Protein AF-K9X6I5-F1 (afdb_monomer_lite)

Sequence (648 aa):
MINRQENDKRRPSNKIQAAKSIGRLTLAGIITFTVGAFTSLDRYNNYWDKTIFRVQTVDFNILSHTLPTKLSYAITQNQPEEVQRTLDSNYSLFGLIVTDSSGQKIIAYSGKNSDRSSSWKAALNPEKLKNHSYDLLLDPPPVFSQWTYSNSHAINRTATNLTNKGRVIGRVYYVRGVRPTFQDDFSNWLSNPLSESSRIQTYTMTLLACVTGGLAIWTFLEYILYKKRVSEAKAKEREQTLKDYNKALAIQLAERINELTLSQNQREREKSELIRDTNKVRNQNNKLYQEISQLKESLNRLPKNAEDLMPLQAELEKTRLEAEQNLNKQKQYQQNIGQLNERLRLAQKKQLEATESNEIKENELAQLQKQIQDIENSRSLAESELEELRSNEKGSQKIITVLEQKLYNQILVQEQLNTQLELLQNSLLESQQREQELAQREKQTQAELEILGEEIERIKEDEGRHPLNNFEVSIKNTLEQHFSSERVLTQFDVGTGKQGSKFTDFIIVMNKCCIVIEAKSYQGTITSVGNPRNTGWTCNTGTRKLYIYACWGENPYQQVKTYADSLYQYVKSSNRNRFPVYGVVVFPANSDIDNDIESNIGGFYRVTTLNNLITVIEQLDNQSHLQNARTYQQILQRLNGVPNQQAA

Organism: NCBI:txid56107

Foldseek 3Di:
DDDPDPPPPPDPPPVVVVVVLVVLLVVLLVVLQVVLLVVLVVLLCCCVQVPLLLVLQVVVQVCLFPVLQQLLVCVVVVNLVSNQVSQQVVVPQWKKWKFFLVLQGTDYMHCPVPPDDFQQVVCVHSVSLVVFDKDFRFVVGFNGRQWHAPHSNGPDIDGDPDDGDGRGGIMITTTHGDRDDPVVVVVVLVVPLPDPPPSSVVSNVSSVVSSVVSVVVSVVVVVVVVVVVVVVVVLVVVLVVVVVVLVVVLVVLVVVLVVLVVVLVVLVVVLVVLVVVLVVLVVVLVVLVVVLVVLVVVLVVQPPDPVVVVCLVVVLVVLVVVLVVLVVVLVVLVVVLVVLVVVLVVLVVVLVVVVVPPDDDPPVNVVSVVVNVVSVVVNVVSVVSSVVSVVVSVVSVVVSVVSVVVSVVSVVVSVVSVVVSVVSVVVSVVSVVVSVVSVVVSVVSVVVSVVSVVVSVVSQLLNQADDDDPQLVLLLVLCVVPDPPLQKDAQAFLDDDSPDTHTFGIWGQDQQAIEGEAEFAAAAEWAFPPQLQAAWIWHDPPVDIHTGDHNDHHYPLPSQVVSQVSVQVVLDDPDPDRRHYAYEYEYAPRYHYDPSNQVRRDPRYGYYYSVCVVVVVVVNSVPRPDRDNPSSVVSSCVRVVNPDPPDD

Secondary structure (DSSP, 8-state):
----SSGGGGS--HHHHHHHHHHHHHHHHHHHHHHHHHHHHHHHHIIIIIIIHHHHHHHHHHHHHHHHHHHHHHHHTT-HHHHHHHHHTTTTSSEEEEEETTSSSEEEETTTT--S--GGGGG-SHHHHTTSEEEEEEESPPSS-SEE-SSTT-SS-EE-S----SEEEEEEEEEPPPPPPHHHHHHHHHH-TT-S-HHHHHHHHHHHHHHHHHHHHHHHHHHHHHHHHHHHHHHHHHHHHHHHHHHHHHHHHHHHHHHHHHHHHHHHHHHHHHHHHHHHHHHHHHHHHHHHHHHHHHHHHS---HHHHHHHHHHHHHHHHHHHHHHHHHHHHHHHHHHHHHHHHHHHHHHHHHHHS-S--HHHHHHHHHHHHHHHHHHHHHHHHHHHHHHHHHHHHHHHHHHHHHHHHHHHHHHHHHHHHHHHHHHHHHHHHHHHHHHHHHHHHHHHHHHHHHHHHHHHHHHS--PPPHHHHHHHHHHHHHS-GGGEEEEEE---GGG---EEEEEEE-SS-EEEEEE----SEEEESS-TTTS-EEEE-SS-EEEE--SSSSSHHHHHHHHHHHHHHHH--SSS----EEEEEEE-TT-EE-HHHHHHS-TTEEEEEGGGHHHHHHHHHHH-----HHHHHHHHHHHTT-------

pLDDT: mean 83.06, std 12.52, range [30.22, 97.5]

Structure (mmCIF, N/CA/C/O backbone):
data_AF-K9X6I5-F1
#
_entry.id   AF-K9X6I5-F1
#
loop_
_atom_site.group_PDB
_atom_site.id
_atom_site.type_symbol
_atom_site.label_atom_id
_atom_site.label_alt_id
_atom_site.label_comp_id
_atom_site.label_asym_id
_atom_site.label_entity_id
_atom_site.label_seq_id
_atom_site.pdbx_PDB_ins_code
_atom_site.Cartn_x
_atom_site.Cartn_y
_atom_site.Cartn_z
_atom_site.occupancy
_atom_site.B_iso_or_equiv
_atom_site.auth_seq_id
_atom_site.auth_comp_id
_atom_site.auth_asym_id
_atom_site.auth_atom_id
_atom_site.pdbx_PDB_model_num
ATOM 1 N N . MET A 1 1 ? 12.394 20.079 18.872 1.00 36.34 1 MET A N 1
ATOM 2 C CA . MET A 1 1 ? 13.494 20.436 17.943 1.00 36.34 1 MET A CA 1
ATOM 3 C C . MET A 1 1 ? 14.451 19.253 17.799 1.00 36.34 1 MET A C 1
ATOM 5 O O . MET A 1 1 ? 15.587 19.314 18.242 1.00 36.34 1 MET A O 1
ATOM 9 N N . ILE A 1 2 ? 13.973 18.149 17.216 1.00 32.25 2 ILE A N 1
ATOM 10 C CA . ILE A 1 2 ? 14.731 16.897 17.078 1.00 32.25 2 ILE A CA 1
ATOM 11 C C . ILE A 1 2 ? 15.184 16.765 15.619 1.00 32.25 2 ILE A C 1
ATOM 13 O O . ILE A 1 2 ? 14.366 16.867 14.707 1.00 32.25 2 ILE A O 1
ATOM 17 N N . ASN A 1 3 ? 16.500 16.621 15.440 1.00 35.16 3 ASN A N 1
ATOM 18 C CA . ASN A 1 3 ? 17.251 16.187 14.256 1.00 35.16 3 ASN A CA 1
ATOM 19 C C . ASN A 1 3 ? 16.546 16.261 12.891 1.00 35.16 3 ASN A C 1
ATOM 21 O O . ASN A 1 3 ? 16.103 15.263 12.329 1.00 35.16 3 ASN A O 1
ATOM 25 N N . ARG A 1 4 ? 16.575 17.453 12.284 1.00 36.44 4 ARG A N 1
ATOM 26 C CA . ARG A 1 4 ? 16.261 17.655 10.858 1.00 36.44 4 ARG A CA 1
ATOM 27 C C . ARG A 1 4 ? 17.484 17.499 9.935 1.00 36.44 4 ARG A C 1
ATOM 29 O O . ARG A 1 4 ? 17.351 17.690 8.733 1.00 36.44 4 ARG A O 1
ATOM 36 N N . GLN A 1 5 ? 18.668 17.173 10.472 1.00 35.97 5 GLN A N 1
ATOM 37 C CA . GLN A 1 5 ? 19.938 17.231 9.728 1.00 35.97 5 GLN A CA 1
ATOM 38 C C . GLN A 1 5 ? 20.462 15.896 9.163 1.00 35.97 5 GLN A C 1
ATOM 40 O O . GLN A 1 5 ? 21.392 15.924 8.362 1.00 35.97 5 GLN A O 1
ATOM 45 N N . GLU A 1 6 ? 19.872 14.737 9.476 1.00 36.88 6 GLU A N 1
ATOM 46 C CA . GLU A 1 6 ? 20.439 13.450 9.014 1.00 36.88 6 GLU A CA 1
ATOM 47 C C . GLU A 1 6 ? 19.862 12.881 7.707 1.00 36.88 6 GLU A C 1
ATOM 49 O O . GLU A 1 6 ? 20.465 11.985 7.116 1.00 36.88 6 GLU A O 1
ATOM 54 N N . ASN A 1 7 ? 18.767 13.429 7.170 1.00 35.81 7 ASN A N 1
ATOM 55 C CA . ASN A 1 7 ? 18.102 12.847 5.993 1.00 35.81 7 ASN A CA 1
ATOM 56 C C . ASN A 1 7 ? 18.532 13.405 4.624 1.00 35.81 7 ASN A C 1
ATOM 58 O O . ASN A 1 7 ? 18.055 12.921 3.596 1.00 35.81 7 ASN A O 1
ATOM 62 N N . ASP A 1 8 ? 19.472 14.352 4.560 1.00 37.94 8 ASP A N 1
ATOM 63 C CA . ASP A 1 8 ? 19.852 14.982 3.282 1.00 37.94 8 ASP A CA 1
ATOM 64 C C . ASP A 1 8 ? 20.955 14.225 2.503 1.00 37.94 8 ASP A C 1
ATOM 66 O O . ASP A 1 8 ? 21.325 14.577 1.383 1.00 37.94 8 ASP A O 1
ATOM 70 N N . LYS A 1 9 ? 21.470 13.108 3.040 1.00 37.38 9 LYS A N 1
ATOM 71 C CA . LYS A 1 9 ? 22.603 12.364 2.446 1.00 37.38 9 LYS A CA 1
ATOM 72 C C . LYS A 1 9 ? 22.254 11.392 1.306 1.00 37.38 9 LYS A C 1
ATOM 74 O O . LYS A 1 9 ? 23.127 10.649 0.861 1.00 37.38 9 LYS A O 1
ATOM 79 N N . ARG A 1 10 ? 21.016 11.352 0.790 1.00 43.41 10 ARG A N 1
ATOM 80 C CA . ARG A 1 10 ? 20.622 10.376 -0.261 1.00 43.41 10 ARG A CA 1
ATOM 81 C C . ARG A 1 10 ? 19.879 10.951 -1.472 1.00 43.41 10 ARG A C 1
ATOM 83 O O . ARG A 1 10 ? 19.196 10.208 -2.178 1.00 43.41 10 ARG A O 1
ATOM 90 N N . ARG A 1 11 ? 20.051 12.237 -1.790 1.00 47.44 11 ARG A N 1
ATOM 91 C CA . ARG A 1 11 ? 19.828 12.717 -3.166 1.00 47.44 11 ARG A CA 1
ATOM 92 C C . ARG A 1 11 ? 21.139 12.552 -3.937 1.00 47.44 11 ARG A C 1
ATOM 94 O O . ARG A 1 11 ? 22.119 13.192 -3.563 1.00 47.44 11 ARG A O 1
ATOM 101 N N . PRO A 1 12 ? 21.222 11.706 -4.984 1.00 50.56 12 PRO A N 1
ATOM 102 C CA . PRO A 1 12 ? 22.405 11.702 -5.831 1.00 50.56 12 PRO A CA 1
ATOM 103 C C . PRO A 1 12 ? 22.552 13.108 -6.404 1.00 50.56 12 PRO A C 1
ATOM 105 O O . PRO A 1 12 ? 21.688 13.548 -7.164 1.00 50.56 12 PRO A O 1
ATOM 108 N N . SER A 1 13 ? 23.613 13.797 -5.972 1.00 60.62 13 SER A N 1
ATOM 109 C CA . SER A 1 13 ? 23.980 15.151 -6.382 1.00 60.62 13 SER A CA 1
ATOM 110 C C . SER A 1 13 ? 23.675 15.349 -7.864 1.00 60.62 13 SER A C 1
ATOM 112 O O . SER A 1 13 ? 24.068 14.518 -8.690 1.00 60.62 13 SER A O 1
ATOM 114 N N . ASN A 1 14 ? 22.980 16.437 -8.211 1.00 69.44 14 ASN A N 1
ATOM 115 C CA . ASN A 1 14 ? 22.627 16.775 -9.595 1.00 69.44 14 ASN A CA 1
ATOM 116 C C . ASN A 1 14 ? 23.844 16.684 -10.539 1.00 69.44 14 ASN A C 1
ATOM 118 O O . ASN A 1 14 ? 23.692 16.323 -11.704 1.00 69.44 14 ASN A O 1
ATOM 122 N N . LYS A 1 15 ? 25.063 16.890 -10.013 1.00 75.12 15 LYS A N 1
ATOM 123 C CA . LYS A 1 15 ? 26.334 16.721 -10.731 1.00 75.12 15 LYS A CA 1
ATOM 124 C C . LYS A 1 15 ? 26.586 15.280 -11.198 1.00 75.12 15 LYS A C 1
ATOM 126 O O . LYS A 1 15 ? 26.983 15.071 -12.337 1.00 75.12 15 LYS A O 1
ATOM 131 N N . ILE A 1 16 ? 26.306 14.276 -10.362 1.00 79.56 16 ILE A N 1
ATOM 132 C CA . ILE A 1 16 ? 26.480 12.851 -10.711 1.00 79.56 16 ILE A CA 1
ATOM 133 C C . ILE A 1 16 ? 25.472 12.441 -11.790 1.00 79.56 16 ILE A C 1
ATOM 135 O O . ILE A 1 16 ? 25.786 11.661 -12.687 1.00 79.56 16 ILE A O 1
ATOM 139 N N . GLN A 1 17 ? 24.247 12.966 -11.720 1.00 78.06 17 GLN A N 1
ATOM 140 C CA . GLN A 1 17 ? 23.213 12.668 -12.711 1.00 78.06 17 GLN A CA 1
ATOM 141 C C . GLN A 1 17 ? 23.515 13.320 -14.062 1.00 78.06 17 GLN A C 1
ATOM 143 O O . GLN A 1 17 ? 23.392 12.652 -15.090 1.00 78.06 17 GLN A O 1
ATOM 148 N N . ALA A 1 18 ? 23.975 14.575 -14.052 1.00 81.62 18 ALA A N 1
ATOM 149 C CA . ALA A 1 18 ? 24.443 15.269 -15.245 1.00 81.62 18 ALA A CA 1
ATOM 150 C C . ALA A 1 18 ? 25.623 14.528 -15.891 1.00 81.62 18 ALA A C 1
ATOM 152 O O . ALA A 1 18 ? 25.570 14.229 -17.079 1.00 81.62 18 ALA A O 1
ATOM 153 N N . ALA A 1 19 ? 26.622 14.112 -15.104 1.00 86.88 19 ALA A N 1
ATOM 154 C CA . ALA A 1 19 ? 27.757 13.334 -15.602 1.00 86.88 19 ALA A CA 1
ATOM 155 C C . ALA A 1 19 ? 27.322 12.015 -16.267 1.00 86.88 19 ALA A C 1
ATOM 157 O O . ALA A 1 19 ? 27.803 11.667 -17.342 1.00 86.88 19 ALA A O 1
ATOM 158 N N . LYS A 1 20 ? 26.355 11.300 -15.675 1.00 88.62 20 LYS A N 1
ATOM 159 C CA . LYS A 1 20 ? 25.796 10.073 -16.268 1.00 88.62 20 LYS A CA 1
ATOM 160 C C . LYS A 1 20 ? 25.031 10.334 -17.571 1.00 88.62 20 LYS A C 1
ATOM 162 O O . LYS A 1 20 ? 25.090 9.501 -18.469 1.00 88.62 20 LYS A O 1
ATOM 167 N N . SER A 1 21 ? 24.293 11.441 -17.660 1.00 89.56 21 SER A N 1
ATOM 168 C CA . SER A 1 21 ? 23.559 11.832 -18.874 1.00 89.56 21 SER A CA 1
ATOM 169 C C . SER A 1 21 ? 24.515 12.211 -20.009 1.00 89.56 21 SER A C 1
ATOM 171 O O . SER A 1 21 ? 24.381 11.695 -21.118 1.00 89.56 21 SER A O 1
ATOM 173 N N . ILE A 1 22 ? 25.551 12.997 -19.695 1.00 89.12 22 ILE A N 1
ATOM 174 C CA . ILE A 1 22 ? 26.631 13.346 -20.627 1.00 89.12 22 ILE A CA 1
ATOM 175 C C . ILE A 1 22 ? 27.355 12.082 -21.101 1.00 89.12 22 ILE A C 1
ATOM 177 O O . ILE A 1 22 ? 27.522 11.895 -22.298 1.00 89.12 22 ILE A O 1
ATOM 181 N N . GLY A 1 23 ? 27.703 11.160 -20.195 1.00 90.94 23 GLY A N 1
ATOM 182 C CA . GLY A 1 23 ? 28.344 9.897 -20.575 1.00 90.94 23 GLY A CA 1
ATOM 183 C C . GLY A 1 23 ? 27.506 9.059 -21.551 1.00 90.94 23 GLY A C 1
ATOM 184 O O . GLY A 1 23 ? 28.046 8.486 -22.496 1.00 90.94 23 GLY A O 1
ATOM 185 N N . ARG A 1 24 ? 26.177 9.028 -21.377 1.00 91.06 24 ARG A N 1
ATOM 186 C CA . ARG A 1 24 ? 25.263 8.366 -22.324 1.00 91.06 24 ARG A CA 1
ATOM 187 C C . ARG A 1 24 ? 25.173 9.093 -23.663 1.00 91.06 24 ARG A C 1
ATOM 189 O O . ARG A 1 24 ? 25.106 8.421 -24.687 1.00 91.06 24 ARG A O 1
ATOM 196 N N . LEU A 1 25 ? 25.188 10.427 -23.662 1.00 92.88 25 LEU A N 1
ATOM 197 C CA . LEU A 1 25 ? 25.212 11.222 -24.890 1.00 92.88 25 LEU A CA 1
ATOM 198 C C . LEU A 1 25 ? 26.481 10.934 -25.699 1.00 92.88 25 LEU A C 1
ATOM 200 O O . LEU A 1 25 ? 26.394 10.673 -26.894 1.00 92.88 25 LEU A O 1
ATOM 204 N N . THR A 1 26 ? 27.643 10.907 -25.041 1.00 90.50 26 THR A N 1
ATOM 205 C CA . THR A 1 26 ? 28.920 10.575 -25.683 1.00 90.50 26 THR A CA 1
ATOM 206 C C . THR A 1 26 ? 28.884 9.179 -26.298 1.00 90.50 26 THR A C 1
ATOM 208 O O . THR A 1 26 ? 29.267 9.009 -27.452 1.00 90.50 26 THR A O 1
ATOM 211 N N . LEU A 1 27 ? 28.368 8.183 -25.568 1.00 90.88 27 LEU A N 1
ATOM 212 C CA . LEU A 1 27 ? 28.233 6.821 -26.087 1.00 90.88 27 LEU A CA 1
ATOM 213 C C . LEU A 1 27 ? 27.295 6.759 -27.303 1.00 90.88 27 LEU A C 1
ATOM 215 O O . LEU A 1 27 ? 27.640 6.140 -28.307 1.00 90.88 27 LEU A O 1
ATOM 219 N N . ALA A 1 28 ? 26.137 7.424 -27.233 1.00 91.00 28 ALA A N 1
ATOM 220 C CA . ALA A 1 28 ? 25.201 7.503 -28.351 1.00 91.00 28 ALA A CA 1
ATOM 221 C C . ALA A 1 28 ? 25.849 8.161 -29.578 1.00 91.00 28 ALA A C 1
ATOM 223 O O . ALA A 1 28 ? 25.707 7.646 -30.683 1.00 91.00 28 ALA A O 1
ATOM 224 N N . GLY A 1 29 ? 26.612 9.241 -29.377 1.00 90.12 29 GLY A N 1
ATOM 225 C CA . GLY A 1 29 ? 27.354 9.923 -30.437 1.00 90.12 29 GLY A CA 1
ATOM 226 C C . GLY A 1 29 ? 28.417 9.041 -31.098 1.00 90.12 29 GLY A C 1
ATOM 227 O O . GLY A 1 29 ? 28.508 9.009 -32.322 1.00 90.12 29 GLY A O 1
ATOM 228 N N . ILE A 1 30 ? 29.183 8.272 -30.316 1.00 91.50 30 ILE A N 1
ATOM 229 C CA . ILE A 1 30 ? 30.181 7.328 -30.853 1.00 91.50 30 ILE A CA 1
ATOM 230 C C . ILE A 1 30 ? 29.500 6.255 -31.710 1.00 91.50 30 ILE A C 1
ATOM 232 O O . ILE A 1 30 ? 29.957 5.964 -32.819 1.00 91.50 30 ILE A O 1
ATOM 236 N N . ILE A 1 31 ? 28.399 5.677 -31.219 1.00 91.94 31 ILE A N 1
ATOM 237 C CA . ILE A 1 31 ? 27.652 4.638 -31.938 1.00 91.94 31 ILE A CA 1
ATOM 238 C C . ILE A 1 31 ? 27.100 5.190 -33.255 1.00 91.94 31 ILE A C 1
ATOM 240 O O . ILE A 1 31 ? 27.303 4.582 -34.305 1.00 91.94 31 ILE A O 1
ATOM 244 N N . THR A 1 32 ? 26.433 6.346 -33.229 1.00 93.06 32 THR A N 1
ATOM 245 C CA . THR A 1 32 ? 25.796 6.903 -34.430 1.00 93.06 32 THR A CA 1
ATOM 246 C C . THR A 1 32 ? 26.812 7.361 -35.466 1.00 93.06 32 THR A C 1
ATOM 248 O O . THR A 1 32 ? 26.599 7.132 -36.657 1.00 93.06 32 THR A O 1
ATOM 251 N N . PHE A 1 33 ? 27.946 7.917 -35.035 1.00 90.44 33 PHE A N 1
ATOM 252 C CA . PHE A 1 33 ? 29.051 8.246 -35.931 1.00 90.44 33 PHE A CA 1
ATOM 253 C C . PHE A 1 33 ? 29.648 6.992 -36.578 1.00 90.44 33 PHE A C 1
ATOM 255 O O . PHE A 1 33 ? 29.851 6.965 -37.790 1.00 90.44 33 PHE A O 1
ATOM 262 N N . THR A 1 34 ? 29.863 5.927 -35.799 1.00 90.06 34 THR A N 1
ATOM 263 C CA . THR A 1 34 ? 30.410 4.657 -36.304 1.00 90.06 34 THR A CA 1
ATOM 264 C C . THR A 1 34 ? 29.483 4.042 -37.350 1.00 90.06 34 THR A C 1
ATOM 266 O O . THR A 1 34 ? 29.926 3.704 -38.447 1.00 90.06 34 THR A O 1
ATOM 269 N N . VAL A 1 35 ? 28.181 3.960 -37.055 1.00 92.44 35 VAL A N 1
ATOM 270 C CA . VAL A 1 35 ? 27.173 3.471 -38.008 1.00 92.44 35 VAL A CA 1
ATOM 271 C C . VAL A 1 35 ? 27.161 4.335 -39.270 1.00 92.44 35 VAL A C 1
ATOM 273 O O . VAL A 1 35 ? 27.230 3.798 -40.373 1.00 92.44 35 VAL A O 1
ATOM 276 N N . GLY A 1 36 ? 27.156 5.663 -39.121 1.00 92.69 36 GLY A N 1
ATOM 277 C CA . GLY A 1 36 ? 27.203 6.600 -40.244 1.00 92.69 36 GLY A CA 1
ATOM 278 C C . GLY A 1 36 ? 28.444 6.432 -41.129 1.00 92.69 36 GLY A C 1
ATOM 279 O O . GLY A 1 36 ? 28.330 6.417 -42.359 1.00 92.69 36 GLY A O 1
ATOM 280 N N . ALA A 1 37 ? 29.619 6.226 -40.531 1.00 89.44 37 ALA A N 1
ATOM 281 C CA . ALA A 1 37 ? 30.865 5.982 -41.252 1.00 89.44 37 ALA A CA 1
ATOM 282 C C . ALA A 1 37 ? 30.823 4.661 -42.041 1.00 89.44 37 ALA A C 1
ATOM 284 O O . ALA A 1 37 ? 31.142 4.652 -43.230 1.00 89.44 37 ALA A O 1
ATOM 285 N N . PHE A 1 38 ? 30.343 3.569 -41.433 1.00 92.12 38 PHE A N 1
ATOM 286 C CA . PHE A 1 38 ? 30.174 2.286 -42.126 1.00 92.12 38 PHE A CA 1
ATOM 287 C C . PHE A 1 38 ? 29.179 2.376 -43.286 1.00 92.12 38 PHE A C 1
ATOM 289 O O . PHE A 1 38 ? 29.455 1.881 -44.379 1.00 92.12 38 PHE A O 1
ATOM 296 N N . THR A 1 39 ? 28.046 3.052 -43.091 1.00 92.19 39 THR A N 1
ATOM 297 C CA . THR A 1 39 ? 27.085 3.269 -44.181 1.00 92.19 39 THR A CA 1
ATOM 298 C C . THR A 1 39 ? 27.669 4.135 -45.296 1.00 92.19 39 THR A C 1
ATOM 300 O O . THR A 1 39 ? 27.395 3.891 -46.467 1.00 92.19 39 THR A O 1
ATOM 303 N N . SER A 1 40 ? 28.528 5.104 -44.965 1.00 91.88 40 SER A N 1
ATOM 304 C CA . SER A 1 40 ? 29.215 5.932 -45.963 1.00 91.88 40 SER A CA 1
ATOM 305 C C . SER A 1 40 ? 30.244 5.127 -46.762 1.00 91.88 40 SER A C 1
ATOM 307 O O . SER A 1 40 ? 30.354 5.320 -47.970 1.00 91.88 40 SER A O 1
ATOM 309 N N . LEU A 1 41 ? 30.935 4.172 -46.131 1.00 92.19 41 LEU A N 1
ATOM 310 C CA . LEU A 1 41 ? 31.837 3.236 -46.811 1.00 92.19 41 LEU A CA 1
ATOM 311 C C . LEU A 1 41 ? 31.091 2.338 -47.811 1.00 92.19 41 LEU A C 1
ATOM 313 O O . LEU A 1 41 ? 31.545 2.155 -48.941 1.00 92.19 41 LEU A O 1
ATOM 317 N N . ASP A 1 42 ? 29.926 1.811 -47.434 1.00 91.12 42 ASP A N 1
ATOM 318 C CA . ASP A 1 42 ? 29.084 1.049 -48.365 1.00 91.12 42 ASP A CA 1
ATOM 319 C C . ASP A 1 42 ? 28.634 1.917 -49.555 1.00 91.12 42 ASP A C 1
ATOM 321 O O . ASP A 1 42 ? 28.736 1.511 -50.716 1.00 91.12 42 ASP A O 1
ATOM 325 N N . ARG A 1 43 ? 28.218 3.164 -49.294 1.00 89.62 43 ARG A N 1
ATOM 326 C CA . ARG A 1 43 ? 27.849 4.126 -50.347 1.00 89.62 43 ARG A CA 1
ATOM 327 C C . ARG A 1 43 ? 29.017 4.460 -51.272 1.00 89.62 43 ARG A C 1
ATOM 329 O O . ARG A 1 43 ? 28.810 4.520 -52.482 1.00 89.62 43 ARG A O 1
ATOM 336 N N . TYR A 1 44 ? 30.221 4.623 -50.731 1.00 91.81 44 TYR A N 1
ATOM 337 C CA . TYR A 1 44 ? 31.449 4.817 -51.502 1.00 91.81 44 TYR A CA 1
ATOM 338 C C . TYR A 1 44 ? 31.688 3.651 -52.477 1.00 91.81 44 TYR A C 1
ATOM 340 O O . TYR A 1 44 ? 31.853 3.877 -53.679 1.00 91.81 44 TYR A O 1
ATOM 348 N N . ASN A 1 45 ? 31.635 2.407 -51.984 1.00 90.06 45 ASN A N 1
ATOM 349 C CA . ASN A 1 45 ? 31.852 1.216 -52.811 1.00 90.06 45 ASN A CA 1
ATOM 350 C C . ASN A 1 45 ? 30.777 1.097 -53.900 1.00 90.06 45 ASN A C 1
ATOM 352 O O . ASN A 1 45 ? 31.081 0.875 -55.072 1.00 90.06 45 ASN A O 1
ATOM 356 N N . ASN A 1 46 ? 29.511 1.319 -53.537 1.00 88.38 46 ASN A N 1
ATOM 357 C CA . ASN A 1 46 ? 28.397 1.295 -54.483 1.00 88.38 46 ASN A CA 1
ATOM 358 C C . ASN A 1 46 ? 28.522 2.389 -55.563 1.00 88.38 46 ASN A C 1
ATOM 360 O O . ASN A 1 46 ? 28.215 2.141 -56.732 1.00 88.38 46 ASN A O 1
ATOM 364 N N . TYR A 1 47 ? 28.998 3.585 -55.211 1.00 89.56 47 TYR A N 1
ATOM 365 C CA . TYR A 1 47 ? 29.220 4.663 -56.173 1.00 89.56 47 TYR A CA 1
ATOM 366 C C . TYR A 1 47 ? 30.294 4.284 -57.202 1.00 89.56 47 TYR A C 1
ATOM 368 O O . TYR A 1 47 ? 30.054 4.344 -58.409 1.00 89.56 47 TYR A O 1
ATOM 376 N N . TRP A 1 48 ? 31.468 3.842 -56.752 1.00 88.25 48 TRP A N 1
ATOM 377 C CA . TRP A 1 48 ? 32.576 3.561 -57.665 1.00 88.25 48 TRP A CA 1
ATOM 378 C C . TRP A 1 48 ? 32.382 2.276 -58.466 1.00 88.25 48 TRP A C 1
ATOM 380 O O . TRP A 1 48 ? 32.466 2.310 -59.696 1.00 88.25 48 TRP A O 1
ATOM 390 N N . ASP A 1 49 ? 32.062 1.167 -57.801 1.00 83.56 49 ASP A N 1
ATOM 391 C CA . ASP A 1 49 ? 32.062 -0.146 -58.445 1.00 83.56 49 ASP A CA 1
ATOM 392 C C . ASP A 1 49 ? 30.759 -0.404 -59.217 1.00 83.56 49 ASP A C 1
ATOM 394 O O . ASP A 1 49 ? 30.789 -0.934 -60.329 1.00 83.56 49 ASP A O 1
ATOM 398 N N . LYS A 1 50 ? 29.606 0.013 -58.673 1.00 83.50 50 LYS A N 1
ATOM 399 C CA . LYS A 1 50 ? 28.295 -0.261 -59.294 1.00 83.50 50 LYS A CA 1
ATOM 400 C C . LYS A 1 50 ? 27.776 0.862 -60.185 1.00 83.50 50 LYS A C 1
ATOM 402 O O . LYS A 1 50 ? 26.918 0.594 -61.026 1.00 83.50 50 LYS A O 1
ATOM 407 N N . THR A 1 51 ? 28.274 2.089 -60.021 1.00 86.81 51 THR A N 1
ATOM 408 C CA . THR A 1 51 ? 27.831 3.236 -60.831 1.00 86.81 51 THR A CA 1
ATOM 409 C C . THR A 1 51 ? 28.902 3.630 -61.841 1.00 86.81 51 THR A C 1
ATOM 411 O O . THR A 1 51 ? 28.722 3.379 -63.030 1.00 86.81 51 THR A O 1
ATOM 414 N N . ILE A 1 52 ? 30.039 4.173 -61.394 1.00 88.88 52 ILE A N 1
ATOM 415 C CA . ILE A 1 52 ? 31.049 4.744 -62.301 1.00 88.88 52 ILE A CA 1
ATOM 416 C C . ILE A 1 52 ? 31.687 3.681 -63.198 1.00 88.88 52 ILE A C 1
ATOM 418 O O . ILE A 1 52 ? 31.645 3.801 -64.421 1.00 88.88 52 ILE A O 1
ATOM 422 N N . PHE A 1 53 ? 32.250 2.618 -62.623 1.00 89.31 53 PHE A N 1
ATOM 423 C CA . PHE A 1 53 ? 32.928 1.589 -63.415 1.00 89.31 53 PHE A CA 1
ATOM 424 C C . PHE A 1 53 ? 31.977 0.772 -64.278 1.00 89.31 53 PHE A C 1
ATOM 426 O O . PHE A 1 53 ? 32.368 0.342 -65.364 1.00 89.31 53 PHE A O 1
ATOM 433 N N . ARG A 1 54 ? 30.726 0.600 -63.846 1.00 90.38 54 ARG A N 1
ATOM 434 C CA . ARG A 1 54 ? 29.699 -0.046 -64.662 1.00 90.38 54 ARG A CA 1
ATOM 435 C C . ARG A 1 54 ? 29.396 0.767 -65.920 1.00 90.38 54 ARG A C 1
ATOM 437 O O . ARG A 1 54 ? 29.430 0.216 -67.016 1.00 90.38 54 ARG A O 1
ATOM 444 N N . VAL A 1 55 ? 29.157 2.072 -65.766 1.00 91.00 55 VAL A N 1
ATOM 445 C CA . VAL A 1 55 ? 28.899 2.987 -66.892 1.00 91.00 55 VAL A CA 1
ATOM 446 C C . VAL A 1 55 ? 30.104 3.034 -67.833 1.00 91.00 55 VAL A C 1
ATOM 448 O O . VAL A 1 55 ? 29.948 2.772 -69.019 1.00 91.00 55 VAL A O 1
ATOM 451 N N . GLN A 1 56 ? 31.321 3.200 -67.304 1.00 91.62 56 GLN A N 1
ATOM 452 C CA . GLN A 1 56 ? 32.540 3.204 -68.125 1.00 91.62 56 GLN A CA 1
ATOM 453 C C . GLN A 1 56 ? 32.760 1.895 -68.896 1.00 91.62 56 GLN A C 1
ATOM 455 O O . GLN A 1 56 ? 33.272 1.922 -70.009 1.00 91.62 56 GLN A O 1
ATOM 460 N N . THR A 1 57 ? 32.385 0.742 -68.332 1.00 92.69 57 THR A N 1
ATOM 461 C CA . THR A 1 57 ? 32.476 -0.548 -69.043 1.00 92.69 57 THR A CA 1
ATOM 462 C C . THR A 1 57 ? 31.553 -0.570 -70.258 1.00 92.69 57 THR A C 1
ATOM 464 O O . THR A 1 57 ? 31.960 -1.010 -71.331 1.00 92.69 57 THR A O 1
ATOM 467 N N . VAL A 1 58 ? 30.324 -0.070 -70.100 1.00 93.19 58 VAL A N 1
ATOM 468 C CA . VAL A 1 58 ? 29.359 0.049 -71.199 1.00 93.19 58 VAL A CA 1
ATOM 469 C C . VAL A 1 58 ? 29.871 1.032 -72.253 1.00 93.19 58 VAL A C 1
ATOM 471 O O . VAL A 1 58 ? 29.892 0.682 -73.432 1.00 93.19 58 VAL A O 1
ATOM 474 N N . ASP A 1 59 ? 30.369 2.199 -71.837 1.00 93.75 59 ASP A N 1
ATOM 475 C CA . ASP A 1 59 ? 30.925 3.208 -72.745 1.00 93.75 59 ASP A CA 1
ATOM 476 C C . ASP A 1 59 ? 32.123 2.667 -73.530 1.00 93.75 59 ASP A C 1
ATOM 478 O O . ASP A 1 59 ? 32.189 2.818 -74.747 1.00 93.75 59 ASP A O 1
ATOM 482 N N . PHE A 1 60 ? 33.059 1.981 -72.866 1.00 94.81 60 PHE A N 1
ATOM 483 C CA . PHE A 1 60 ? 34.214 1.371 -73.530 1.00 94.81 60 PHE A CA 1
ATOM 484 C C . PHE A 1 60 ? 33.792 0.296 -74.520 1.00 94.81 60 PHE A C 1
ATOM 486 O O . PHE A 1 60 ? 34.377 0.194 -75.596 1.00 94.81 60 PHE A O 1
ATOM 493 N N . ASN A 1 61 ? 32.769 -0.491 -74.179 1.00 94.94 61 ASN A N 1
ATOM 494 C CA . ASN A 1 61 ? 32.240 -1.481 -75.098 1.00 94.94 61 ASN A CA 1
ATOM 495 C C . ASN A 1 61 ? 31.686 -0.796 -76.352 1.00 94.94 61 ASN A C 1
ATOM 497 O O . ASN A 1 61 ? 32.139 -1.102 -77.448 1.00 94.94 61 ASN A O 1
ATOM 501 N N . ILE A 1 62 ? 30.801 0.194 -76.203 1.00 94.19 62 ILE A N 1
ATOM 502 C CA . ILE A 1 62 ? 30.238 0.952 -77.334 1.00 94.19 62 ILE A CA 1
ATOM 503 C C . ILE A 1 62 ? 31.349 1.593 -78.172 1.00 94.19 62 ILE A C 1
ATOM 505 O O . ILE A 1 62 ? 31.356 1.463 -79.397 1.00 94.19 62 ILE A O 1
ATOM 509 N N . LEU A 1 63 ? 32.318 2.241 -77.524 1.00 95.12 63 LEU A N 1
ATOM 510 C CA . LEU A 1 63 ? 33.428 2.895 -78.209 1.00 95.12 63 LEU A CA 1
ATOM 511 C C . LEU A 1 63 ? 34.323 1.902 -78.947 1.00 95.12 63 LEU A C 1
ATOM 513 O O . LEU A 1 63 ? 34.811 2.240 -80.017 1.00 95.12 63 LEU A O 1
ATOM 517 N N . SER A 1 64 ? 34.520 0.682 -78.450 1.00 93.25 64 SER A N 1
ATOM 518 C CA . SER A 1 64 ? 35.289 -0.327 -79.191 1.00 93.25 64 SER A CA 1
ATOM 519 C C . SER A 1 64 ? 34.660 -0.731 -80.524 1.00 93.25 64 SER A C 1
ATOM 521 O O . SER A 1 64 ? 35.359 -1.131 -81.452 1.00 93.25 64 SER A O 1
ATOM 523 N N . HIS A 1 65 ? 33.338 -0.585 -80.646 1.00 92.81 65 HIS A N 1
ATOM 524 C CA . HIS A 1 65 ? 32.610 -0.887 -81.875 1.00 92.81 65 HIS A CA 1
ATOM 525 C C . HIS A 1 65 ? 32.627 0.252 -82.898 1.00 92.81 65 HIS A C 1
ATOM 527 O O . HIS A 1 65 ? 32.374 -0.006 -84.071 1.00 92.81 65 HIS A O 1
ATOM 533 N N . THR A 1 66 ? 32.910 1.492 -82.491 1.00 94.25 66 THR A N 1
ATOM 534 C CA . THR A 1 66 ? 32.725 2.676 -83.353 1.00 94.25 66 THR A CA 1
ATOM 535 C C . THR A 1 66 ? 33.975 3.538 -83.497 1.00 94.25 66 THR A C 1
ATOM 537 O O . THR A 1 66 ? 34.274 4.049 -84.581 1.00 94.25 66 THR A O 1
ATOM 540 N N . LEU A 1 67 ? 34.732 3.699 -82.414 1.00 95.69 67 LEU A N 1
ATOM 541 C CA . LEU A 1 67 ? 35.847 4.630 -82.327 1.00 95.69 67 LEU A CA 1
ATOM 542 C C . LEU A 1 67 ? 37.017 4.251 -83.251 1.00 95.69 67 LEU A C 1
ATOM 544 O O . LEU A 1 67 ? 37.517 5.151 -83.931 1.00 95.69 67 LEU A O 1
ATOM 548 N N . PRO A 1 68 ? 37.440 2.971 -83.360 1.00 96.69 68 PRO A N 1
ATOM 549 C CA . PRO A 1 68 ? 38.560 2.608 -84.225 1.00 96.69 68 PRO A CA 1
ATOM 550 C C . PRO A 1 68 ? 38.321 2.972 -85.691 1.00 96.69 68 PRO A C 1
ATOM 552 O O . PRO A 1 68 ? 39.223 3.487 -86.349 1.00 96.69 68 PRO A O 1
ATOM 555 N N . THR A 1 69 ? 37.101 2.779 -86.195 1.00 96.38 69 THR A N 1
ATOM 556 C CA . THR A 1 69 ? 36.717 3.113 -87.573 1.00 96.38 69 THR A CA 1
ATOM 557 C C . THR A 1 69 ? 36.774 4.620 -87.817 1.00 96.38 69 THR A C 1
ATOM 559 O O . THR A 1 69 ? 37.438 5.067 -88.754 1.00 96.38 69 THR A O 1
ATOM 562 N N . LYS A 1 70 ? 36.140 5.419 -86.943 1.00 96.38 70 LYS A N 1
ATOM 563 C CA . LYS A 1 70 ? 36.109 6.889 -87.051 1.00 96.38 70 LYS A CA 1
ATOM 564 C C . LYS A 1 70 ? 37.511 7.497 -86.981 1.00 96.38 70 LYS A C 1
ATOM 566 O O . LYS A 1 70 ? 37.845 8.350 -87.804 1.00 96.38 70 LYS A O 1
ATOM 571 N N . LEU A 1 71 ? 38.334 7.046 -86.031 1.00 97.38 71 LEU A N 1
ATOM 572 C CA . LEU A 1 71 ? 39.703 7.539 -85.870 1.00 97.38 71 LEU A CA 1
ATOM 573 C C . LEU A 1 71 ? 40.603 7.113 -87.030 1.00 97.38 71 LEU A C 1
ATOM 575 O O . LEU A 1 71 ? 41.350 7.941 -87.542 1.00 97.38 71 LEU A O 1
ATOM 579 N N . SER A 1 72 ? 40.506 5.861 -87.487 1.00 96.88 72 SER A N 1
ATOM 580 C CA . SER A 1 72 ? 41.299 5.379 -88.625 1.00 96.88 72 SER A CA 1
ATOM 581 C C . SER A 1 72 ? 41.008 6.176 -89.895 1.00 96.88 72 SER A C 1
ATOM 583 O O . SER A 1 72 ? 41.932 6.570 -90.608 1.00 96.88 72 SER A O 1
ATOM 585 N N . TYR A 1 73 ? 39.728 6.470 -90.146 1.00 96.75 73 TYR A N 1
ATOM 586 C CA . TYR A 1 73 ? 39.312 7.310 -91.264 1.00 96.75 73 TYR A CA 1
ATOM 587 C C . TYR A 1 73 ? 39.891 8.727 -91.151 1.00 96.75 73 TYR A C 1
ATOM 589 O O . TYR A 1 73 ? 40.544 9.194 -92.080 1.00 96.75 73 TYR A O 1
ATOM 597 N N . ALA A 1 74 ? 39.724 9.392 -90.002 1.00 96.50 74 ALA A N 1
ATOM 598 C CA . ALA A 1 74 ? 40.213 10.758 -89.801 1.00 96.50 74 ALA A CA 1
ATOM 599 C C . ALA A 1 74 ? 41.748 10.870 -89.905 1.00 96.50 74 ALA A C 1
ATOM 601 O O . ALA A 1 74 ? 42.256 11.829 -90.487 1.00 96.50 74 ALA A O 1
ATOM 602 N N . ILE A 1 75 ? 42.490 9.879 -89.397 1.00 95.62 75 ILE A N 1
ATOM 603 C CA . ILE A 1 75 ? 43.956 9.827 -89.507 1.00 95.62 75 ILE A CA 1
ATOM 604 C C . ILE A 1 75 ? 44.384 9.638 -90.967 1.00 95.62 75 ILE A C 1
ATOM 606 O O . ILE A 1 75 ? 45.258 10.360 -91.440 1.00 95.62 75 ILE A O 1
ATOM 610 N N . THR A 1 76 ? 43.747 8.718 -91.698 1.00 94.88 76 THR A N 1
ATOM 611 C CA . THR A 1 76 ? 44.074 8.441 -93.111 1.00 94.88 76 THR A CA 1
ATOM 612 C C . THR A 1 76 ? 43.769 9.642 -94.013 1.00 94.88 76 THR A C 1
ATOM 614 O O . THR A 1 76 ? 44.497 9.899 -94.966 1.00 94.88 76 THR A O 1
ATOM 617 N N . GLN A 1 77 ? 42.738 10.425 -93.678 1.00 95.62 77 GLN A N 1
ATOM 618 C CA . GLN A 1 77 ? 42.386 11.675 -94.365 1.00 95.62 77 GLN A CA 1
ATOM 619 C C . GLN A 1 77 ? 43.201 12.897 -93.896 1.00 95.62 77 GLN A C 1
ATOM 621 O O . GLN A 1 77 ? 42.918 14.015 -94.321 1.00 95.62 77 GLN A O 1
ATOM 626 N N . ASN A 1 78 ? 44.196 12.714 -93.018 1.00 93.56 78 ASN A N 1
ATOM 627 C CA . ASN A 1 78 ? 45.026 13.782 -92.451 1.00 93.56 78 ASN A CA 1
ATOM 628 C C . ASN A 1 78 ? 44.211 14.917 -91.783 1.00 93.56 78 ASN A C 1
ATOM 630 O O . ASN A 1 78 ? 44.489 16.099 -91.980 1.00 93.56 78 ASN A O 1
ATOM 634 N N . GLN A 1 79 ? 43.197 14.557 -90.984 1.00 96.06 79 GLN A N 1
ATOM 635 C CA . GLN A 1 79 ? 42.315 15.488 -90.262 1.00 96.06 79 GLN A CA 1
ATOM 636 C C . GLN A 1 79 ? 42.578 15.456 -88.739 1.00 96.06 79 GLN A C 1
ATOM 638 O O . GLN A 1 79 ? 41.779 14.895 -87.979 1.00 96.06 79 GLN A O 1
ATOM 643 N N . PRO A 1 80 ? 43.685 16.047 -88.245 1.00 92.88 80 PRO A N 1
ATOM 644 C CA . PRO A 1 80 ? 44.063 15.974 -86.829 1.00 92.88 80 PRO A CA 1
ATOM 645 C C . PRO A 1 80 ? 43.070 16.677 -85.890 1.00 92.88 80 PRO A C 1
ATOM 647 O O . PRO A 1 80 ? 42.889 16.243 -84.752 1.00 92.88 80 PRO A O 1
ATOM 650 N N . GLU A 1 81 ? 42.389 17.727 -86.354 1.00 93.75 81 GLU A N 1
ATOM 651 C CA . GLU A 1 81 ? 41.354 18.414 -85.569 1.00 93.75 81 GLU A CA 1
ATOM 652 C C . GLU A 1 81 ? 40.145 17.516 -85.302 1.00 93.75 81 GLU A C 1
ATOM 654 O O . GLU A 1 81 ? 39.606 17.517 -84.198 1.00 93.75 81 GLU A O 1
ATOM 659 N N . GLU A 1 82 ? 39.743 16.705 -86.283 1.00 95.50 82 GLU A N 1
ATOM 660 C CA . GLU A 1 82 ? 38.615 15.785 -86.137 1.00 95.50 82 GLU A CA 1
ATOM 661 C C . GLU A 1 82 ? 38.966 14.611 -85.214 1.00 95.50 82 GLU A C 1
ATOM 663 O O . GLU A 1 82 ? 38.124 14.170 -84.427 1.00 95.50 82 GLU A O 1
ATOM 668 N N . VAL A 1 83 ? 40.223 14.148 -85.239 1.00 94.56 83 VAL A N 1
ATOM 669 C CA . VAL A 1 83 ? 40.748 13.190 -84.251 1.00 94.56 83 VAL A CA 1
ATOM 670 C C . VAL A 1 83 ? 40.624 13.775 -82.846 1.00 94.56 83 VAL A C 1
ATOM 672 O O . VAL A 1 83 ? 40.023 13.148 -81.976 1.00 94.56 83 VAL A O 1
ATOM 675 N N . GLN A 1 84 ? 41.129 14.991 -82.621 1.00 95.06 84 GLN A N 1
ATOM 676 C CA . GLN A 1 84 ? 41.081 15.623 -81.303 1.00 95.06 84 GLN A CA 1
ATOM 677 C C . GLN A 1 84 ? 39.636 15.890 -80.845 1.00 95.06 84 GLN A C 1
ATOM 679 O O . GLN A 1 84 ? 39.290 15.537 -79.721 1.00 95.06 84 GLN A O 1
ATOM 684 N N . ARG A 1 85 ? 38.764 16.406 -81.724 1.00 94.12 85 ARG A N 1
ATOM 685 C CA . ARG A 1 85 ? 37.332 16.628 -81.442 1.00 94.12 85 ARG A CA 1
ATOM 686 C C . ARG A 1 85 ? 36.615 15.335 -81.057 1.00 94.12 85 ARG A C 1
ATOM 688 O O . ARG A 1 85 ? 35.822 15.328 -80.118 1.00 94.12 85 ARG A O 1
ATOM 695 N N . THR A 1 86 ? 36.915 14.237 -81.751 1.00 94.88 86 THR A N 1
ATOM 696 C CA . THR A 1 86 ? 36.355 12.916 -81.435 1.00 94.88 86 THR A CA 1
ATOM 697 C C . THR A 1 86 ? 36.787 12.465 -80.039 1.00 94.88 86 THR A C 1
ATOM 699 O O . THR A 1 86 ? 35.953 12.007 -79.261 1.00 94.88 86 THR A O 1
ATOM 702 N N . LEU A 1 87 ? 38.063 12.634 -79.683 1.00 94.38 87 LEU A N 1
ATOM 703 C CA . LEU A 1 87 ? 38.570 12.269 -78.356 1.00 94.38 87 LEU A CA 1
ATOM 704 C C . LEU A 1 87 ? 38.008 13.172 -77.245 1.00 94.38 87 LEU A C 1
ATOM 706 O O . LEU A 1 87 ? 37.685 12.681 -76.166 1.00 94.38 87 LEU A O 1
ATOM 710 N N . ASP A 1 88 ? 37.849 14.469 -77.506 1.00 92.00 88 ASP A N 1
ATOM 711 C CA . ASP A 1 88 ? 37.351 15.448 -76.531 1.00 92.00 88 ASP A CA 1
ATOM 712 C C . ASP A 1 88 ? 35.841 15.337 -76.266 1.00 92.00 88 ASP A C 1
ATOM 714 O O . ASP A 1 88 ? 35.362 15.835 -75.246 1.00 92.00 88 ASP A O 1
ATOM 718 N N . SER A 1 89 ? 35.095 14.619 -77.114 1.00 90.94 89 SER A N 1
ATOM 719 C CA . SER A 1 89 ? 33.649 14.393 -76.951 1.00 90.94 89 SER A CA 1
ATOM 720 C C . SER A 1 89 ? 33.262 13.642 -75.668 1.00 90.94 89 SER A C 1
ATOM 722 O O . SER A 1 89 ? 32.112 13.706 -75.241 1.00 90.94 89 SER A O 1
ATOM 724 N N . ASN A 1 90 ? 34.215 12.971 -75.010 1.00 88.44 90 ASN A N 1
ATOM 725 C CA . ASN A 1 90 ? 33.991 12.312 -73.721 1.00 88.44 90 ASN A CA 1
ATOM 726 C C . ASN A 1 90 ? 34.143 13.253 -72.505 1.00 88.44 90 ASN A C 1
ATOM 728 O O . ASN A 1 90 ? 34.055 12.798 -71.362 1.00 88.44 90 ASN A O 1
ATOM 732 N N . TYR A 1 91 ? 34.429 14.543 -72.730 1.00 87.25 91 TYR A N 1
ATOM 733 C CA . TYR A 1 91 ? 34.627 15.568 -71.696 1.00 87.25 91 TYR A CA 1
ATOM 734 C C . TYR A 1 91 ? 35.660 15.198 -70.612 1.00 87.25 91 TYR A C 1
ATOM 736 O O . TYR A 1 91 ? 35.567 15.629 -69.463 1.00 87.25 91 TYR A O 1
ATOM 744 N N . SER A 1 92 ? 36.678 14.416 -70.976 1.00 84.56 92 SER A N 1
ATOM 745 C CA . SER A 1 92 ? 37.717 13.873 -70.086 1.00 84.56 92 SER A CA 1
ATOM 746 C C . SER A 1 92 ? 37.216 12.946 -68.973 1.00 84.56 92 SER A C 1
ATOM 748 O O . SER A 1 92 ? 37.953 12.711 -68.012 1.00 84.56 92 SER A O 1
ATOM 750 N N . LEU A 1 93 ? 36.004 12.388 -69.088 1.00 85.50 93 LEU A N 1
ATOM 751 C CA . LEU A 1 93 ? 35.439 11.462 -68.095 1.00 85.50 93 LEU A CA 1
ATOM 752 C C . LEU A 1 93 ? 36.328 10.221 -67.883 1.00 85.50 93 LEU A C 1
ATOM 754 O O . LEU A 1 93 ? 36.447 9.695 -66.774 1.00 85.50 93 LEU A O 1
ATOM 758 N N . PHE A 1 94 ? 36.974 9.778 -68.955 1.00 90.88 94 PHE A N 1
ATOM 759 C CA . PHE A 1 94 ? 37.992 8.736 -68.991 1.00 90.88 94 PHE A CA 1
ATOM 760 C C . PHE A 1 94 ? 38.990 9.046 -70.110 1.00 90.88 94 PHE A C 1
ATOM 762 O O . PHE A 1 94 ? 38.734 9.885 -70.974 1.00 90.88 94 PHE A O 1
ATOM 769 N N . GLY A 1 95 ? 40.139 8.379 -70.092 1.00 92.50 95 GLY A N 1
ATOM 770 C CA . GLY A 1 95 ? 41.195 8.608 -71.066 1.00 92.50 95 GLY A CA 1
ATOM 771 C C . GLY A 1 95 ? 40.950 7.866 -72.365 1.00 92.50 95 GLY A C 1
ATOM 772 O O . GLY A 1 95 ? 40.852 6.640 -72.363 1.00 92.50 95 GLY A O 1
ATOM 773 N N . LEU A 1 96 ? 40.922 8.604 -73.470 1.00 95.12 96 LEU A N 1
ATOM 774 C CA . LEU A 1 96 ? 41.120 8.062 -74.810 1.00 95.12 96 LEU A CA 1
ATOM 775 C C . LEU A 1 96 ? 42.466 8.559 -75.318 1.00 95.12 96 LEU A C 1
ATOM 777 O O . LEU A 1 96 ? 42.677 9.767 -75.393 1.00 95.12 96 LEU A O 1
ATOM 781 N N . ILE A 1 97 ? 43.386 7.644 -75.618 1.00 95.38 97 ILE A N 1
ATOM 782 C CA . ILE A 1 97 ? 44.767 7.986 -75.989 1.00 95.38 97 ILE A CA 1
ATOM 783 C C . ILE A 1 97 ? 45.104 7.295 -77.303 1.00 95.38 97 ILE A C 1
ATOM 785 O O . ILE A 1 97 ? 45.020 6.075 -77.398 1.00 95.38 97 ILE A O 1
ATOM 789 N N . VAL A 1 98 ? 45.491 8.072 -78.309 1.00 95.94 98 VAL A N 1
ATOM 790 C CA . VAL A 1 98 ? 45.883 7.581 -79.631 1.00 95.94 98 VAL A CA 1
ATOM 791 C C . VAL A 1 98 ? 47.397 7.587 -79.749 1.00 95.94 98 VAL A C 1
ATOM 793 O O . VAL A 1 98 ? 48.036 8.610 -79.489 1.00 95.94 98 VAL A O 1
ATOM 796 N N . THR A 1 99 ? 47.968 6.467 -80.176 1.00 95.44 99 THR A N 1
ATOM 797 C CA . THR A 1 99 ? 49.400 6.327 -80.453 1.00 95.44 99 THR A CA 1
ATOM 798 C C . THR A 1 99 ? 49.674 6.019 -81.919 1.00 95.44 99 THR A C 1
ATOM 800 O O . THR A 1 99 ? 48.770 5.678 -82.684 1.00 95.44 99 THR A O 1
ATOM 803 N N . ASP A 1 100 ? 50.938 6.153 -82.302 1.00 93.12 100 ASP A N 1
ATOM 804 C CA . ASP A 1 100 ? 51.467 5.736 -83.596 1.00 93.12 100 ASP A CA 1
ATOM 805 C C . ASP A 1 100 ? 51.434 4.209 -83.795 1.00 93.12 100 ASP A C 1
ATOM 807 O O . ASP A 1 100 ? 51.111 3.437 -82.889 1.00 93.12 100 ASP A O 1
ATOM 811 N N . SER A 1 101 ? 51.778 3.749 -85.002 1.00 91.31 101 SER A N 1
ATOM 812 C CA . SER A 1 101 ? 51.771 2.322 -85.360 1.00 91.31 101 SER A CA 1
ATOM 813 C C . SER A 1 101 ? 52.694 1.474 -84.475 1.00 91.31 101 SER A C 1
ATOM 815 O O . SER A 1 101 ? 52.390 0.312 -84.193 1.00 91.31 101 SER A O 1
ATOM 817 N N . SER A 1 102 ? 53.792 2.062 -83.983 1.00 87.88 102 SER A N 1
ATOM 818 C CA . SER A 1 102 ? 54.710 1.420 -83.039 1.00 87.88 102 SER A CA 1
ATOM 819 C C . SER A 1 102 ? 54.133 1.351 -81.619 1.00 87.88 102 SER A C 1
ATOM 821 O O . SER A 1 102 ? 54.402 0.399 -80.885 1.00 87.88 102 SER A O 1
ATOM 823 N N . GLY A 1 103 ? 53.251 2.285 -81.249 1.00 85.56 103 GLY A N 1
ATOM 824 C CA . GLY A 1 103 ? 52.684 2.448 -79.909 1.00 85.56 103 GLY A CA 1
ATOM 825 C C . GLY A 1 103 ? 53.579 3.203 -78.942 1.00 85.56 103 GLY A C 1
ATOM 826 O O . GLY A 1 103 ? 53.252 3.273 -77.760 1.00 85.56 103 GLY A O 1
ATOM 827 N N . GLN A 1 104 ? 54.703 3.733 -79.417 1.00 86.38 104 GLN A N 1
ATOM 828 C CA . GLN A 1 104 ? 55.698 4.406 -78.591 1.00 86.38 104 GLN A CA 1
ATOM 829 C C . GLN A 1 104 ? 55.429 5.907 -78.471 1.00 86.38 104 GLN A C 1
ATOM 831 O O . GLN A 1 104 ? 55.839 6.519 -77.486 1.00 86.38 104 GLN A O 1
ATOM 836 N N . LYS A 1 105 ? 54.722 6.515 -79.432 1.00 91.12 105 LYS A N 1
ATOM 837 C CA . LYS A 1 105 ? 54.458 7.958 -79.452 1.00 91.12 105 LYS A CA 1
ATOM 838 C C . LYS A 1 105 ? 52.967 8.248 -79.345 1.00 91.12 105 LYS A C 1
ATOM 840 O O . LYS A 1 105 ? 52.183 7.811 -80.181 1.00 91.12 105 LYS A O 1
ATOM 845 N N . ILE A 1 106 ? 52.581 9.042 -78.344 1.00 93.12 106 ILE A N 1
ATOM 846 C CA . ILE A 1 106 ? 51.215 9.569 -78.214 1.00 93.12 106 ILE A CA 1
ATOM 847 C C . ILE A 1 106 ? 51.016 10.684 -79.247 1.00 93.12 106 ILE A C 1
ATOM 849 O O . ILE A 1 106 ? 51.796 11.634 -79.302 1.00 93.12 106 ILE A O 1
ATOM 853 N N . ILE A 1 107 ? 49.968 10.558 -80.060 1.00 91.56 107 ILE A N 1
ATOM 854 C CA . ILE A 1 107 ? 49.621 11.490 -81.141 1.00 91.56 107 ILE A CA 1
ATOM 855 C C . ILE A 1 107 ? 48.497 12.432 -80.701 1.00 91.56 107 ILE A C 1
ATOM 857 O O . ILE A 1 107 ? 48.566 13.636 -80.944 1.00 91.56 107 ILE A O 1
ATOM 861 N N . ALA A 1 108 ? 47.477 11.904 -80.024 1.00 93.50 108 ALA A N 1
ATOM 862 C CA . ALA A 1 108 ? 46.341 12.677 -79.530 1.00 93.50 108 ALA A CA 1
ATOM 863 C C . ALA A 1 108 ? 45.750 12.024 -78.275 1.00 93.50 108 ALA A C 1
ATOM 865 O O . ALA A 1 108 ? 45.911 10.822 -78.063 1.00 93.50 108 ALA A O 1
ATOM 866 N N . TYR A 1 109 ? 45.079 12.802 -77.428 1.00 94.00 109 TYR A N 1
ATOM 867 C CA . TYR A 1 109 ? 44.398 12.279 -76.243 1.00 94.00 109 TYR A CA 1
ATOM 868 C C . TYR A 1 109 ? 43.239 13.184 -75.810 1.00 94.00 109 TYR A C 1
ATOM 870 O O . TYR A 1 109 ? 43.259 14.386 -76.071 1.00 94.00 109 TYR A O 1
ATOM 878 N N . SER A 1 110 ? 42.238 12.617 -75.137 1.00 92.44 110 SER A N 1
ATOM 879 C CA . SER A 1 110 ? 41.063 13.348 -74.640 1.00 92.44 110 SER A CA 1
ATOM 880 C C . SER A 1 110 ? 41.430 14.405 -73.593 1.00 92.44 110 SER A C 1
ATOM 882 O O . SER A 1 110 ? 42.214 14.141 -72.690 1.00 92.44 110 SER A O 1
ATOM 884 N N . GLY A 1 111 ? 40.847 15.597 -73.634 1.00 86.88 111 GLY A N 1
ATOM 885 C CA . GLY A 1 111 ? 41.081 16.622 -72.615 1.00 86.88 111 GLY A CA 1
ATOM 886 C C . GLY A 1 111 ? 42.447 17.290 -72.683 1.00 86.88 111 GLY A C 1
ATOM 887 O O . GLY A 1 111 ? 42.930 17.775 -71.652 1.00 86.88 111 GLY A O 1
ATOM 888 N N . LYS A 1 112 ? 43.071 17.308 -73.867 1.00 84.50 112 LYS A N 1
ATOM 889 C CA . LYS A 1 112 ? 44.359 17.973 -74.116 1.00 84.50 112 LYS A CA 1
ATOM 890 C C . LYS A 1 112 ? 44.338 19.447 -73.709 1.00 84.50 112 LYS A C 1
ATOM 892 O O . LYS A 1 112 ? 45.304 19.923 -73.127 1.00 84.50 112 LYS A O 1
ATOM 897 N N . ASN A 1 113 ? 43.207 20.116 -73.932 1.00 78.31 113 ASN A N 1
ATOM 898 C CA . ASN A 1 113 ? 42.994 21.528 -73.604 1.00 78.31 113 ASN A CA 1
ATOM 899 C C . ASN A 1 113 ? 42.147 21.731 -72.331 1.00 78.31 113 ASN A C 1
ATOM 901 O O . ASN A 1 113 ? 41.589 22.804 -72.131 1.00 78.31 113 ASN A O 1
ATOM 905 N N . SER A 1 114 ? 41.976 20.695 -71.501 1.00 75.25 114 SER A N 1
ATOM 906 C CA . SER A 1 114 ? 41.196 20.796 -70.263 1.00 75.25 114 SER A CA 1
ATOM 907 C C . SER A 1 114 ? 42.101 21.006 -69.051 1.00 75.25 114 SER A C 1
ATOM 909 O O . SER A 1 114 ? 42.928 20.140 -68.742 1.00 75.25 114 SER A O 1
ATOM 911 N N . ASP A 1 115 ? 41.851 22.089 -68.312 1.00 66.56 115 ASP A N 1
ATOM 912 C CA . ASP A 1 115 ? 42.509 22.408 -67.035 1.00 66.56 115 ASP A CA 1
ATOM 913 C C . ASP A 1 115 ? 42.110 21.454 -65.896 1.00 66.56 115 ASP A C 1
ATOM 915 O O . ASP A 1 115 ? 42.739 21.425 -64.836 1.00 66.56 115 ASP A O 1
ATOM 919 N N . ARG A 1 116 ? 41.079 20.616 -66.092 1.00 67.38 116 ARG A N 1
ATOM 920 C CA . ARG A 1 116 ? 40.715 19.593 -65.107 1.00 67.38 116 ARG A CA 1
ATOM 921 C C . ARG A 1 116 ? 41.782 18.499 -65.064 1.00 67.38 116 ARG A C 1
ATOM 923 O O . ARG A 1 116 ? 41.960 17.712 -66.003 1.00 67.38 116 ARG A O 1
ATOM 930 N N . SER A 1 117 ? 42.458 18.415 -63.920 1.00 66.00 117 SER A N 1
ATOM 931 C CA . SER A 1 117 ? 43.323 17.291 -63.567 1.00 66.00 117 SER A CA 1
ATOM 932 C C . SER A 1 117 ? 42.471 16.031 -63.405 1.00 66.00 117 SER A C 1
ATOM 934 O O . SER A 1 117 ? 41.704 15.895 -62.453 1.00 66.00 117 SER A O 1
ATOM 936 N N . SER A 1 118 ? 42.555 15.127 -64.381 1.00 78.56 118 SER A N 1
ATOM 937 C CA . SER A 1 118 ? 41.846 13.845 -64.368 1.00 78.56 118 SER A CA 1
ATOM 938 C C . SER A 1 118 ? 42.817 12.736 -63.981 1.00 78.56 118 SER A C 1
ATOM 940 O O . SER A 1 118 ? 43.912 12.664 -64.536 1.00 78.56 118 SER A O 1
ATOM 942 N N . SER A 1 119 ? 42.427 11.843 -63.068 1.00 83.44 119 SER A N 1
ATOM 943 C CA . SER A 1 119 ? 43.339 10.824 -62.518 1.00 83.44 119 SER A CA 1
ATOM 944 C C . SER A 1 119 ? 43.896 9.855 -63.570 1.00 83.44 119 SER A C 1
ATOM 946 O O . SER A 1 119 ? 45.003 9.346 -63.415 1.00 83.44 119 SER A O 1
ATOM 948 N N . TRP A 1 120 ? 43.184 9.648 -64.682 1.00 87.56 120 TRP A N 1
ATOM 949 C CA . TRP A 1 120 ? 43.653 8.822 -65.796 1.00 87.56 120 TRP A CA 1
ATOM 950 C C . TRP A 1 120 ? 44.828 9.456 -66.569 1.00 87.56 120 TRP A C 1
ATOM 952 O O . TRP A 1 120 ? 45.592 8.724 -67.198 1.00 87.56 120 TRP A O 1
ATOM 962 N N . LYS A 1 121 ? 45.044 10.786 -66.496 1.00 88.00 121 LYS A N 1
ATOM 963 C CA . LYS A 1 121 ? 46.168 11.472 -67.177 1.00 88.00 121 LYS A CA 1
ATOM 964 C C . LYS A 1 121 ? 47.536 10.970 -66.692 1.00 88.00 121 LYS A C 1
ATOM 966 O O . LYS A 1 121 ? 48.524 11.089 -67.411 1.00 88.00 121 LYS A O 1
ATOM 971 N N . ALA A 1 122 ? 47.596 10.312 -65.529 1.00 83.56 122 ALA A N 1
ATOM 972 C CA . ALA A 1 122 ? 48.784 9.605 -65.051 1.00 83.56 122 ALA A CA 1
ATOM 973 C C . ALA A 1 122 ? 49.270 8.482 -65.996 1.00 83.56 122 ALA A C 1
ATOM 975 O O . ALA A 1 122 ? 50.409 8.027 -65.843 1.00 83.56 122 ALA A O 1
ATOM 976 N N . ALA A 1 123 ? 48.430 8.042 -66.944 1.00 86.25 123 ALA A N 1
ATOM 977 C CA . ALA A 1 123 ? 48.726 7.043 -67.970 1.00 86.25 123 ALA A CA 1
ATOM 978 C C . ALA A 1 123 ? 49.256 7.628 -69.295 1.00 86.25 123 ALA A C 1
ATOM 980 O O . ALA A 1 123 ? 49.526 6.861 -70.212 1.00 86.25 123 ALA A O 1
ATOM 981 N N . LEU A 1 124 ? 49.480 8.948 -69.409 1.00 86.19 124 LEU A N 1
ATOM 982 C CA . LEU A 1 124 ? 50.096 9.590 -70.592 1.00 86.19 124 LEU A CA 1
ATOM 983 C C . LEU A 1 124 ? 51.594 9.248 -70.782 1.00 86.19 124 LEU A C 1
ATOM 985 O O . LEU A 1 124 ? 52.328 9.958 -71.462 1.00 86.19 124 LEU A O 1
ATOM 989 N N . ASN A 1 125 ? 52.054 8.148 -70.188 1.00 84.75 125 ASN A N 1
ATOM 990 C CA . ASN A 1 125 ? 53.367 7.560 -70.400 1.00 84.75 125 ASN A CA 1
ATOM 991 C C . ASN A 1 125 ? 53.180 6.244 -71.188 1.00 84.75 125 ASN A C 1
ATOM 993 O O . ASN A 1 125 ? 52.481 5.360 -70.681 1.00 84.75 125 ASN A O 1
ATOM 997 N N . PRO A 1 126 ? 53.803 6.078 -72.374 1.00 79.88 126 PRO A N 1
ATOM 998 C CA . PRO A 1 126 ? 53.683 4.874 -73.205 1.00 79.88 126 PRO A CA 1
ATOM 999 C C . PRO A 1 126 ? 53.922 3.546 -72.472 1.00 79.88 126 PRO A C 1
ATOM 1001 O O . PRO A 1 126 ? 53.253 2.556 -72.758 1.00 79.88 126 PRO A O 1
ATOM 1004 N N . GLU A 1 127 ? 54.804 3.517 -71.470 1.00 83.38 127 GLU A N 1
ATOM 1005 C CA . GLU A 1 127 ? 55.057 2.306 -70.677 1.00 83.38 127 GLU A CA 1
ATOM 1006 C C . GLU A 1 127 ? 53.850 1.896 -69.822 1.00 83.38 127 GLU A C 1
ATOM 1008 O O . GLU A 1 127 ? 53.562 0.710 -69.670 1.00 83.38 127 GLU A O 1
ATOM 1013 N N . LYS A 1 128 ? 53.081 2.867 -69.318 1.00 85.69 128 LYS A N 1
ATOM 1014 C CA . LYS A 1 128 ? 51.861 2.599 -68.542 1.00 85.69 128 LYS A CA 1
ATOM 1015 C C . LYS A 1 128 ? 50.694 2.163 -69.429 1.00 85.69 128 LYS A C 1
ATOM 1017 O O . LYS A 1 128 ? 49.835 1.418 -68.962 1.00 85.69 128 LYS A O 1
ATOM 1022 N N . LEU A 1 129 ? 50.680 2.569 -70.704 1.00 87.50 129 LEU A N 1
ATOM 1023 C CA . LEU A 1 129 ? 49.642 2.190 -71.672 1.00 87.50 129 LEU A CA 1
ATOM 1024 C C . LEU A 1 129 ? 49.593 0.684 -71.945 1.00 87.50 129 LEU A C 1
ATOM 1026 O O . LEU A 1 129 ? 48.524 0.168 -72.259 1.00 87.50 129 LEU A O 1
ATOM 1030 N N . LYS A 1 130 ? 50.704 -0.041 -71.756 1.00 84.69 130 LYS A N 1
ATOM 1031 C CA . LYS A 1 130 ? 50.764 -1.506 -71.917 1.00 84.69 130 LYS A CA 1
ATOM 1032 C C . LYS A 1 130 ? 49.758 -2.253 -71.032 1.00 84.69 130 LYS A C 1
ATOM 1034 O O . LYS A 1 130 ? 49.315 -3.334 -71.401 1.00 84.69 130 LYS A O 1
ATOM 1039 N N . ASN A 1 131 ? 49.365 -1.658 -69.906 1.00 86.12 131 ASN A N 1
ATOM 1040 C CA . ASN A 1 131 ? 48.417 -2.241 -68.955 1.00 86.12 131 ASN A CA 1
ATOM 1041 C C . ASN A 1 131 ? 46.952 -1.872 -69.247 1.00 86.12 131 ASN A C 1
ATOM 1043 O O . ASN A 1 131 ? 46.061 -2.235 -68.479 1.00 86.12 131 ASN A O 1
ATOM 1047 N N . HIS A 1 132 ? 46.688 -1.131 -70.325 1.00 90.44 132 HIS A N 1
ATOM 1048 C CA . HIS A 1 132 ? 45.353 -0.670 -70.689 1.00 90.44 132 HIS A CA 1
ATOM 1049 C C . HIS A 1 132 ? 44.854 -1.346 -71.965 1.00 90.44 132 HIS A C 1
ATOM 1051 O O . HIS A 1 132 ? 45.615 -1.665 -72.877 1.00 90.44 132 HIS A O 1
ATOM 1057 N N . SER A 1 133 ? 43.538 -1.555 -72.029 1.00 92.12 133 SER A N 1
ATOM 1058 C CA . SER A 1 133 ? 42.887 -2.098 -73.220 1.00 92.12 133 SER A CA 1
ATOM 1059 C C . SER A 1 133 ? 42.998 -1.114 -74.379 1.00 92.12 133 SER A C 1
ATOM 1061 O O . SER A 1 133 ? 42.828 0.089 -74.183 1.00 92.12 133 SER A O 1
ATOM 1063 N N . TYR A 1 134 ? 43.225 -1.627 -75.583 1.00 94.19 134 TYR A N 1
ATOM 1064 C CA . TYR A 1 134 ? 43.257 -0.823 -76.796 1.00 94.19 134 TYR A CA 1
ATOM 1065 C C . TYR A 1 134 ? 42.611 -1.548 -77.967 1.00 94.19 134 TYR A C 1
ATOM 1067 O O . TYR A 1 134 ? 42.482 -2.772 -77.948 1.00 94.19 134 TYR A O 1
ATOM 1075 N N . ASP A 1 135 ? 42.254 -0.777 -78.986 1.00 95.25 135 ASP A N 1
ATOM 1076 C CA . ASP A 1 135 ? 41.895 -1.279 -80.306 1.00 95.25 135 ASP A CA 1
ATOM 1077 C C . ASP A 1 135 ? 42.875 -0.759 -81.360 1.00 95.25 135 ASP A C 1
ATOM 1079 O O . ASP A 1 135 ? 43.481 0.309 -81.217 1.00 95.25 135 ASP A O 1
ATOM 1083 N N . LEU A 1 136 ? 43.073 -1.553 -82.411 1.00 95.25 136 LEU A N 1
ATOM 1084 C CA . LEU A 1 136 ? 43.968 -1.214 -83.512 1.00 95.25 136 LEU A CA 1
ATOM 1085 C C . LEU A 1 136 ? 43.289 -0.231 -84.468 1.00 95.25 136 LEU A C 1
ATOM 1087 O O . LEU A 1 136 ? 42.138 -0.424 -84.858 1.00 95.25 136 LEU A O 1
ATOM 1091 N N . LEU A 1 137 ? 44.034 0.793 -84.880 1.00 96.62 137 LEU A N 1
ATOM 1092 C CA . LEU A 1 137 ? 43.653 1.696 -85.960 1.00 96.62 137 LEU A CA 1
ATOM 1093 C C . LEU A 1 137 ? 44.304 1.187 -87.248 1.00 96.62 137 LEU A C 1
ATOM 1095 O O . LEU A 1 137 ? 45.523 0.980 -87.279 1.00 96.62 137 LEU A O 1
ATOM 1099 N N . LEU A 1 138 ? 43.501 0.952 -88.287 1.00 96.31 138 LEU A N 1
ATOM 1100 C CA . LEU A 1 138 ? 43.913 0.258 -89.512 1.00 96.31 138 LEU A CA 1
ATOM 1101 C C . LEU A 1 138 ? 43.611 1.083 -90.766 1.00 96.31 138 LEU A C 1
ATOM 1103 O O . LEU A 1 138 ? 42.660 1.855 -90.797 1.00 96.31 138 LEU A O 1
ATOM 1107 N N . ASP A 1 139 ? 44.400 0.866 -91.813 1.00 94.31 139 ASP A N 1
ATOM 1108 C CA . ASP A 1 139 ? 44.169 1.367 -93.169 1.00 94.31 139 ASP A CA 1
ATOM 1109 C C . ASP A 1 139 ? 44.055 0.161 -94.132 1.00 94.31 139 ASP A C 1
ATOM 1111 O O . ASP A 1 139 ? 45.056 -0.552 -94.314 1.00 94.31 139 ASP A O 1
ATOM 1115 N N . PRO A 1 140 ? 42.862 -0.150 -94.687 1.00 94.31 140 PRO A N 1
ATOM 1116 C CA . PRO A 1 140 ? 41.590 0.571 -94.534 1.00 94.31 140 PRO A CA 1
ATOM 1117 C C . PRO A 1 140 ? 40.972 0.446 -93.120 1.00 94.31 140 PRO A C 1
ATOM 1119 O O . PRO A 1 140 ? 41.322 -0.483 -92.384 1.00 94.31 140 PRO A O 1
ATOM 1122 N N . PRO A 1 141 ? 40.040 1.348 -92.735 1.00 95.25 141 PRO A N 1
ATOM 1123 C CA . PRO A 1 141 ? 39.413 1.350 -91.411 1.00 95.25 141 PRO A CA 1
ATOM 1124 C C . PRO A 1 141 ? 38.778 0.004 -91.017 1.00 95.25 141 PRO A C 1
ATOM 1126 O O . PRO A 1 141 ? 38.162 -0.653 -91.861 1.00 95.25 141 PRO A O 1
ATOM 1129 N N . PRO A 1 142 ? 38.869 -0.404 -89.735 1.00 94.38 142 PRO A N 1
ATOM 1130 C CA . PRO A 1 142 ? 38.271 -1.650 -89.260 1.00 94.38 142 PRO A CA 1
ATOM 1131 C C . PRO A 1 142 ? 36.740 -1.626 -89.390 1.00 94.38 142 PRO A C 1
ATOM 1133 O O . PRO A 1 142 ? 36.110 -0.593 -89.158 1.00 94.38 142 PRO A O 1
ATOM 1136 N N . VAL A 1 143 ? 36.147 -2.774 -89.731 1.00 91.69 143 VAL A N 1
ATOM 1137 C CA . VAL A 1 143 ? 34.693 -2.937 -89.944 1.00 91.69 143 VAL A CA 1
ATOM 1138 C C . VAL A 1 143 ? 34.014 -3.562 -88.726 1.00 91.69 143 VAL A C 1
ATOM 1140 O O . VAL A 1 143 ? 32.876 -3.228 -88.410 1.00 91.69 143 VAL A O 1
ATOM 1143 N N . PHE A 1 144 ? 34.712 -4.451 -88.016 1.00 92.25 144 PHE A N 1
ATOM 1144 C CA . PHE A 1 144 ? 34.183 -5.142 -86.840 1.00 92.25 144 PHE A CA 1
ATOM 1145 C C . PHE A 1 144 ? 35.060 -4.885 -85.614 1.00 92.25 144 PHE A C 1
ATOM 1147 O O . PHE A 1 144 ? 36.280 -4.773 -85.736 1.00 92.25 144 PHE A O 1
ATOM 1154 N N . SER A 1 145 ? 34.468 -4.843 -84.419 1.00 91.88 145 SER A N 1
ATOM 1155 C CA . SER A 1 145 ? 35.261 -4.858 -83.184 1.00 91.88 145 SER A CA 1
ATOM 1156 C C . SER A 1 145 ? 35.876 -6.238 -82.984 1.00 91.88 145 SER A C 1
ATOM 1158 O O . SER A 1 145 ? 35.180 -7.241 -83.115 1.00 91.88 145 SER A O 1
ATOM 1160 N N . GLN A 1 146 ? 37.165 -6.284 -82.645 1.00 92.38 146 GLN A N 1
ATOM 1161 C CA . GLN A 1 146 ? 37.874 -7.534 -82.356 1.00 92.38 146 GLN A CA 1
ATOM 1162 C C . GLN A 1 146 ? 37.780 -7.938 -80.880 1.00 92.38 146 GLN A C 1
ATOM 1164 O O . GLN A 1 146 ? 38.150 -9.057 -80.539 1.00 92.38 146 GLN A O 1
ATOM 1169 N N . TRP A 1 147 ? 37.274 -7.060 -80.011 1.00 92.75 147 TRP A N 1
ATOM 1170 C CA . TRP A 1 147 ? 37.266 -7.240 -78.560 1.00 92.75 147 TRP A CA 1
ATOM 1171 C C . TRP A 1 147 ? 36.016 -6.611 -77.940 1.00 92.75 147 TRP A C 1
ATOM 1173 O O . TRP A 1 147 ? 35.691 -5.459 -78.215 1.00 92.75 147 TRP A O 1
ATOM 1183 N N . THR A 1 148 ? 35.357 -7.317 -77.028 1.00 93.69 148 THR A N 1
ATOM 1184 C CA . THR A 1 148 ? 34.114 -6.860 -76.386 1.00 93.69 148 THR A CA 1
ATOM 1185 C C . THR A 1 148 ? 34.125 -7.128 -74.881 1.00 93.69 148 THR A C 1
ATOM 1187 O O . THR A 1 148 ? 34.914 -7.936 -74.392 1.00 93.69 148 THR A O 1
ATOM 1190 N N . TYR A 1 149 ? 33.266 -6.445 -74.132 1.00 93.50 149 TYR A N 1
ATOM 1191 C CA . TYR A 1 149 ? 32.978 -6.758 -72.734 1.00 93.50 149 TYR A CA 1
ATOM 1192 C C . TYR A 1 149 ? 31.738 -7.653 -72.655 1.00 93.50 149 TYR A C 1
ATOM 1194 O O . TYR A 1 149 ? 30.690 -7.318 -73.199 1.00 93.50 149 TYR A O 1
ATOM 1202 N N . SER A 1 150 ? 31.835 -8.776 -71.939 1.00 90.75 150 SER A N 1
ATOM 1203 C CA . SER A 1 150 ? 30.749 -9.766 -71.855 1.00 90.75 150 SER A CA 1
ATOM 1204 C C . SER A 1 150 ? 29.500 -9.264 -71.119 1.00 90.75 150 SER A C 1
ATOM 1206 O O . SER A 1 150 ? 28.400 -9.744 -71.375 1.00 90.75 150 SER A O 1
ATOM 1208 N N . ASN A 1 151 ? 29.654 -8.314 -70.194 1.00 91.94 151 ASN A N 1
ATOM 1209 C CA . ASN A 1 151 ? 28.565 -7.625 -69.502 1.00 91.94 151 ASN A CA 1
ATOM 1210 C C . ASN A 1 151 ? 29.058 -6.295 -68.900 1.00 91.94 151 ASN A C 1
ATOM 1212 O O . ASN A 1 151 ? 30.253 -6.001 -68.902 1.00 91.94 151 ASN A O 1
ATOM 1216 N N . SER A 1 152 ? 28.145 -5.505 -68.327 1.00 89.25 152 SER A N 1
ATOM 1217 C CA . SER A 1 152 ? 28.446 -4.179 -67.765 1.00 89.25 152 SER A CA 1
ATOM 1218 C C . SER A 1 152 ? 29.386 -4.180 -66.550 1.00 89.25 152 SER A C 1
ATOM 1220 O O . SER A 1 152 ? 29.823 -3.115 -66.131 1.00 89.25 152 SER A O 1
ATOM 1222 N N . HIS A 1 153 ? 29.668 -5.335 -65.945 1.00 87.56 153 HIS A N 1
ATOM 1223 C CA . HIS A 1 153 ? 30.556 -5.479 -64.785 1.00 87.56 153 HIS A CA 1
ATOM 1224 C C . HIS A 1 153 ? 31.890 -6.152 -65.148 1.00 87.56 153 HIS A C 1
ATOM 1226 O O . HIS A 1 153 ? 32.721 -6.382 -64.271 1.00 87.56 153 HIS A O 1
ATOM 1232 N N . ALA A 1 154 ? 32.106 -6.489 -66.424 1.00 89.50 154 ALA A N 1
ATOM 1233 C CA . ALA A 1 154 ? 33.322 -7.152 -66.865 1.00 89.50 154 ALA A CA 1
ATOM 1234 C C . ALA A 1 154 ? 34.542 -6.223 -66.724 1.00 89.50 154 ALA A C 1
ATOM 1236 O O . ALA A 1 154 ? 34.565 -5.106 -67.240 1.00 89.50 154 ALA A O 1
ATOM 1237 N N . ILE A 1 155 ? 35.576 -6.706 -66.031 1.00 84.25 155 ILE A N 1
ATOM 1238 C CA . ILE A 1 155 ? 36.841 -5.976 -65.846 1.00 84.25 155 ILE A CA 1
ATOM 1239 C C . ILE A 1 155 ? 37.719 -6.107 -67.098 1.00 84.25 155 ILE A C 1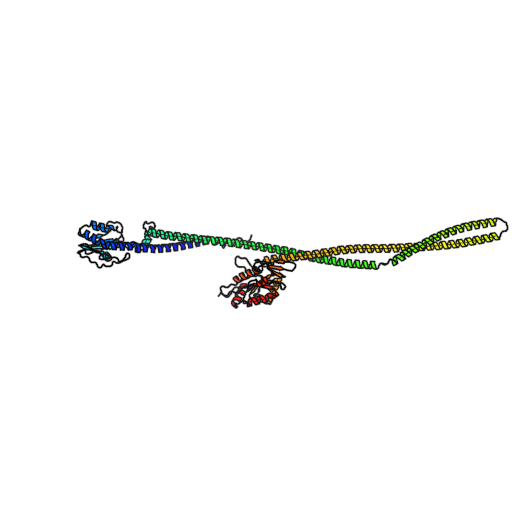
ATOM 1241 O O . ILE A 1 155 ? 38.322 -5.131 -67.542 1.00 84.25 155 ILE A O 1
ATOM 1245 N N . ASN A 1 156 ? 37.740 -7.301 -67.697 1.00 88.62 156 ASN A N 1
ATOM 1246 C CA . ASN A 1 156 ? 38.571 -7.637 -68.850 1.00 88.62 156 ASN A CA 1
ATOM 1247 C C . ASN A 1 156 ? 37.725 -7.817 -70.113 1.00 88.62 156 ASN A C 1
ATOM 1249 O O . ASN A 1 156 ? 36.576 -8.260 -70.049 1.00 88.62 156 ASN A O 1
ATOM 1253 N N . ARG A 1 157 ? 38.325 -7.500 -71.262 1.00 91.06 157 ARG A N 1
ATOM 1254 C CA . ARG A 1 157 ? 37.732 -7.724 -72.584 1.00 91.06 157 ARG A CA 1
ATOM 1255 C C . ARG A 1 157 ? 37.965 -9.163 -73.031 1.00 91.06 157 ARG A C 1
ATOM 1257 O O . ARG A 1 157 ? 38.990 -9.761 -72.714 1.00 91.06 157 ARG A O 1
ATOM 1264 N N . THR A 1 158 ? 37.040 -9.686 -73.818 1.00 92.31 158 THR A N 1
ATOM 1265 C CA . THR A 1 158 ? 37.140 -10.983 -74.490 1.00 92.31 158 THR A CA 1
ATOM 1266 C C . THR A 1 158 ? 37.271 -10.772 -75.991 1.00 92.31 158 THR A C 1
ATOM 1268 O O . THR A 1 158 ? 36.587 -9.913 -76.555 1.00 92.31 158 THR A O 1
ATOM 1271 N N . ALA A 1 159 ? 38.148 -11.541 -76.638 1.00 90.62 159 ALA A N 1
ATOM 1272 C CA . ALA A 1 159 ? 38.303 -11.491 -78.086 1.00 90.62 159 ALA A CA 1
ATOM 1273 C C . ALA A 1 159 ? 37.014 -11.964 -78.767 1.00 90.62 159 ALA A C 1
ATOM 1275 O O . ALA A 1 159 ? 36.349 -12.892 -78.307 1.00 90.62 159 ALA A O 1
ATOM 1276 N N . THR A 1 160 ? 36.668 -11.317 -79.870 1.00 88.75 160 THR A N 1
ATOM 1277 C CA . THR A 1 160 ? 35.634 -11.791 -80.790 1.00 88.75 160 THR A CA 1
ATOM 1278 C C . THR A 1 160 ? 36.268 -12.721 -81.826 1.00 88.75 160 THR A C 1
ATOM 1280 O O . THR A 1 160 ? 37.473 -12.663 -82.067 1.00 88.75 160 THR A O 1
ATOM 1283 N N . ASN A 1 161 ? 35.454 -13.523 -82.512 1.00 89.25 161 ASN A N 1
ATOM 1284 C CA . ASN A 1 161 ? 35.922 -14.382 -83.607 1.00 89.25 161 ASN A CA 1
ATOM 1285 C C . ASN A 1 161 ? 36.138 -13.617 -84.933 1.00 89.25 161 ASN A C 1
ATOM 1287 O O . ASN A 1 161 ? 36.267 -14.236 -85.986 1.00 89.25 161 ASN A O 1
ATOM 1291 N N . LEU A 1 162 ? 36.129 -12.279 -84.907 1.00 89.50 162 LEU A N 1
ATOM 1292 C CA . LEU A 1 162 ? 36.208 -11.425 -86.091 1.00 89.50 162 LEU A CA 1
ATOM 1293 C C . LEU A 1 162 ? 37.609 -10.818 -86.230 1.00 89.50 162 LEU A C 1
ATOM 1295 O O . LEU A 1 162 ? 38.207 -10.349 -85.260 1.00 89.50 162 LEU A O 1
ATOM 1299 N N . THR A 1 163 ? 38.132 -10.783 -87.458 1.00 88.44 163 THR A N 1
ATOM 1300 C CA . THR A 1 163 ? 39.460 -10.228 -87.753 1.00 88.44 163 THR A CA 1
ATOM 1301 C C . THR A 1 163 ? 39.415 -9.181 -88.855 1.00 88.44 163 THR A C 1
ATOM 1303 O O . THR A 1 163 ? 38.929 -9.466 -89.949 1.00 88.44 163 THR A O 1
ATOM 1306 N N . ASN A 1 164 ? 39.975 -7.996 -88.601 1.00 91.38 164 ASN A N 1
ATOM 1307 C CA . ASN A 1 164 ? 40.148 -6.963 -89.625 1.00 91.38 164 ASN A CA 1
ATOM 1308 C C . ASN A 1 164 ? 41.487 -7.144 -90.360 1.00 91.38 164 ASN A C 1
ATOM 1310 O O . ASN A 1 164 ? 42.468 -7.593 -89.766 1.00 91.38 164 ASN A O 1
ATOM 1314 N N . LYS A 1 165 ? 41.537 -6.765 -91.641 1.00 89.12 165 LYS A N 1
ATOM 1315 C CA . LYS A 1 165 ? 42.763 -6.726 -92.456 1.00 89.12 165 LYS A CA 1
ATOM 1316 C C . LYS A 1 165 ? 43.129 -5.271 -92.747 1.00 89.12 165 LYS A C 1
ATOM 1318 O O . LYS A 1 165 ? 42.242 -4.483 -93.051 1.00 89.12 165 LYS A O 1
ATOM 1323 N N . GLY A 1 166 ? 44.414 -4.933 -92.695 1.00 90.75 166 GLY A N 1
ATOM 1324 C CA . GLY A 1 166 ? 44.900 -3.589 -93.014 1.00 90.75 166 GLY A CA 1
ATOM 1325 C C . GLY A 1 166 ? 46.261 -3.297 -92.393 1.00 90.75 166 GLY A C 1
ATOM 1326 O O . GLY A 1 166 ? 46.737 -4.039 -91.530 1.00 90.75 166 GLY A O 1
ATOM 1327 N N . ARG A 1 167 ? 46.895 -2.209 -92.833 1.00 94.88 167 ARG A N 1
ATOM 1328 C CA . ARG A 1 167 ? 48.130 -1.697 -92.230 1.00 94.88 167 ARG A CA 1
ATOM 1329 C C . ARG A 1 167 ? 47.797 -1.037 -90.895 1.00 94.88 167 ARG A C 1
ATOM 1331 O O . ARG A 1 167 ? 46.922 -0.180 -90.846 1.00 94.88 167 ARG A O 1
ATOM 1338 N N . VAL A 1 168 ? 48.518 -1.386 -89.830 1.00 96.00 168 VAL A N 1
ATOM 1339 C CA . VAL A 1 168 ? 48.376 -0.714 -88.529 1.00 96.00 168 VAL A CA 1
ATOM 1340 C C . VAL A 1 168 ? 48.925 0.705 -88.634 1.00 96.00 168 VAL A C 1
ATOM 1342 O O . VAL A 1 168 ? 50.117 0.895 -88.870 1.00 96.00 168 VAL A O 1
ATOM 1345 N N . ILE A 1 169 ? 48.056 1.694 -88.446 1.00 96.12 169 ILE A N 1
ATOM 1346 C CA . ILE A 1 169 ? 48.402 3.122 -88.465 1.00 96.12 169 ILE A CA 1
ATOM 1347 C C . ILE A 1 169 ? 48.453 3.727 -87.058 1.00 96.12 169 ILE A C 1
ATOM 1349 O O . ILE A 1 169 ? 49.041 4.788 -86.868 1.00 96.12 169 ILE A O 1
ATOM 1353 N N . GLY A 1 170 ? 47.899 3.035 -86.059 1.00 95.75 170 GLY A N 1
ATOM 1354 C CA . GLY A 1 170 ? 47.936 3.470 -84.668 1.00 95.75 170 GLY A CA 1
ATOM 1355 C C . GLY A 1 170 ? 47.188 2.541 -83.723 1.00 95.75 170 GLY A C 1
ATOM 1356 O O . GLY A 1 170 ? 46.699 1.479 -84.118 1.00 95.75 170 GLY A O 1
ATOM 1357 N N . ARG A 1 171 ? 47.076 2.956 -82.461 1.00 95.56 171 ARG A N 1
ATOM 1358 C CA . ARG A 1 171 ? 46.255 2.287 -81.440 1.00 95.56 171 ARG A CA 1
ATOM 1359 C C . ARG A 1 171 ? 45.444 3.321 -80.678 1.00 95.56 171 ARG A C 1
ATOM 1361 O O . ARG A 1 171 ? 45.942 4.417 -80.444 1.00 95.56 171 ARG A O 1
ATOM 1368 N N . VAL A 1 172 ? 44.229 2.970 -80.267 1.00 96.00 172 VAL A N 1
ATOM 1369 C CA . VAL A 1 172 ? 43.421 3.782 -79.348 1.00 96.00 172 VAL A CA 1
ATOM 1370 C C . VAL A 1 172 ? 43.243 3.045 -78.028 1.00 96.00 172 VAL A C 1
ATOM 1372 O O . VAL A 1 172 ? 42.693 1.950 -77.998 1.00 96.00 172 VAL A O 1
ATOM 1375 N N . TYR A 1 173 ? 43.736 3.635 -76.942 1.00 96.00 173 TYR A N 1
ATOM 1376 C CA . TYR A 1 173 ? 43.678 3.088 -75.589 1.00 96.00 173 TYR A CA 1
ATOM 1377 C C . TYR A 1 173 ? 42.490 3.653 -74.815 1.00 96.00 173 TYR A C 1
ATOM 1379 O O . TYR A 1 173 ? 42.213 4.851 -74.886 1.00 96.00 173 TYR A O 1
ATOM 1387 N N . TYR A 1 174 ? 41.863 2.792 -74.015 1.00 94.25 174 TYR A N 1
ATOM 1388 C CA . TYR A 1 174 ? 40.776 3.114 -73.095 1.00 94.25 174 TYR A CA 1
ATOM 1389 C C . TYR A 1 174 ? 41.293 3.059 -71.653 1.00 94.25 174 TYR A C 1
ATOM 1391 O O . TYR A 1 174 ? 41.615 1.989 -71.127 1.00 94.25 174 TYR A O 1
ATOM 1399 N N . VAL A 1 175 ? 41.390 4.216 -70.998 1.00 92.56 175 VAL A N 1
ATOM 1400 C CA . VAL A 1 175 ? 42.009 4.358 -69.673 1.00 92.56 175 VAL A CA 1
ATOM 1401 C C . VAL A 1 175 ? 40.977 4.822 -68.651 1.00 92.56 175 VAL A C 1
ATOM 1403 O O . VAL A 1 175 ? 40.453 5.931 -68.732 1.00 92.56 175 VAL A O 1
ATOM 1406 N N . ARG A 1 176 ? 40.700 3.988 -67.643 1.00 89.69 176 ARG A N 1
ATOM 1407 C CA . ARG A 1 176 ? 39.831 4.374 -66.519 1.00 89.69 176 ARG A CA 1
ATOM 1408 C C . ARG A 1 176 ? 40.555 5.331 -65.575 1.00 89.69 176 ARG A C 1
ATOM 1410 O O . ARG A 1 176 ? 41.767 5.237 -65.387 1.00 89.69 176 ARG A O 1
ATOM 1417 N N . GLY A 1 177 ? 39.795 6.222 -64.943 1.00 83.62 177 GLY A N 1
ATOM 1418 C CA . GLY A 1 177 ? 40.290 6.993 -63.804 1.00 83.62 177 GLY A CA 1
ATOM 1419 C C . GLY A 1 177 ? 40.655 6.080 -62.634 1.00 83.62 177 GLY A C 1
ATOM 1420 O O . GLY A 1 177 ? 40.007 5.059 -62.403 1.00 83.62 177 GLY A O 1
ATOM 1421 N N . VAL A 1 178 ? 41.682 6.460 -61.877 1.00 82.56 178 VAL A N 1
ATOM 1422 C CA . VAL A 1 178 ? 42.008 5.803 -60.607 1.00 82.56 178 VAL A CA 1
ATOM 1423 C C . VAL A 1 178 ? 40.961 6.225 -59.577 1.00 82.56 178 VAL A C 1
ATOM 1425 O O . VAL A 1 178 ? 40.759 7.428 -59.374 1.00 82.56 178 VAL A O 1
ATOM 1428 N N . ARG A 1 179 ? 40.286 5.252 -58.949 1.00 85.69 179 ARG A N 1
ATOM 1429 C CA . ARG A 1 179 ? 39.378 5.522 -57.825 1.00 85.69 179 ARG A CA 1
ATOM 1430 C C . ARG A 1 179 ? 40.201 6.028 -56.624 1.00 85.69 179 ARG A C 1
ATOM 1432 O O . ARG A 1 179 ? 41.186 5.371 -56.285 1.00 85.69 179 ARG A O 1
ATOM 1439 N N . PRO A 1 180 ? 39.845 7.162 -55.990 1.00 86.31 180 PRO A N 1
ATOM 1440 C CA . PRO A 1 180 ? 40.488 7.596 -54.747 1.00 86.31 180 PRO A CA 1
ATOM 1441 C C . PRO A 1 180 ? 40.211 6.567 -53.657 1.00 86.31 180 PRO A C 1
ATOM 1443 O O . PRO A 1 180 ? 39.174 5.911 -53.722 1.00 86.31 180 PRO A O 1
ATOM 1446 N N . THR A 1 181 ? 41.079 6.417 -52.656 1.00 90.25 181 THR A N 1
ATOM 1447 C CA . THR A 1 181 ? 40.763 5.534 -51.522 1.00 90.25 181 THR A CA 1
ATOM 1448 C C . THR A 1 181 ? 39.585 6.097 -50.722 1.00 90.25 181 THR A C 1
ATOM 1450 O O . THR A 1 181 ? 39.310 7.297 -50.778 1.00 90.25 181 THR A O 1
ATOM 1453 N N . PHE A 1 182 ? 38.879 5.250 -49.962 1.00 90.31 182 PHE A N 1
ATOM 1454 C CA . PHE A 1 182 ? 37.812 5.741 -49.082 1.00 90.31 182 PHE A CA 1
ATOM 1455 C C . PHE A 1 182 ? 38.333 6.800 -48.105 1.00 90.31 182 PHE A C 1
ATOM 1457 O O . PHE A 1 182 ? 37.656 7.790 -47.871 1.00 90.31 182 PHE A O 1
ATOM 1464 N N . GLN A 1 183 ? 39.549 6.629 -47.580 1.00 89.88 183 GLN A N 1
ATOM 1465 C CA . GLN A 1 183 ? 40.155 7.584 -46.657 1.00 89.88 183 GLN A CA 1
ATOM 1466 C C . GLN A 1 183 ? 40.379 8.953 -47.310 1.00 89.88 183 GLN A C 1
ATOM 1468 O O . GLN A 1 183 ? 40.014 9.966 -46.717 1.00 89.88 183 GLN A O 1
ATOM 1473 N N . ASP A 1 184 ? 40.919 8.992 -48.530 1.00 88.44 184 ASP A N 1
ATOM 1474 C CA . ASP A 1 184 ? 41.120 10.250 -49.262 1.00 88.44 184 ASP A CA 1
ATOM 1475 C C . ASP A 1 184 ? 39.779 10.916 -49.576 1.00 88.44 184 ASP A C 1
ATOM 1477 O O . ASP A 1 184 ? 39.604 12.122 -49.412 1.00 88.44 184 ASP A O 1
ATOM 1481 N N . ASP A 1 185 ? 38.803 10.114 -50.002 1.00 88.75 185 ASP A N 1
ATOM 1482 C CA . ASP A 1 185 ? 37.474 10.597 -50.350 1.00 88.75 185 ASP A CA 1
ATOM 1483 C C . ASP A 1 185 ? 36.705 11.139 -49.137 1.00 88.75 185 ASP A C 1
ATOM 1485 O O . ASP A 1 185 ? 36.055 12.183 -49.208 1.00 88.75 185 ASP A O 1
ATOM 1489 N N . PHE A 1 186 ? 36.826 10.456 -48.002 1.00 89.31 186 PHE A N 1
ATOM 1490 C CA . PHE A 1 186 ? 36.230 10.859 -46.737 1.00 89.31 186 PHE A CA 1
ATOM 1491 C C . PHE A 1 186 ? 36.945 12.075 -46.133 1.00 89.31 186 PHE A C 1
ATOM 1493 O O . PHE A 1 186 ? 36.294 12.954 -45.577 1.00 89.31 186 PHE A O 1
ATOM 1500 N N . SER A 1 187 ? 38.267 12.188 -46.294 1.00 89.19 187 SER A N 1
ATOM 1501 C CA . SER A 1 187 ? 39.039 13.379 -45.906 1.00 89.19 187 SER A CA 1
ATOM 1502 C C . SER A 1 187 ? 38.641 14.613 -46.725 1.00 89.19 187 SER A C 1
ATOM 1504 O O . SER A 1 187 ? 38.453 15.706 -46.183 1.00 89.19 187 SER A O 1
ATOM 1506 N N . ASN A 1 188 ? 38.413 14.435 -48.029 1.00 86.75 188 ASN A N 1
ATOM 1507 C CA . ASN A 1 188 ? 37.872 15.492 -48.885 1.00 86.75 188 ASN A CA 1
ATOM 1508 C C . ASN A 1 188 ? 36.469 15.919 -48.440 1.00 86.75 188 ASN A C 1
ATOM 1510 O O . ASN A 1 188 ? 36.172 17.113 -48.416 1.00 86.75 188 ASN A O 1
ATOM 1514 N N . TRP A 1 189 ? 35.623 14.963 -48.043 1.00 91.38 189 TRP A N 1
ATOM 1515 C CA . TRP A 1 189 ? 34.327 15.267 -47.437 1.00 91.38 189 TRP A CA 1
ATOM 1516 C C . TRP A 1 189 ? 34.477 16.044 -46.120 1.00 91.38 189 TRP A C 1
ATOM 1518 O O . TRP A 1 189 ? 33.812 17.059 -45.956 1.00 91.38 189 TRP A O 1
ATOM 1528 N N . LEU A 1 190 ? 35.382 15.647 -45.218 1.00 87.75 190 LEU A N 1
ATOM 1529 C CA . LEU A 1 190 ? 35.654 16.384 -43.973 1.00 87.75 190 LEU A CA 1
ATOM 1530 C C . LEU A 1 190 ? 36.100 17.828 -44.238 1.00 87.75 190 LEU A C 1
ATOM 1532 O O . LEU A 1 190 ? 35.723 18.737 -43.502 1.00 87.75 190 LEU A O 1
ATOM 1536 N N . SER A 1 191 ? 36.883 18.037 -45.296 1.00 90.62 191 SER A N 1
ATOM 1537 C CA . SER A 1 191 ? 37.386 19.358 -45.679 1.00 90.62 191 SER A CA 1
ATOM 1538 C C . SER A 1 191 ? 36.301 20.240 -46.305 1.00 90.62 191 SER A C 1
ATOM 1540 O O . SER A 1 191 ? 36.328 21.457 -46.140 1.00 90.62 191 SER A O 1
ATOM 1542 N N . ASN A 1 192 ? 35.345 19.643 -47.027 1.00 89.38 192 ASN A N 1
ATOM 1543 C CA . ASN A 1 192 ? 34.228 20.360 -47.640 1.00 89.38 192 ASN A CA 1
ATOM 1544 C C . ASN A 1 192 ? 32.930 19.519 -47.661 1.00 89.38 192 ASN A C 1
ATOM 1546 O O . ASN A 1 192 ? 32.547 18.985 -48.710 1.00 89.38 192 ASN A O 1
ATOM 1550 N N . PRO A 1 193 ? 32.209 19.427 -46.530 1.00 86.31 193 PRO A N 1
ATOM 1551 C CA . PRO A 1 193 ? 31.026 18.570 -46.404 1.00 86.31 193 PRO A CA 1
ATOM 1552 C C . PRO A 1 193 ? 29.791 19.121 -47.133 1.00 86.31 193 PRO A C 1
ATOM 1554 O O . PRO A 1 193 ? 28.801 18.408 -47.304 1.00 86.31 193 PRO A O 1
ATOM 1557 N N . LEU A 1 194 ? 29.837 20.380 -47.578 1.00 86.94 194 LEU A N 1
ATOM 1558 C CA . LEU A 1 194 ? 28.762 21.057 -48.312 1.00 86.94 194 LEU A CA 1
ATOM 1559 C C . LEU A 1 194 ? 29.037 21.135 -49.821 1.00 86.94 194 LEU A C 1
ATOM 1561 O O . LEU A 1 194 ? 28.394 21.909 -50.525 1.00 86.94 194 LEU A O 1
ATOM 1565 N N . SER A 1 195 ? 29.988 20.348 -50.332 1.00 85.56 195 SER A N 1
ATOM 1566 C CA . SER A 1 195 ? 30.245 20.275 -51.771 1.00 85.56 195 SER A CA 1
ATOM 1567 C C . SER A 1 195 ? 28.991 19.860 -52.550 1.00 85.56 195 SER A C 1
ATOM 1569 O O . SER A 1 195 ? 28.241 18.983 -52.126 1.00 85.56 195 SER A O 1
ATOM 1571 N N . GLU A 1 196 ? 28.823 20.415 -53.751 1.00 82.56 196 GLU A N 1
ATOM 1572 C CA . GLU A 1 196 ? 27.786 20.012 -54.713 1.00 82.56 196 GLU A CA 1
ATOM 1573 C C . GLU A 1 196 ? 28.024 18.623 -55.331 1.00 82.56 196 GLU A C 1
ATOM 1575 O O . GLU A 1 196 ? 27.205 18.119 -56.098 1.00 82.56 196 GLU A O 1
ATOM 1580 N N . SER A 1 197 ? 29.139 17.966 -54.997 1.00 82.12 197 SER A N 1
ATOM 1581 C CA . SER A 1 197 ? 29.376 16.577 -55.385 1.00 82.12 197 SER A CA 1
ATOM 1582 C C . SER A 1 197 ? 28.299 15.666 -54.793 1.00 82.12 197 SER A C 1
ATOM 1584 O O . SER A 1 197 ? 28.200 15.515 -53.574 1.00 82.12 197 SER A O 1
ATOM 1586 N N . SER A 1 198 ? 27.535 14.993 -55.657 1.00 80.06 198 SER A N 1
ATOM 1587 C CA . SER A 1 198 ? 26.446 14.081 -55.268 1.00 80.06 198 SER A CA 1
ATOM 1588 C C . SER A 1 198 ? 26.883 13.006 -54.262 1.00 80.06 198 SER A C 1
ATOM 1590 O O . SER A 1 198 ? 26.131 12.624 -53.361 1.00 80.06 198 SER A O 1
ATOM 1592 N N . ARG A 1 199 ? 28.137 12.551 -54.362 1.00 82.50 199 ARG A N 1
ATOM 1593 C CA . ARG A 1 199 ? 28.754 11.604 -53.426 1.00 82.50 199 ARG A CA 1
ATOM 1594 C C . ARG A 1 199 ? 28.965 12.215 -52.036 1.00 82.50 199 ARG A C 1
ATOM 1596 O O . ARG A 1 199 ? 28.576 11.605 -51.045 1.00 82.50 199 ARG A O 1
ATOM 1603 N N . ILE A 1 200 ? 29.526 13.425 -51.969 1.00 86.50 200 ILE A N 1
ATOM 1604 C CA . ILE A 1 200 ? 29.777 14.147 -50.708 1.00 86.50 200 ILE A CA 1
ATOM 1605 C C . ILE A 1 200 ? 28.445 14.474 -50.023 1.00 86.50 200 ILE A C 1
ATOM 1607 O O . ILE A 1 200 ? 28.296 14.217 -48.830 1.00 86.50 200 ILE A O 1
ATOM 1611 N N . GLN A 1 201 ? 27.443 14.930 -50.782 1.00 87.62 201 GLN A N 1
ATOM 1612 C CA . GLN A 1 201 ? 26.091 15.165 -50.264 1.00 87.62 201 GLN A CA 1
ATOM 1613 C C . GLN A 1 201 ? 25.480 13.903 -49.645 1.00 87.62 201 GLN A C 1
ATOM 1615 O O . GLN A 1 201 ? 24.857 13.970 -48.585 1.00 87.62 201 GLN A O 1
ATOM 1620 N N . THR A 1 202 ? 25.694 12.739 -50.266 1.00 87.44 202 THR A N 1
ATOM 1621 C CA . THR A 1 202 ? 25.200 11.459 -49.741 1.00 87.44 202 THR A CA 1
ATOM 1622 C C . THR A 1 202 ? 25.827 11.126 -48.385 1.00 87.44 202 THR A C 1
ATOM 1624 O O . THR A 1 202 ? 25.108 10.698 -47.480 1.00 87.44 202 THR A O 1
ATOM 1627 N N . TYR A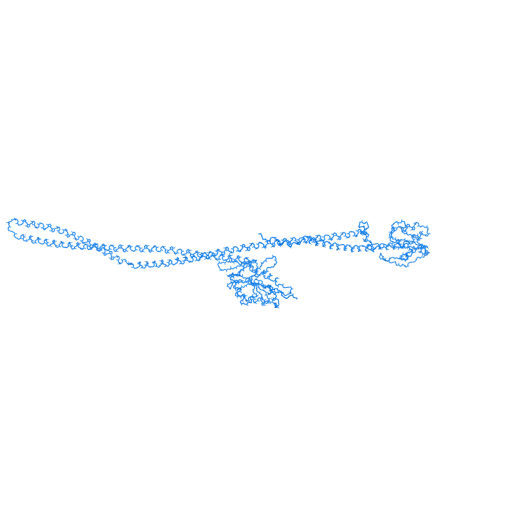 1 203 ? 27.133 11.354 -48.199 1.00 90.69 203 TYR A N 1
ATOM 1628 C CA . TYR A 1 203 ? 27.789 11.158 -46.898 1.00 90.69 203 TYR A CA 1
ATOM 1629 C C . TYR A 1 203 ? 27.234 12.115 -45.842 1.00 90.69 203 TYR A C 1
ATOM 1631 O O . TYR A 1 203 ? 26.866 11.675 -44.752 1.00 90.69 203 TYR A O 1
ATOM 1639 N N . THR A 1 204 ? 27.091 13.399 -46.186 1.00 90.00 204 THR A N 1
ATOM 1640 C CA . THR A 1 204 ? 26.546 14.426 -45.286 1.00 90.00 204 THR A CA 1
ATOM 1641 C C . THR A 1 204 ? 25.139 14.073 -44.823 1.00 90.00 204 THR A C 1
ATOM 1643 O O . THR A 1 204 ? 24.879 14.063 -43.623 1.00 90.00 204 THR A O 1
ATOM 1646 N N . MET A 1 205 ? 24.242 13.716 -45.746 1.00 90.56 205 MET A N 1
ATOM 1647 C CA . MET A 1 205 ? 22.863 13.357 -45.401 1.00 90.56 205 MET A CA 1
ATOM 1648 C C . MET A 1 205 ? 22.790 12.074 -44.573 1.00 90.56 205 MET A C 1
ATOM 1650 O O . MET A 1 205 ? 21.999 11.992 -43.636 1.00 90.56 205 MET A O 1
ATOM 1654 N N . THR A 1 206 ? 23.648 11.095 -44.868 1.00 90.69 206 THR A N 1
ATOM 1655 C CA . THR A 1 206 ? 23.710 9.840 -44.109 1.00 90.69 206 THR A CA 1
ATOM 1656 C C . THR A 1 206 ? 24.167 10.086 -42.671 1.00 90.69 206 THR A C 1
ATOM 1658 O O . THR A 1 206 ? 23.511 9.650 -41.725 1.00 90.69 206 THR A O 1
ATOM 1661 N N . LEU A 1 207 ? 25.257 10.833 -42.482 1.00 90.19 207 LEU A N 1
ATOM 1662 C CA . LEU A 1 207 ? 25.766 11.158 -41.150 1.00 90.19 207 LEU A CA 1
ATOM 1663 C C . LEU A 1 207 ? 24.800 12.052 -40.371 1.00 90.19 207 LEU A C 1
ATOM 1665 O O . LEU A 1 207 ? 24.571 11.805 -39.188 1.00 90.19 207 LEU A O 1
ATOM 1669 N N . LEU A 1 208 ? 24.174 13.032 -41.028 1.00 91.50 208 LEU A N 1
ATOM 1670 C CA . LEU A 1 208 ? 23.166 13.887 -40.407 1.00 91.50 208 LEU A CA 1
ATOM 1671 C C . LEU A 1 208 ? 21.954 13.076 -39.928 1.00 91.50 208 LEU A C 1
ATOM 1673 O O . LEU A 1 208 ? 21.505 13.261 -38.795 1.00 91.50 208 LEU A O 1
ATOM 1677 N N . ALA A 1 209 ? 21.452 12.146 -40.743 1.00 93.38 209 ALA A N 1
ATOM 1678 C CA . ALA A 1 209 ? 20.355 11.257 -40.362 1.00 93.38 209 ALA A CA 1
ATOM 1679 C C . ALA A 1 209 ? 20.726 10.375 -39.154 1.00 93.38 209 ALA A C 1
ATOM 1681 O O . ALA A 1 209 ? 19.947 10.250 -38.209 1.00 93.38 209 ALA A O 1
ATOM 1682 N N . CYS A 1 210 ? 21.941 9.820 -39.131 1.00 93.00 210 CYS A N 1
ATOM 1683 C CA . CYS A 1 210 ? 22.420 9.021 -38.002 1.00 93.00 210 CYS A CA 1
ATOM 1684 C C . CYS A 1 210 ? 22.552 9.850 -36.715 1.00 93.00 210 CYS A C 1
ATOM 1686 O O . CYS A 1 210 ? 22.109 9.414 -35.652 1.00 93.00 210 CYS A O 1
ATOM 1688 N N . VAL A 1 211 ? 23.130 11.053 -36.790 1.00 90.62 211 VAL A N 1
ATOM 1689 C CA . VAL A 1 211 ? 23.305 11.935 -35.624 1.00 90.62 211 VAL A CA 1
ATOM 1690 C C . VAL A 1 211 ? 21.956 12.396 -35.074 1.00 90.62 211 VAL A C 1
ATOM 1692 O O . VAL A 1 211 ? 21.723 12.303 -33.869 1.00 90.62 211 VAL A O 1
ATOM 1695 N N . THR A 1 212 ? 21.044 12.840 -35.941 1.00 92.62 212 THR A N 1
ATOM 1696 C CA . THR A 1 212 ? 19.699 13.283 -35.534 1.00 92.62 212 THR A CA 1
ATOM 1697 C C . THR A 1 212 ? 18.885 12.143 -34.921 1.00 92.62 212 THR A C 1
ATOM 1699 O O . THR A 1 212 ? 18.303 12.320 -33.849 1.00 92.62 212 THR A O 1
ATOM 1702 N N . GLY A 1 213 ? 18.920 10.947 -35.518 1.00 92.50 213 GLY A N 1
ATOM 1703 C CA . GLY A 1 213 ? 18.310 9.747 -34.939 1.00 92.50 213 GLY A CA 1
ATOM 1704 C C . GLY A 1 213 ? 18.901 9.383 -33.572 1.00 92.50 213 GLY A C 1
ATOM 1705 O O . GLY A 1 213 ? 18.165 9.090 -32.630 1.00 92.50 213 GLY A O 1
ATOM 1706 N N . GLY A 1 214 ? 20.225 9.479 -33.422 1.00 91.44 214 GLY A N 1
ATOM 1707 C CA . GLY A 1 214 ? 20.914 9.262 -32.148 1.00 91.44 214 GLY A CA 1
ATOM 1708 C C . GLY A 1 214 ? 20.476 10.223 -31.044 1.00 91.44 214 GLY A C 1
ATOM 1709 O O . GLY A 1 214 ? 20.201 9.796 -29.921 1.00 91.44 214 GLY A O 1
ATOM 1710 N N . LEU A 1 215 ? 20.359 11.513 -31.369 1.00 92.88 215 LEU A N 1
ATOM 1711 C CA . LEU A 1 215 ? 19.871 12.536 -30.441 1.00 92.88 215 LEU A CA 1
ATOM 1712 C C . LEU A 1 215 ? 18.412 12.288 -30.032 1.00 92.88 215 LEU A C 1
ATOM 1714 O O . LEU A 1 215 ? 18.076 12.423 -28.854 1.00 92.88 215 LEU A O 1
ATOM 1718 N N . ALA A 1 216 ? 17.553 11.870 -30.965 1.00 92.94 216 ALA A N 1
ATOM 1719 C CA . ALA A 1 216 ? 16.166 11.515 -30.664 1.00 92.94 216 ALA A CA 1
ATOM 1720 C C . ALA A 1 216 ? 16.075 10.321 -29.692 1.00 92.94 216 ALA A C 1
ATOM 1722 O O . ALA A 1 216 ? 15.328 10.361 -28.714 1.00 92.94 216 ALA A O 1
ATOM 1723 N N . ILE A 1 217 ? 16.891 9.283 -29.898 1.00 92.25 217 ILE A N 1
ATOM 1724 C CA . ILE A 1 217 ? 16.947 8.125 -28.992 1.00 92.25 217 ILE A CA 1
ATOM 1725 C C . ILE A 1 217 ? 17.448 8.543 -27.604 1.00 92.25 217 ILE A C 1
ATOM 1727 O O . ILE A 1 217 ? 16.857 8.166 -26.589 1.00 92.25 217 ILE A O 1
ATOM 1731 N N . TRP A 1 218 ? 18.513 9.345 -27.536 1.00 93.62 218 TRP A N 1
ATOM 1732 C CA . TRP A 1 218 ? 19.063 9.815 -26.264 1.00 93.62 218 TRP A CA 1
ATOM 1733 C C . TRP A 1 218 ? 18.061 10.675 -25.479 1.00 93.62 218 TRP A C 1
ATOM 1735 O O . TRP A 1 218 ? 17.834 10.422 -24.293 1.00 93.62 218 TRP A O 1
ATOM 1745 N N . THR A 1 219 ? 17.413 11.643 -26.134 1.00 92.19 219 THR A N 1
ATOM 1746 C CA . THR A 1 219 ? 16.399 12.503 -25.494 1.00 92.19 219 THR A CA 1
ATOM 1747 C C . THR A 1 219 ? 15.222 11.688 -24.956 1.00 92.19 219 THR A C 1
ATOM 1749 O O . THR A 1 219 ? 14.799 11.895 -23.815 1.00 92.19 219 THR A O 1
ATOM 1752 N N . PHE A 1 220 ? 14.734 10.710 -25.724 1.00 93.31 220 PHE A N 1
ATOM 1753 C CA . PHE A 1 220 ? 13.663 9.813 -25.293 1.00 93.31 220 PHE A CA 1
ATOM 1754 C C . PHE A 1 220 ? 14.054 8.974 -24.064 1.00 93.31 220 PHE A C 1
ATOM 1756 O O . PHE A 1 220 ? 13.289 8.876 -23.099 1.00 93.31 220 PHE A O 1
ATOM 1763 N N . LEU A 1 221 ? 15.269 8.415 -24.050 1.00 92.44 221 LEU A N 1
ATOM 1764 C CA . LEU A 1 221 ? 15.785 7.663 -22.904 1.00 92.44 221 LEU A CA 1
ATOM 1765 C C . LEU A 1 221 ? 15.908 8.537 -21.648 1.00 92.44 221 LEU A C 1
ATOM 1767 O O . LEU A 1 221 ? 15.500 8.113 -20.563 1.00 92.44 221 LEU A O 1
ATOM 1771 N N . GLU A 1 222 ? 16.421 9.765 -21.769 1.00 91.88 222 GLU A N 1
ATOM 1772 C CA . GLU A 1 222 ? 16.519 10.684 -20.628 1.00 91.88 222 GLU A CA 1
ATOM 1773 C C . GLU A 1 222 ? 15.148 11.084 -20.078 1.00 91.88 222 GLU A C 1
ATOM 1775 O O . GLU A 1 222 ? 14.986 11.167 -18.857 1.00 91.88 222 GLU A O 1
ATOM 1780 N N . TYR A 1 223 ? 14.144 11.253 -20.941 1.00 91.81 223 TYR A N 1
ATOM 1781 C CA . TYR A 1 223 ? 12.773 11.524 -20.515 1.00 91.81 223 TYR A CA 1
ATOM 1782 C C . TYR A 1 223 ? 12.190 10.378 -19.671 1.00 91.81 223 TYR A C 1
ATOM 1784 O O . TYR A 1 223 ? 11.660 10.615 -18.579 1.00 91.81 223 TYR A O 1
ATOM 1792 N N . ILE A 1 224 ? 12.341 9.124 -20.117 1.00 92.19 224 ILE A N 1
ATOM 1793 C CA . ILE A 1 224 ? 11.889 7.944 -19.357 1.00 92.19 224 ILE A CA 1
ATOM 1794 C C . ILE A 1 224 ? 12.593 7.874 -17.997 1.00 92.19 224 ILE A C 1
ATOM 1796 O O . ILE A 1 224 ? 11.946 7.684 -16.961 1.00 92.19 224 ILE A O 1
ATOM 1800 N N . LEU A 1 225 ? 13.916 8.058 -17.979 1.00 90.19 225 LEU A N 1
ATOM 1801 C CA . LEU A 1 225 ? 14.701 8.026 -16.745 1.00 90.19 225 LEU A CA 1
ATOM 1802 C C . LEU A 1 225 ? 14.316 9.165 -15.793 1.00 90.19 225 LEU A C 1
ATOM 1804 O O . LEU A 1 225 ? 14.223 8.948 -14.584 1.00 90.19 225 LEU A O 1
ATOM 1808 N N . TYR A 1 226 ? 14.052 10.363 -16.314 1.00 88.69 226 TYR A N 1
ATOM 1809 C CA . TYR A 1 226 ? 13.558 11.491 -15.530 1.00 88.69 226 TYR A CA 1
ATOM 1810 C C . TYR A 1 226 ? 12.204 11.181 -14.884 1.00 88.69 226 TYR A C 1
ATOM 1812 O O . TYR A 1 226 ? 12.067 11.314 -13.665 1.00 88.69 226 TYR A O 1
ATOM 1820 N N . LYS A 1 227 ? 11.232 10.692 -15.666 1.00 88.06 227 LYS A N 1
ATOM 1821 C CA . LYS A 1 227 ? 9.899 10.330 -15.162 1.00 88.06 227 LYS A CA 1
ATOM 1822 C C . LYS A 1 227 ? 9.987 9.283 -14.048 1.00 88.06 227 LYS A C 1
ATOM 1824 O O . LYS A 1 227 ? 9.338 9.433 -13.011 1.00 88.06 227 LYS A O 1
ATOM 1829 N N . LYS A 1 228 ? 10.843 8.269 -14.218 1.00 87.50 228 LYS A N 1
ATOM 1830 C CA . LYS A 1 228 ? 11.100 7.248 -13.193 1.00 87.50 228 LYS A CA 1
ATOM 1831 C C . LYS A 1 228 ? 11.635 7.868 -11.898 1.00 87.50 228 LYS A C 1
ATOM 1833 O O . LYS A 1 228 ? 11.067 7.621 -10.836 1.00 87.50 228 LYS A O 1
ATOM 1838 N N . ARG A 1 229 ? 12.644 8.742 -11.974 1.00 84.88 229 ARG A N 1
ATOM 1839 C CA . ARG A 1 229 ? 13.221 9.422 -10.796 1.00 84.88 229 ARG A CA 1
ATOM 1840 C C . ARG A 1 229 ? 12.188 10.244 -10.023 1.00 84.88 229 ARG A C 1
ATOM 1842 O O . ARG A 1 229 ? 12.130 10.157 -8.799 1.00 84.88 229 ARG A O 1
ATOM 1849 N N . VAL A 1 230 ? 11.352 11.011 -10.725 1.00 85.44 230 VAL A N 1
ATOM 1850 C CA . VAL A 1 230 ? 10.287 11.806 -10.090 1.00 85.44 230 VAL A CA 1
ATOM 1851 C C . VAL A 1 230 ? 9.266 10.899 -9.401 1.00 85.44 230 VAL A C 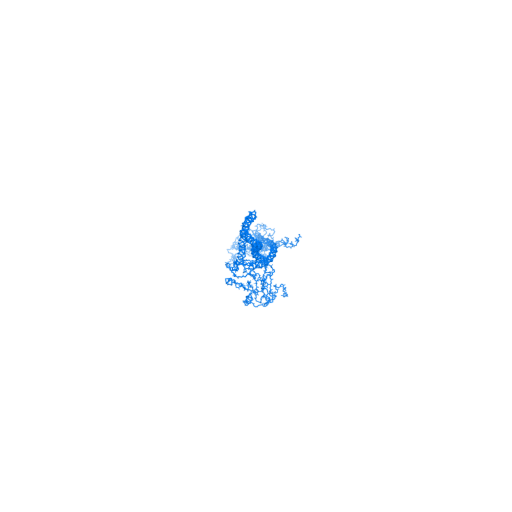1
ATOM 1853 O O . VAL A 1 230 ? 8.854 11.183 -8.278 1.00 85.44 230 VAL A O 1
ATOM 1856 N N . SER A 1 231 ? 8.888 9.785 -10.036 1.00 80.12 231 SER A N 1
ATOM 1857 C CA . SER A 1 231 ? 7.960 8.821 -9.434 1.00 80.12 231 SER A CA 1
ATOM 1858 C C . SER A 1 231 ? 8.526 8.167 -8.169 1.00 80.12 231 SER A C 1
ATOM 1860 O O . SER A 1 231 ? 7.813 8.038 -7.178 1.00 80.12 231 SER A O 1
ATOM 1862 N N . GLU A 1 232 ? 9.819 7.828 -8.159 1.00 79.81 232 GLU A N 1
ATOM 1863 C CA . GLU A 1 232 ? 10.500 7.258 -6.994 1.00 79.81 232 GLU A CA 1
ATOM 1864 C C . GLU A 1 232 ? 10.606 8.266 -5.845 1.00 79.81 232 GLU A C 1
ATOM 1866 O O . GLU A 1 232 ? 10.388 7.899 -4.692 1.00 79.81 232 GLU A O 1
ATOM 1871 N N . ALA A 1 233 ? 10.895 9.537 -6.145 1.00 79.38 233 ALA A N 1
ATOM 1872 C CA . ALA A 1 233 ? 10.936 10.598 -5.142 1.00 79.38 233 ALA A CA 1
ATOM 1873 C C . ALA A 1 233 ? 9.562 10.807 -4.485 1.00 79.38 233 ALA A C 1
ATOM 1875 O O . ALA A 1 233 ? 9.465 10.770 -3.260 1.00 79.38 233 ALA A O 1
ATOM 1876 N N . LYS A 1 234 ? 8.495 10.918 -5.291 1.00 78.38 234 LYS A N 1
ATOM 1877 C CA . LYS A 1 234 ? 7.114 11.016 -4.789 1.00 78.38 234 LYS A CA 1
ATOM 1878 C C . LYS A 1 234 ? 6.697 9.778 -3.991 1.00 78.38 234 LYS A C 1
ATOM 1880 O O . LYS A 1 234 ? 5.985 9.894 -3.002 1.00 78.38 234 LYS A O 1
ATOM 1885 N N . ALA A 1 235 ? 7.133 8.587 -4.404 1.00 72.00 235 ALA A N 1
ATOM 1886 C CA . ALA A 1 235 ? 6.838 7.354 -3.678 1.00 72.00 235 ALA A CA 1
ATOM 1887 C C . ALA A 1 235 ? 7.519 7.315 -2.301 1.00 72.00 235 ALA A C 1
ATOM 1889 O O . ALA A 1 235 ? 6.890 6.883 -1.341 1.00 72.00 235 ALA A O 1
ATOM 1890 N N . LYS A 1 236 ? 8.770 7.785 -2.194 1.00 76.69 236 LYS A N 1
ATOM 1891 C CA . LYS A 1 236 ? 9.481 7.890 -0.908 1.00 76.69 236 LYS A CA 1
ATOM 1892 C C . LYS A 1 236 ? 8.847 8.918 0.022 1.00 76.69 236 LYS A C 1
ATOM 1894 O O . LYS A 1 236 ? 8.736 8.664 1.212 1.00 76.69 236 LYS A O 1
ATOM 1899 N N . GLU A 1 237 ? 8.423 10.057 -0.519 1.00 76.88 237 GLU A N 1
ATOM 1900 C CA . GLU A 1 237 ? 7.707 11.079 0.248 1.00 76.88 237 GLU A CA 1
ATOM 1901 C C . GLU A 1 237 ? 6.399 10.520 0.823 1.00 76.88 237 GLU A C 1
ATOM 1903 O O . GLU A 1 237 ? 6.177 10.617 2.025 1.00 76.88 237 GLU A O 1
ATOM 1908 N N . ARG A 1 238 ? 5.604 9.819 -0.001 1.00 71.19 238 ARG A N 1
ATOM 1909 C CA . ARG A 1 238 ? 4.388 9.122 0.452 1.00 71.19 238 ARG A CA 1
ATOM 1910 C C . ARG A 1 238 ? 4.667 8.071 1.525 1.00 71.19 238 ARG A C 1
ATOM 1912 O O . ARG A 1 238 ? 3.914 7.964 2.486 1.00 71.19 238 ARG A O 1
ATOM 1919 N N . GLU A 1 239 ? 5.733 7.289 1.364 1.00 69.31 239 GLU A N 1
ATOM 1920 C CA . GLU A 1 239 ? 6.134 6.285 2.356 1.00 69.31 239 GLU A CA 1
ATOM 1921 C C . GLU A 1 239 ? 6.472 6.937 3.702 1.00 69.31 239 GLU A C 1
ATOM 1923 O O . GLU A 1 239 ? 6.055 6.442 4.746 1.00 69.31 239 GLU A O 1
ATOM 1928 N N . GLN A 1 240 ? 7.184 8.065 3.683 1.00 71.12 240 GLN A N 1
ATOM 1929 C CA . GLN A 1 240 ? 7.512 8.801 4.898 1.00 71.12 240 GLN A CA 1
ATOM 1930 C C . GLN A 1 240 ? 6.253 9.370 5.561 1.00 71.12 240 GLN A C 1
ATOM 1932 O O . GLN A 1 240 ? 6.060 9.161 6.754 1.00 71.12 240 GLN A O 1
ATOM 1937 N N . THR A 1 241 ? 5.355 9.993 4.790 1.00 73.06 241 THR A N 1
ATOM 1938 C CA . THR A 1 241 ? 4.086 10.509 5.329 1.00 73.06 241 THR A CA 1
ATOM 1939 C C . THR A 1 241 ? 3.207 9.407 5.912 1.00 73.06 241 THR A C 1
ATOM 1941 O O . THR A 1 241 ? 2.585 9.621 6.944 1.00 73.06 241 THR A O 1
ATOM 1944 N N . LEU A 1 242 ? 3.179 8.215 5.300 1.00 66.06 242 LEU A N 1
ATOM 1945 C CA . LEU A 1 242 ? 2.439 7.068 5.834 1.00 66.06 242 LEU A CA 1
ATOM 1946 C C . LEU A 1 242 ? 3.058 6.551 7.136 1.00 66.06 242 LEU A C 1
ATOM 1948 O O . LEU A 1 242 ? 2.331 6.232 8.067 1.00 66.06 242 LEU A O 1
ATOM 1952 N N . LYS A 1 243 ? 4.393 6.505 7.238 1.00 65.00 243 LYS A N 1
ATOM 1953 C CA . LYS A 1 243 ? 5.071 6.139 8.492 1.00 65.00 243 LYS A CA 1
ATOM 1954 C C . LYS A 1 243 ? 4.777 7.134 9.607 1.00 65.00 243 LYS A C 1
ATOM 1956 O O . LYS A 1 243 ? 4.551 6.716 10.738 1.00 65.00 243 LYS A O 1
ATOM 1961 N N . ASP A 1 244 ? 4.787 8.425 9.298 1.00 72.75 244 ASP A N 1
ATOM 1962 C CA . ASP A 1 244 ? 4.503 9.469 10.279 1.00 72.75 244 ASP A CA 1
ATOM 1963 C C . ASP A 1 244 ? 3.021 9.438 10.702 1.00 72.75 244 ASP A C 1
ATOM 1965 O O . ASP A 1 244 ? 2.731 9.530 11.894 1.00 72.75 244 ASP A O 1
ATOM 1969 N N . TYR A 1 245 ? 2.097 9.196 9.762 1.00 69.38 245 TYR A N 1
ATOM 1970 C CA . TYR A 1 245 ? 0.672 8.997 10.050 1.00 69.38 245 TYR A CA 1
ATOM 1971 C C . TYR A 1 245 ? 0.421 7.757 10.917 1.00 69.38 245 TYR A C 1
ATOM 1973 O O . TYR A 1 245 ? -0.244 7.860 11.941 1.00 69.38 245 TYR A O 1
ATOM 1981 N N . ASN A 1 246 ? 1.012 6.609 10.576 1.00 67.31 246 ASN A N 1
ATOM 1982 C CA . ASN A 1 246 ? 0.863 5.380 11.360 1.00 67.31 246 ASN A CA 1
ATOM 1983 C C . ASN A 1 246 ? 1.427 5.528 12.780 1.00 67.31 246 ASN A C 1
ATOM 1985 O O . ASN A 1 246 ? 0.852 4.993 13.720 1.00 67.31 246 ASN A O 1
ATOM 1989 N N . LYS A 1 247 ? 2.529 6.270 12.961 1.00 69.94 247 LYS A N 1
ATOM 1990 C CA . LYS A 1 247 ? 3.055 6.584 14.300 1.00 69.94 247 LYS A CA 1
ATOM 1991 C C . LYS A 1 247 ? 2.088 7.442 15.107 1.00 69.94 247 LYS A C 1
ATOM 1993 O O . LYS A 1 247 ? 1.889 7.165 16.283 1.00 69.94 247 LYS A O 1
ATOM 1998 N N . ALA A 1 248 ? 1.516 8.478 14.492 1.00 71.69 248 ALA A N 1
ATOM 1999 C CA . ALA A 1 248 ? 0.531 9.329 15.152 1.00 71.69 248 ALA A CA 1
ATOM 2000 C C . ALA A 1 248 ? -0.728 8.534 15.528 1.00 71.69 248 ALA A C 1
ATOM 2002 O O . ALA A 1 248 ? -1.215 8.665 16.646 1.00 71.69 248 ALA A O 1
ATOM 2003 N N . LEU A 1 249 ? -1.193 7.662 14.629 1.00 71.19 249 LEU A N 1
ATOM 2004 C CA . LEU A 1 249 ? -2.328 6.779 14.875 1.00 71.19 249 LEU A CA 1
ATOM 2005 C C . LEU A 1 249 ? -2.050 5.804 16.027 1.00 71.19 249 LEU A C 1
ATOM 2007 O O . LEU A 1 249 ? -2.878 5.687 16.918 1.00 71.19 249 LEU A O 1
ATOM 2011 N N . ALA A 1 250 ? -0.875 5.169 16.064 1.00 66.38 250 ALA A N 1
ATOM 2012 C CA . ALA A 1 250 ? -0.492 4.278 17.162 1.00 66.38 250 ALA A CA 1
ATOM 2013 C C . ALA A 1 250 ? -0.457 5.006 18.518 1.00 66.38 250 ALA A C 1
ATOM 2015 O O . ALA A 1 250 ? -0.940 4.482 19.514 1.00 66.38 250 ALA A O 1
ATOM 2016 N N . ILE A 1 251 ? 0.060 6.241 18.561 1.00 74.25 251 ILE A N 1
ATOM 2017 C CA . ILE A 1 251 ? 0.025 7.058 19.786 1.00 74.25 251 ILE A CA 1
ATOM 2018 C C . ILE A 1 251 ? -1.425 7.335 20.209 1.00 74.25 251 ILE A C 1
ATOM 2020 O O . ILE A 1 251 ? -1.759 7.175 21.380 1.00 74.25 251 ILE A O 1
ATOM 2024 N N . GLN A 1 252 ? -2.291 7.702 19.261 1.00 74.31 252 GLN A N 1
ATOM 2025 C CA . GLN A 1 252 ? -3.697 7.997 19.533 1.00 74.31 252 GLN A CA 1
ATOM 2026 C C . GLN A 1 252 ? -4.469 6.765 20.040 1.00 74.31 252 GLN A C 1
ATOM 2028 O O . GLN A 1 252 ? -5.283 6.885 20.956 1.00 74.31 252 GLN A O 1
ATOM 2033 N N . LEU A 1 253 ? -4.208 5.583 19.473 1.00 73.38 253 LEU A N 1
ATOM 2034 C CA . LEU A 1 253 ? -4.802 4.321 19.925 1.00 73.38 253 LEU A CA 1
ATOM 2035 C C . LEU A 1 253 ? -4.327 3.968 21.341 1.00 73.38 253 LEU A C 1
ATOM 2037 O O . LEU A 1 253 ? -5.157 3.672 22.200 1.00 73.38 253 LEU A O 1
ATOM 2041 N N . ALA A 1 254 ? -3.028 4.096 21.623 1.00 72.50 254 ALA A N 1
ATOM 2042 C CA . ALA A 1 254 ? -2.474 3.850 22.953 1.00 72.50 254 ALA A CA 1
ATOM 2043 C C . ALA A 1 254 ? -3.050 4.798 24.024 1.00 72.50 254 ALA A C 1
ATOM 2045 O O . ALA A 1 254 ? -3.386 4.357 25.127 1.00 72.50 254 ALA A O 1
ATOM 2046 N N . GLU A 1 255 ? -3.213 6.089 23.709 1.00 81.75 255 GLU A N 1
ATOM 2047 C CA . GLU A 1 255 ? -3.881 7.056 24.592 1.00 81.75 255 GLU A CA 1
ATOM 2048 C C . GLU A 1 255 ? -5.333 6.646 24.864 1.00 81.75 255 GLU A C 1
ATOM 2050 O O . GLU A 1 255 ? -5.758 6.611 26.022 1.00 81.75 255 GLU A O 1
ATOM 2055 N N . ARG A 1 256 ? -6.069 6.242 23.821 1.00 80.50 256 ARG A N 1
ATOM 2056 C CA . ARG A 1 256 ? -7.460 5.797 23.950 1.00 80.50 256 ARG A CA 1
ATOM 2057 C C . ARG A 1 256 ? -7.599 4.530 24.798 1.00 80.50 256 ARG A C 1
ATOM 2059 O O . ARG A 1 256 ? -8.497 4.463 25.636 1.00 80.50 256 ARG A O 1
ATOM 2066 N N . ILE A 1 257 ? -6.708 3.550 24.627 1.00 74.81 257 ILE A N 1
ATOM 2067 C CA . ILE A 1 257 ? -6.663 2.341 25.468 1.00 74.81 257 ILE A CA 1
ATOM 2068 C C . ILE A 1 257 ? -6.455 2.728 26.935 1.00 74.81 257 ILE A C 1
ATOM 2070 O O . ILE A 1 257 ? -7.113 2.177 27.820 1.00 74.81 257 ILE A O 1
ATOM 2074 N N . ASN A 1 258 ? -5.557 3.676 27.210 1.00 84.12 258 ASN A N 1
ATOM 2075 C CA . ASN A 1 258 ? -5.266 4.107 28.573 1.00 84.12 258 ASN A CA 1
ATOM 2076 C C . ASN A 1 258 ? -6.468 4.819 29.223 1.00 84.12 258 ASN A C 1
ATOM 2078 O O . ASN A 1 258 ? -6.816 4.514 30.364 1.00 84.12 258 ASN A O 1
ATOM 2082 N N . GLU A 1 259 ? -7.153 5.703 28.487 1.00 86.75 259 GLU A N 1
ATOM 2083 C CA . GLU A 1 259 ? -8.397 6.346 28.940 1.00 86.75 259 GLU A CA 1
ATOM 2084 C C . GLU A 1 259 ? -9.480 5.318 29.292 1.00 86.75 259 GLU A C 1
ATOM 2086 O O . GLU A 1 259 ? -10.064 5.369 30.379 1.00 86.75 259 GLU A O 1
ATOM 2091 N N . LEU A 1 260 ? -9.724 4.355 28.397 1.00 82.62 260 LEU A N 1
ATOM 2092 C CA . LEU A 1 260 ? -10.726 3.311 28.610 1.00 82.62 260 LEU A CA 1
ATOM 2093 C C . LEU A 1 260 ? -10.356 2.403 29.789 1.00 82.62 260 LEU A C 1
ATOM 2095 O O . LEU A 1 260 ? -11.217 2.086 30.606 1.00 82.62 260 LEU A O 1
ATOM 2099 N N . THR A 1 261 ? -9.076 2.052 29.943 1.00 78.38 261 THR A N 1
ATOM 2100 C CA . THR A 1 261 ? -8.588 1.246 31.077 1.00 78.38 261 THR A CA 1
ATOM 2101 C C . THR A 1 261 ? -8.798 1.972 32.409 1.00 78.38 261 THR A C 1
ATOM 2103 O O . THR A 1 261 ? -9.180 1.365 33.412 1.00 78.38 261 THR A O 1
ATOM 2106 N N . LEU A 1 262 ? -8.580 3.289 32.444 1.00 90.19 262 LEU A N 1
ATOM 2107 C CA . LEU A 1 262 ? -8.835 4.098 33.635 1.00 90.19 262 LEU A CA 1
ATOM 2108 C C . LEU A 1 262 ? -10.333 4.147 33.969 1.00 90.19 262 LEU A C 1
ATOM 2110 O O . LEU A 1 262 ? -10.700 3.991 35.135 1.00 90.19 262 LEU A O 1
ATOM 2114 N N . SER A 1 263 ? -11.190 4.285 32.954 1.00 84.19 263 SER A N 1
ATOM 2115 C CA . SER A 1 263 ? -12.648 4.230 33.114 1.00 84.19 263 SER A CA 1
ATOM 2116 C C . SER A 1 263 ? -13.125 2.862 33.617 1.00 84.19 263 SER A C 1
ATOM 2118 O O . SER A 1 263 ? -13.912 2.794 34.563 1.00 84.19 263 SER A O 1
ATOM 2120 N N . GLN A 1 264 ? -12.583 1.770 33.071 1.00 82.44 264 GLN A N 1
ATOM 2121 C CA . GLN A 1 264 ? -12.876 0.405 33.511 1.00 82.44 264 GLN A CA 1
ATOM 2122 C C . GLN A 1 264 ? -12.515 0.211 34.990 1.00 82.44 264 GLN A C 1
ATOM 2124 O O . GLN A 1 264 ? -13.352 -0.218 35.781 1.00 82.44 264 GLN A O 1
ATOM 2129 N N . ASN A 1 265 ? -11.316 0.637 35.402 1.00 85.44 265 ASN A N 1
ATOM 2130 C CA . ASN A 1 265 ? -10.890 0.586 36.804 1.00 85.44 265 ASN A CA 1
ATOM 2131 C C . ASN A 1 265 ? -11.804 1.399 37.735 1.00 85.44 265 ASN A C 1
ATOM 2133 O O . ASN A 1 265 ? -12.014 1.018 38.888 1.00 85.44 265 ASN A O 1
ATOM 2137 N N . GLN A 1 266 ? -12.341 2.528 37.266 1.00 87.50 266 GLN A N 1
ATOM 2138 C CA . GLN A 1 266 ? -13.295 3.324 38.035 1.00 87.50 266 GLN A CA 1
ATOM 2139 C C . GLN A 1 266 ? -14.633 2.590 38.199 1.00 87.50 266 GLN A C 1
ATOM 2141 O O . GLN A 1 266 ? -15.134 2.493 39.320 1.00 87.50 266 GLN A O 1
ATOM 2146 N N . ARG A 1 267 ? -15.171 2.002 37.123 1.00 84.06 267 ARG A N 1
ATOM 2147 C CA . ARG A 1 267 ? -16.400 1.193 37.170 1.00 84.06 267 ARG A CA 1
ATOM 2148 C C . ARG A 1 267 ? -16.258 -0.051 38.048 1.00 84.06 267 ARG A C 1
ATOM 2150 O O . ARG A 1 267 ? -17.188 -0.399 38.770 1.00 84.06 267 ARG A O 1
ATOM 2157 N N . GLU A 1 268 ? -15.087 -0.684 38.053 1.00 85.25 268 GLU A N 1
ATOM 2158 C CA . GLU A 1 268 ? -14.775 -1.825 38.923 1.00 85.25 268 GLU A CA 1
ATOM 2159 C C . GLU A 1 268 ? -14.851 -1.431 40.411 1.00 85.25 268 GLU A C 1
ATOM 2161 O O . GLU A 1 268 ? -15.430 -2.144 41.235 1.00 85.25 268 GLU A O 1
ATOM 2166 N N . ARG A 1 269 ? -14.319 -0.247 40.756 1.00 88.12 269 ARG A N 1
ATOM 2167 C CA . ARG A 1 269 ? -14.409 0.311 42.114 1.00 88.12 269 ARG A CA 1
ATOM 2168 C C . ARG A 1 269 ? -15.853 0.611 42.496 1.00 88.12 269 ARG A C 1
ATOM 2170 O O . ARG A 1 269 ? -16.281 0.168 43.559 1.00 88.12 269 ARG A O 1
ATOM 2177 N N . GLU A 1 270 ? -16.605 1.281 41.625 1.00 86.88 270 GLU A N 1
ATOM 2178 C CA . GLU A 1 270 ? -18.030 1.570 41.841 1.00 86.88 270 GLU A CA 1
ATOM 2179 C C . GLU A 1 270 ? -18.835 0.282 42.066 1.00 86.88 270 GLU A C 1
ATOM 2181 O O . GLU A 1 270 ? -19.621 0.197 43.006 1.00 86.88 270 GLU A O 1
ATOM 2186 N N . LYS A 1 271 ? -18.590 -0.764 41.267 1.00 88.00 271 LYS A N 1
ATOM 2187 C CA . LYS A 1 271 ? -19.207 -2.082 41.464 1.00 88.00 271 LYS A CA 1
ATOM 2188 C C . LYS A 1 271 ? -18.862 -2.668 42.835 1.00 88.00 271 LYS A C 1
ATOM 2190 O O . LYS A 1 271 ? -19.747 -3.156 43.535 1.00 88.00 271 LYS A O 1
ATOM 2195 N N . SER A 1 272 ? -17.591 -2.621 43.238 1.00 87.69 272 SER A N 1
ATOM 2196 C CA . SER A 1 272 ? -17.162 -3.147 44.541 1.00 87.69 272 SER A CA 1
ATOM 2197 C C . SER A 1 272 ? -17.817 -2.416 45.724 1.00 87.69 272 SER A C 1
ATOM 2199 O O . SER A 1 272 ? -18.147 -3.039 46.736 1.00 87.69 272 SER A O 1
ATOM 2201 N N . GLU A 1 273 ? -18.055 -1.111 45.580 1.00 89.88 273 GLU A N 1
ATOM 2202 C CA . GLU A 1 273 ? -18.753 -0.284 46.563 1.00 89.88 273 GLU A CA 1
ATOM 2203 C C . GLU A 1 273 ? -20.252 -0.607 46.604 1.00 89.88 273 GLU A C 1
ATOM 2205 O O . GLU A 1 273 ? -20.784 -0.872 47.681 1.00 89.88 273 GLU A O 1
ATOM 2210 N N . LEU A 1 274 ? -20.904 -0.736 45.442 1.00 89.12 274 LEU A N 1
ATOM 2211 C CA . LEU A 1 274 ? -22.306 -1.162 45.339 1.00 89.12 274 LEU A CA 1
ATOM 2212 C C . LEU A 1 274 ? -22.548 -2.534 45.982 1.00 89.12 274 LEU A C 1
ATOM 2214 O O . LEU A 1 274 ? -23.533 -2.713 46.700 1.00 89.12 274 LEU A O 1
ATOM 2218 N N . ILE A 1 275 ? -21.643 -3.499 45.785 1.00 87.19 275 ILE A N 1
ATOM 2219 C CA . ILE A 1 275 ? -21.724 -4.820 46.431 1.00 87.19 275 ILE A CA 1
ATOM 2220 C C . ILE A 1 275 ? -21.631 -4.680 47.957 1.00 87.19 275 ILE A C 1
ATOM 2222 O O . ILE A 1 275 ? -22.371 -5.335 48.700 1.00 87.19 275 ILE A O 1
ATOM 2226 N N . ARG A 1 276 ? -20.734 -3.820 48.456 1.00 89.75 276 ARG A N 1
ATOM 2227 C CA . ARG A 1 276 ? -20.595 -3.556 49.895 1.00 89.75 276 ARG A CA 1
ATOM 2228 C C . ARG A 1 276 ? -21.868 -2.930 50.471 1.00 89.75 276 ARG A C 1
ATOM 2230 O O . ARG A 1 276 ? -22.327 -3.380 51.523 1.00 89.75 276 ARG A O 1
ATOM 2237 N N . ASP A 1 277 ? -22.445 -1.950 49.787 1.00 88.56 277 ASP A N 1
ATOM 2238 C CA . ASP A 1 277 ? -23.675 -1.278 50.212 1.00 88.56 277 ASP A CA 1
ATOM 2239 C C . ASP A 1 277 ? -24.880 -2.215 50.182 1.00 88.56 277 ASP A C 1
ATOM 2241 O O . ASP A 1 277 ? -25.638 -2.272 51.151 1.00 88.56 277 ASP A O 1
ATOM 2245 N N . THR A 1 278 ? -25.002 -3.035 49.138 1.00 87.69 278 THR A N 1
ATOM 2246 C CA . THR A 1 278 ? -26.039 -4.072 49.036 1.00 87.69 278 THR A CA 1
ATOM 2247 C C . THR A 1 278 ? -25.961 -5.035 50.219 1.00 87.69 278 THR A C 1
ATOM 2249 O O . THR A 1 278 ? -26.966 -5.304 50.876 1.00 87.69 278 THR A O 1
ATOM 2252 N N . ASN A 1 279 ? -24.758 -5.499 50.576 1.00 87.19 279 ASN A N 1
ATOM 2253 C CA . ASN A 1 279 ? -24.560 -6.359 51.745 1.00 87.19 279 ASN A CA 1
ATOM 2254 C C . ASN A 1 279 ? -24.898 -5.651 53.067 1.00 87.19 279 ASN A C 1
ATOM 2256 O O . ASN A 1 279 ? -25.449 -6.270 53.980 1.00 87.19 279 ASN A O 1
ATOM 2260 N N . LYS A 1 280 ? -24.597 -4.353 53.187 1.00 90.25 280 LYS A N 1
ATOM 2261 C CA . LYS A 1 280 ? -24.946 -3.551 54.368 1.00 90.25 280 LYS A CA 1
ATOM 2262 C C . LYS A 1 280 ? -26.463 -3.428 54.530 1.00 90.25 280 LYS A C 1
ATOM 2264 O O . LYS A 1 280 ? -26.960 -3.676 55.629 1.00 90.25 280 LYS A O 1
ATOM 2269 N N . VAL A 1 281 ? -27.182 -3.111 53.453 1.00 86.50 281 VAL A N 1
ATOM 2270 C CA . VAL A 1 281 ? -28.651 -3.020 53.439 1.00 86.50 281 VAL A CA 1
ATOM 2271 C C . VAL A 1 281 ? -29.280 -4.384 53.717 1.00 86.50 281 VAL A C 1
ATOM 2273 O O . VAL A 1 281 ? -30.149 -4.487 54.577 1.00 86.50 281 VAL A O 1
ATOM 2276 N N . ARG A 1 282 ? -28.779 -5.464 53.107 1.00 88.31 282 ARG A N 1
ATOM 2277 C CA . ARG A 1 282 ? -29.245 -6.830 53.391 1.00 88.31 282 ARG A CA 1
ATOM 2278 C C . ARG A 1 282 ? -29.095 -7.201 54.868 1.00 88.31 282 ARG A C 1
ATOM 2280 O O . ARG A 1 282 ? -30.004 -7.768 55.469 1.00 88.31 282 ARG A O 1
ATOM 2287 N N . ASN A 1 283 ? -27.971 -6.842 55.487 1.00 87.81 283 ASN A N 1
ATOM 2288 C CA . ASN A 1 283 ? -27.766 -7.054 56.920 1.00 87.81 283 ASN A CA 1
ATOM 2289 C C . ASN A 1 283 ? -28.733 -6.224 57.780 1.00 87.81 283 ASN A C 1
ATOM 2291 O O . ASN A 1 283 ? -29.186 -6.708 58.816 1.00 87.81 283 ASN A O 1
ATOM 2295 N N . GLN A 1 284 ? -29.064 -4.996 57.369 1.00 86.50 284 GLN A N 1
ATOM 2296 C CA . GLN A 1 284 ? -30.090 -4.179 58.029 1.00 86.50 284 GLN A CA 1
ATOM 2297 C C . GLN A 1 284 ? -31.484 -4.798 57.878 1.00 86.50 284 GLN A C 1
ATOM 2299 O O . GLN A 1 284 ? -32.191 -4.915 58.875 1.00 86.50 284 GLN A O 1
ATOM 2304 N N . ASN A 1 285 ? -31.835 -5.282 56.684 1.00 85.50 285 ASN A N 1
ATOM 2305 C CA . ASN A 1 285 ? -33.083 -6.004 56.430 1.00 85.50 285 ASN A CA 1
ATOM 2306 C C . ASN A 1 285 ? -33.208 -7.217 57.355 1.00 85.50 285 ASN A C 1
ATOM 2308 O O . ASN A 1 285 ? -34.234 -7.383 58.006 1.00 85.50 285 ASN A O 1
ATOM 2312 N N . ASN A 1 286 ? -32.149 -8.020 57.493 1.00 85.69 286 ASN A N 1
ATOM 2313 C CA . ASN A 1 286 ? -32.143 -9.171 58.400 1.00 85.69 286 ASN A CA 1
ATOM 2314 C C . ASN A 1 286 ? -32.378 -8.773 59.868 1.00 85.69 286 ASN A C 1
ATOM 2316 O O . ASN A 1 286 ? -33.112 -9.465 60.572 1.00 85.69 286 ASN A O 1
ATOM 2320 N N . LYS A 1 287 ? -31.800 -7.653 60.327 1.00 87.38 287 LYS A N 1
ATOM 2321 C CA . LYS A 1 287 ? -32.041 -7.124 61.682 1.00 87.38 287 LYS A CA 1
ATOM 2322 C C . LYS A 1 287 ? -33.485 -6.661 61.864 1.00 87.38 287 LYS A C 1
ATOM 2324 O O . LYS A 1 287 ? -34.126 -7.073 62.822 1.00 87.38 287 LYS A O 1
ATOM 2329 N N . LEU A 1 288 ? -34.020 -5.888 60.918 1.00 86.38 288 LEU A N 1
ATOM 2330 C CA . LEU A 1 288 ? -35.417 -5.441 60.937 1.00 86.38 288 LEU A CA 1
ATOM 2331 C C . LEU A 1 288 ? -36.388 -6.628 60.922 1.00 86.38 288 LEU A C 1
ATOM 2333 O O . LEU A 1 288 ? -37.368 -6.630 61.658 1.00 86.38 288 LEU A O 1
ATOM 2337 N N . TYR A 1 289 ? -36.100 -7.675 60.144 1.00 84.75 289 TYR A N 1
ATOM 2338 C CA . TYR A 1 289 ? -36.876 -8.916 60.161 1.00 84.75 289 TYR A CA 1
ATOM 2339 C C . TYR A 1 289 ? -36.881 -9.580 61.541 1.00 84.75 289 TYR A C 1
ATOM 2341 O O . TYR A 1 289 ? -37.937 -10.016 62.003 1.00 84.75 289 TYR A O 1
ATOM 2349 N N . GLN A 1 290 ? -35.725 -9.649 62.207 1.00 86.00 290 GLN A N 1
ATOM 2350 C CA . GLN A 1 290 ? -35.623 -10.184 63.566 1.00 86.00 290 GLN A CA 1
ATOM 2351 C C . GLN A 1 290 ? -36.407 -9.329 64.567 1.00 86.00 290 GLN A C 1
ATOM 2353 O O . GLN A 1 290 ? -37.180 -9.884 65.344 1.00 86.00 290 GLN A O 1
ATOM 2358 N N . GLU A 1 291 ? -36.273 -8.002 64.512 1.00 86.38 291 GLU A N 1
ATOM 2359 C CA . GLU A 1 291 ? -37.003 -7.068 65.379 1.00 86.38 291 GLU A CA 1
ATOM 2360 C C . GLU A 1 291 ? -38.516 -7.166 65.168 1.00 86.38 291 GLU A C 1
ATOM 2362 O O . GLU A 1 291 ? -39.257 -7.328 66.134 1.00 86.38 291 GLU A O 1
ATOM 2367 N N . ILE A 1 292 ? -38.989 -7.174 63.917 1.00 84.75 292 ILE A N 1
ATOM 2368 C CA . ILE A 1 292 ? -40.408 -7.377 63.587 1.00 84.75 292 ILE A CA 1
ATOM 2369 C C . ILE A 1 292 ? -40.889 -8.738 64.090 1.00 84.75 292 ILE A C 1
ATOM 2371 O O . ILE A 1 292 ? -42.006 -8.838 64.591 1.00 84.75 292 ILE A O 1
ATOM 2375 N N . SER A 1 293 ? -40.079 -9.793 63.969 1.00 84.12 293 SER A N 1
ATOM 2376 C CA . SER A 1 293 ? -40.439 -11.122 64.472 1.00 84.12 293 SER A CA 1
ATOM 2377 C C . SER A 1 293 ? -40.563 -11.132 65.995 1.00 84.12 293 SER A C 1
ATOM 2379 O O . SER A 1 293 ? -41.541 -11.662 66.515 1.00 84.12 293 SER A O 1
ATOM 2381 N N . GLN A 1 294 ? -39.626 -10.503 66.710 1.00 84.00 294 GLN A N 1
ATOM 2382 C CA . GLN A 1 294 ? -39.669 -10.365 68.168 1.00 84.00 294 GLN A CA 1
ATOM 2383 C C . GLN A 1 294 ? -40.859 -9.512 68.624 1.00 84.00 294 GLN A C 1
ATOM 2385 O O . GLN A 1 294 ? -41.536 -9.864 69.589 1.00 84.00 294 GLN A O 1
ATOM 2390 N N . LEU A 1 295 ? -41.160 -8.420 67.916 1.00 83.12 295 LEU A N 1
ATOM 2391 C CA . LEU A 1 295 ? -42.323 -7.571 68.179 1.00 83.12 295 LEU A CA 1
ATOM 2392 C C . LEU A 1 295 ? -43.634 -8.309 67.910 1.00 83.12 295 LEU A C 1
ATOM 2394 O O . LEU A 1 295 ? -44.528 -8.261 68.747 1.00 83.12 295 LEU A O 1
ATOM 2398 N N . LYS A 1 296 ? -43.739 -9.067 66.811 1.00 81.31 296 LYS A N 1
ATOM 2399 C CA . LYS A 1 296 ? -44.889 -9.948 66.538 1.00 81.31 296 LYS A CA 1
ATOM 2400 C C . LYS A 1 296 ? -45.052 -11.021 67.606 1.00 81.31 296 LYS A C 1
ATOM 2402 O O . LYS A 1 296 ? -46.175 -11.323 67.997 1.00 81.31 296 LYS A O 1
ATOM 2407 N N . GLU A 1 297 ? -43.955 -11.596 68.086 1.00 80.88 297 GLU A N 1
ATOM 2408 C CA . GLU A 1 297 ? -43.988 -12.574 69.168 1.00 80.88 297 GLU A CA 1
ATOM 2409 C C . GLU A 1 297 ? -44.422 -11.928 70.490 1.00 80.88 297 GLU A C 1
ATOM 2411 O O . GLU A 1 297 ? -45.251 -12.487 71.198 1.00 80.88 297 GLU A O 1
ATOM 2416 N N . SER A 1 298 ? -43.957 -10.712 70.778 1.00 77.62 298 SER A N 1
ATOM 2417 C CA . SER A 1 298 ? -44.387 -9.916 71.936 1.00 77.62 298 SER A CA 1
ATOM 2418 C C . SER A 1 298 ? -45.875 -9.557 71.846 1.00 77.62 298 SER A C 1
ATOM 2420 O O . SER A 1 298 ? -46.596 -9.669 72.834 1.00 77.62 298 SER A O 1
ATOM 2422 N N . LEU A 1 299 ? -46.365 -9.238 70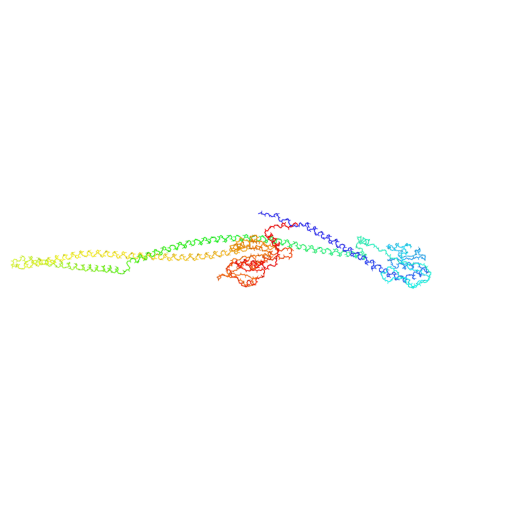.644 1.00 71.75 299 LEU A N 1
ATOM 2423 C CA . LEU A 1 299 ? -47.784 -9.024 70.350 1.00 71.75 299 LEU A CA 1
ATOM 2424 C C . LEU A 1 299 ? -48.620 -10.308 70.492 1.00 71.75 299 LEU A C 1
ATOM 2426 O O . LEU A 1 299 ? -49.785 -10.250 70.866 1.00 71.75 299 LEU A O 1
ATOM 2430 N N . ASN A 1 300 ? -48.038 -11.471 70.186 1.00 68.06 300 ASN A N 1
ATOM 2431 C CA . ASN A 1 300 ? -48.675 -12.778 70.378 1.00 68.06 300 ASN A CA 1
ATOM 2432 C C . ASN A 1 300 ? -48.660 -13.239 71.844 1.00 68.06 300 ASN A C 1
ATOM 2434 O O . ASN A 1 300 ? -49.503 -14.048 72.218 1.00 68.06 300 ASN A O 1
ATOM 2438 N N . ARG A 1 301 ? -47.696 -12.766 72.648 1.00 67.62 301 ARG A N 1
ATOM 2439 C CA . ARG A 1 301 ? -47.576 -13.041 74.090 1.00 67.62 301 ARG A CA 1
ATOM 2440 C C . ARG A 1 301 ? -48.426 -12.105 74.950 1.00 67.62 301 ARG A C 1
ATOM 2442 O O . ARG A 1 301 ? -48.710 -12.450 76.094 1.00 67.62 301 ARG A O 1
ATOM 2449 N N . LEU A 1 302 ? -48.829 -10.945 74.428 1.00 63.78 302 LEU A N 1
ATOM 2450 C CA . LEU A 1 302 ? -49.936 -10.184 75.006 1.00 63.78 302 LEU A CA 1
ATOM 2451 C C . LEU A 1 302 ? -51.196 -11.066 74.982 1.00 63.78 302 LEU A C 1
ATOM 2453 O O . LEU A 1 302 ? -51.408 -11.762 73.986 1.00 63.78 302 LEU A O 1
ATOM 2457 N N . PRO A 1 303 ? -52.011 -11.079 76.055 1.00 57.06 303 PRO A N 1
ATOM 2458 C CA . PRO A 1 303 ? -53.196 -11.928 76.135 1.00 57.06 303 PRO A CA 1
ATOM 2459 C C . PRO A 1 303 ? -54.098 -11.632 74.937 1.00 57.06 303 PRO A C 1
ATOM 2461 O O . PRO A 1 303 ? -54.682 -10.558 74.818 1.00 57.06 303 PRO A O 1
ATOM 2464 N N . LYS A 1 304 ? -54.145 -12.577 73.997 1.00 52.12 304 LYS A N 1
ATOM 2465 C CA . LYS A 1 304 ? -54.751 -12.380 72.678 1.00 52.12 304 LYS A CA 1
ATOM 2466 C C . LYS A 1 304 ? -56.250 -12.641 72.651 1.00 52.12 304 LYS A C 1
ATOM 2468 O O . LYS A 1 304 ? -56.846 -12.672 71.577 1.00 52.12 304 LYS A O 1
ATOM 2473 N N . ASN A 1 305 ? -56.869 -12.801 73.813 1.00 43.84 305 ASN A N 1
ATOM 2474 C CA . ASN A 1 305 ? -58.254 -13.198 73.881 1.00 43.84 305 ASN A CA 1
ATOM 2475 C C . ASN A 1 305 ? -59.082 -12.040 74.425 1.00 43.84 305 ASN A C 1
ATOM 2477 O O . ASN A 1 305 ? -58.862 -11.534 75.526 1.00 43.84 305 ASN A O 1
ATOM 2481 N N . ALA A 1 306 ? -60.143 -11.735 73.686 1.00 46.88 306 ALA A N 1
ATOM 2482 C CA . ALA A 1 306 ? -61.360 -11.164 74.241 1.00 46.88 306 ALA A CA 1
ATOM 2483 C C . ALA A 1 306 ? -61.809 -11.873 75.547 1.00 46.88 306 ALA A C 1
ATOM 2485 O O . ALA A 1 306 ? -62.591 -11.304 76.293 1.00 46.88 306 ALA A O 1
ATOM 2486 N N . GLU A 1 307 ? -61.288 -13.066 75.863 1.00 49.06 307 GLU A N 1
ATOM 2487 C CA . GLU A 1 307 ? -61.539 -13.841 77.084 1.00 49.06 307 GLU A CA 1
ATOM 2488 C C . GLU A 1 307 ? -60.895 -13.315 78.376 1.00 49.06 307 GLU A C 1
ATOM 2490 O O . GLU A 1 307 ? -61.375 -13.731 79.416 1.00 49.06 307 GLU A O 1
ATOM 2495 N N . ASP A 1 308 ? -59.896 -12.418 78.367 1.00 51.56 308 ASP A N 1
ATOM 2496 C CA . ASP A 1 308 ? -59.379 -11.784 79.610 1.00 51.56 308 ASP A CA 1
ATOM 2497 C C . ASP A 1 308 ? -59.888 -10.343 79.788 1.00 51.56 308 ASP A C 1
ATOM 2499 O O . ASP A 1 308 ? -60.067 -9.858 80.906 1.00 51.56 308 ASP A O 1
ATOM 2503 N N . LEU A 1 309 ? -60.180 -9.662 78.675 1.00 56.06 309 LEU A N 1
ATOM 2504 C CA . LEU A 1 309 ? -60.797 -8.334 78.653 1.00 56.06 309 LEU A CA 1
ATOM 2505 C C . LEU A 1 309 ? -62.297 -8.392 78.965 1.00 56.06 309 LEU A C 1
ATOM 2507 O O . LEU A 1 309 ? -62.773 -7.532 79.699 1.00 56.06 309 LEU A O 1
ATOM 2511 N N . MET A 1 310 ? -63.026 -9.409 78.480 1.00 55.28 310 MET A N 1
ATOM 2512 C CA . MET A 1 310 ? -64.437 -9.610 78.829 1.00 55.28 310 MET A CA 1
ATOM 2513 C C . MET A 1 310 ? -64.669 -9.853 80.319 1.00 55.28 310 MET A C 1
ATOM 2515 O O . MET A 1 310 ? -65.558 -9.199 80.840 1.00 55.28 310 MET A O 1
ATOM 2519 N N . PRO A 1 311 ? -63.942 -10.724 81.044 1.00 61.38 311 PRO A N 1
ATOM 2520 C CA . PRO A 1 311 ? -64.140 -10.868 82.479 1.00 61.38 311 PRO A CA 1
ATOM 2521 C C . PRO A 1 311 ? -63.699 -9.618 83.232 1.00 61.38 311 PRO A C 1
ATOM 2523 O O . PRO A 1 311 ? -64.380 -9.265 84.177 1.00 61.38 311 PRO A O 1
ATOM 2526 N N . LEU A 1 312 ? -62.661 -8.883 82.805 1.00 65.44 312 LEU A N 1
ATOM 2527 C CA . LEU A 1 312 ? -62.304 -7.607 83.446 1.00 65.44 312 LEU A CA 1
ATOM 2528 C C . LEU A 1 312 ? -63.362 -6.517 83.218 1.00 65.44 312 LEU A C 1
ATOM 2530 O O . LEU A 1 312 ? -63.679 -5.776 84.144 1.00 65.44 312 LEU A O 1
ATOM 2534 N N . GLN A 1 313 ? -63.918 -6.418 82.008 1.00 66.00 313 GLN A N 1
ATOM 2535 C CA . GLN A 1 313 ? -65.014 -5.502 81.680 1.00 66.00 313 GLN A CA 1
ATOM 2536 C C . GLN A 1 313 ? -66.322 -5.929 82.351 1.00 66.00 313 GLN A C 1
ATOM 2538 O O . GLN A 1 313 ? -67.014 -5.084 82.906 1.00 66.00 313 GLN A O 1
ATOM 2543 N N . ALA A 1 314 ? -66.630 -7.225 82.368 1.00 71.38 314 ALA A N 1
ATOM 2544 C CA . ALA A 1 314 ? -67.799 -7.788 83.033 1.00 71.38 314 ALA A CA 1
ATOM 2545 C C . ALA A 1 314 ? -67.687 -7.679 84.557 1.00 71.38 314 ALA A C 1
ATOM 2547 O O . ALA A 1 314 ? -68.684 -7.420 85.218 1.00 71.38 314 ALA A O 1
ATOM 2548 N N . GLU A 1 315 ? -66.495 -7.831 85.135 1.00 76.12 315 GLU A N 1
ATOM 2549 C CA . GLU A 1 315 ? -66.242 -7.655 86.567 1.00 76.12 315 GLU A CA 1
ATOM 2550 C C . GLU A 1 315 ? -66.250 -6.175 86.957 1.00 76.12 315 GLU A C 1
ATOM 2552 O O . GLU A 1 315 ? -66.791 -5.825 88.005 1.00 76.12 315 GLU A O 1
ATOM 2557 N N . LEU A 1 316 ? -65.765 -5.284 86.086 1.00 79.06 316 LEU A N 1
ATOM 2558 C CA . LEU A 1 316 ? -65.925 -3.838 86.235 1.00 79.06 316 LEU A CA 1
ATOM 2559 C C . LEU A 1 316 ? -67.404 -3.422 86.172 1.00 79.06 316 LEU A C 1
ATOM 2561 O O . LEU A 1 316 ? -67.861 -2.679 87.041 1.00 79.06 316 LEU A O 1
ATOM 2565 N N . GLU A 1 317 ? -68.167 -3.908 85.187 1.00 79.25 317 GLU A N 1
ATOM 2566 C CA . GLU A 1 317 ? -69.608 -3.644 85.075 1.00 79.25 317 GLU A CA 1
ATOM 2567 C C . GLU A 1 317 ? -70.387 -4.228 86.253 1.00 79.25 317 GLU A C 1
ATOM 2569 O O . GLU A 1 317 ? -71.216 -3.535 86.840 1.00 79.25 317 GLU A O 1
ATOM 2574 N N . LYS A 1 318 ? -70.081 -5.463 86.658 1.00 82.69 318 LYS A N 1
ATOM 2575 C CA . LYS A 1 318 ? -70.683 -6.107 87.828 1.00 82.69 318 LYS A CA 1
ATOM 2576 C C . LYS A 1 318 ? -70.418 -5.303 89.101 1.00 82.69 318 LYS A C 1
ATOM 2578 O O . LYS A 1 318 ? -71.355 -5.015 89.840 1.00 82.69 318 LYS A O 1
ATOM 2583 N N . THR A 1 319 ? -69.174 -4.877 89.327 1.00 79.12 319 THR A N 1
ATOM 2584 C CA . THR A 1 319 ? -68.798 -4.080 90.508 1.00 79.12 319 THR A CA 1
ATOM 2585 C C . THR A 1 319 ? -69.459 -2.696 90.487 1.00 79.12 319 THR A C 1
ATOM 2587 O O . THR A 1 319 ? -69.868 -2.198 91.536 1.00 79.12 319 THR A O 1
ATOM 2590 N N . ARG A 1 320 ? -69.622 -2.078 89.306 1.00 81.56 320 ARG A N 1
ATOM 2591 C CA . ARG A 1 320 ? -70.382 -0.824 89.142 1.00 81.56 320 ARG A CA 1
ATOM 2592 C C . ARG A 1 320 ? -71.859 -1.006 89.484 1.00 81.56 320 ARG A C 1
ATOM 2594 O O . ARG A 1 320 ? -72.407 -0.198 90.230 1.00 81.56 320 ARG A O 1
ATOM 2601 N N . LEU A 1 321 ? -72.478 -2.074 88.984 1.00 82.44 321 LEU A N 1
ATOM 2602 C CA . LEU A 1 321 ? -73.881 -2.389 89.247 1.00 82.44 321 LEU A CA 1
ATOM 2603 C C . LEU A 1 321 ? -74.125 -2.645 90.744 1.00 82.44 321 LEU A C 1
ATOM 2605 O O . LEU A 1 321 ? -75.089 -2.138 91.315 1.00 82.44 321 LEU A O 1
ATOM 2609 N N . GLU A 1 322 ? -73.233 -3.392 91.401 1.00 79.75 322 GLU A N 1
ATOM 2610 C CA . GLU A 1 322 ? -73.287 -3.653 92.845 1.00 79.75 322 GLU A CA 1
ATOM 2611 C C . GLU A 1 322 ? -73.105 -2.367 93.670 1.00 79.75 322 GLU A C 1
ATOM 2613 O O . GLU A 1 322 ? -73.846 -2.140 94.631 1.00 79.75 322 GLU A O 1
ATOM 2618 N N . ALA A 1 323 ? -72.178 -1.486 93.280 1.00 78.81 323 ALA A N 1
ATOM 2619 C CA . ALA A 1 323 ? -71.991 -0.187 93.927 1.00 78.81 323 ALA A CA 1
ATOM 2620 C C . ALA A 1 323 ? -73.239 0.707 93.795 1.00 78.81 323 ALA A C 1
ATOM 2622 O O . ALA A 1 323 ? -73.673 1.315 94.774 1.00 78.81 323 ALA A O 1
ATOM 2623 N N . GLU A 1 324 ? -73.869 0.738 92.618 1.00 80.56 324 GLU A N 1
ATOM 2624 C CA . GLU A 1 324 ? -75.092 1.509 92.371 1.00 80.56 324 GLU A CA 1
ATOM 2625 C C . GLU A 1 324 ? -76.293 0.970 93.168 1.00 80.56 324 GLU A C 1
ATOM 2627 O O . GLU A 1 324 ? -77.063 1.734 93.762 1.00 80.56 324 GLU A O 1
ATOM 2632 N N . GLN A 1 325 ? -76.431 -0.356 93.256 1.00 80.12 325 GLN A N 1
ATOM 2633 C CA . GLN A 1 325 ? -77.436 -0.997 94.104 1.00 80.12 325 GLN A CA 1
ATOM 2634 C C . GLN A 1 325 ? -77.219 -0.679 95.588 1.00 80.12 325 GLN A C 1
ATOM 2636 O O . GLN A 1 325 ? -78.182 -0.370 96.295 1.00 80.12 325 GLN A O 1
ATOM 2641 N N . ASN A 1 326 ? -75.971 -0.711 96.060 1.00 80.31 326 ASN A N 1
ATOM 2642 C CA . ASN A 1 326 ? -75.626 -0.358 97.436 1.00 80.31 326 ASN A CA 1
ATOM 2643 C C . ASN A 1 326 ? -75.925 1.116 97.733 1.00 80.31 326 ASN A C 1
ATOM 2645 O O . ASN A 1 326 ? -76.523 1.411 98.768 1.00 80.31 326 ASN A O 1
ATOM 2649 N N . LEU A 1 327 ? -75.620 2.030 96.809 1.00 80.56 327 LEU A N 1
ATOM 2650 C CA . LEU A 1 327 ? -75.958 3.450 96.932 1.00 80.56 327 LEU A CA 1
ATOM 2651 C C . LEU A 1 327 ? -77.479 3.673 97.029 1.00 80.56 327 LEU A C 1
ATOM 2653 O O . LEU A 1 327 ? -77.954 4.475 97.838 1.00 80.56 327 LEU A O 1
ATOM 2657 N N . ASN A 1 328 ? -78.268 2.941 96.239 1.00 81.81 328 ASN A N 1
ATOM 2658 C CA . ASN A 1 328 ? -79.730 3.000 96.312 1.00 81.81 328 ASN A CA 1
ATOM 2659 C C . ASN A 1 328 ? -80.274 2.449 97.641 1.00 81.81 328 ASN A C 1
ATOM 2661 O O . ASN A 1 328 ? -81.168 3.063 98.229 1.00 81.81 328 ASN A O 1
ATOM 2665 N N . LYS A 1 329 ? -79.705 1.354 98.163 1.00 80.06 329 LYS A N 1
ATOM 2666 C CA . LYS A 1 329 ? -80.047 0.827 99.497 1.00 80.06 329 LYS A CA 1
ATOM 2667 C C . LYS A 1 329 ? -79.692 1.814 100.606 1.00 80.06 329 LYS A C 1
ATOM 2669 O O . LYS A 1 329 ? -80.516 2.048 101.484 1.00 80.06 329 LYS A O 1
ATOM 2674 N N . GLN A 1 330 ? -78.527 2.464 100.548 1.00 79.25 330 GLN A N 1
ATOM 2675 C CA . GLN A 1 330 ? -78.164 3.500 101.521 1.00 79.25 330 GLN A CA 1
ATOM 2676 C C . GLN A 1 330 ? -79.203 4.629 101.572 1.00 79.25 330 GLN A C 1
ATOM 2678 O O . GLN A 1 330 ? -79.595 5.050 102.660 1.00 79.25 330 GLN A O 1
ATOM 2683 N N . LYS A 1 331 ? -79.697 5.093 100.414 1.00 82.31 331 LYS A N 1
ATOM 2684 C CA . LYS A 1 331 ? -80.770 6.102 100.356 1.00 82.31 331 LYS A CA 1
ATOM 2685 C C . 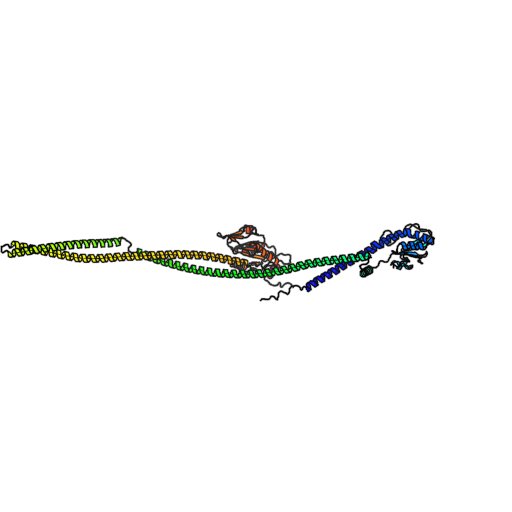LYS A 1 331 ? -82.054 5.612 101.031 1.00 82.31 331 LYS A C 1
ATOM 2687 O O . LYS A 1 331 ? -82.676 6.376 101.765 1.00 82.31 331 LYS A O 1
ATOM 2692 N N . GLN A 1 332 ? -82.434 4.349 100.824 1.00 81.50 332 GLN A N 1
ATOM 2693 C CA . GLN A 1 332 ? -83.598 3.749 101.487 1.00 81.50 332 GLN A CA 1
ATOM 2694 C C . GLN A 1 332 ? -83.419 3.672 103.008 1.00 81.50 332 GLN A C 1
ATOM 2696 O O . GLN A 1 332 ? -84.323 4.064 103.744 1.00 81.50 332 GLN A O 1
ATOM 2701 N N . TYR A 1 333 ? -82.251 3.240 103.493 1.00 81.44 333 TYR A N 1
ATOM 2702 C CA . TYR A 1 333 ? -81.962 3.202 104.930 1.00 81.44 333 TYR A CA 1
ATOM 2703 C C . TYR A 1 333 ? -81.936 4.597 105.556 1.00 81.44 333 TYR A C 1
ATOM 2705 O O . TYR A 1 333 ? -82.511 4.789 106.623 1.00 81.44 333 TYR A O 1
ATOM 2713 N N . GLN A 1 334 ? -81.370 5.599 104.878 1.00 80.94 334 GLN A N 1
ATOM 2714 C CA . GLN A 1 334 ? -81.418 6.994 105.335 1.00 80.94 334 GLN A CA 1
ATOM 2715 C C . GLN A 1 334 ? -82.854 7.515 105.451 1.00 80.94 334 GLN A C 1
ATOM 2717 O O . GLN A 1 334 ? -83.200 8.159 106.442 1.00 80.94 334 GLN A O 1
ATOM 2722 N N . GLN A 1 335 ? -83.709 7.211 104.470 1.00 81.25 335 GLN A N 1
ATOM 2723 C CA . GLN A 1 335 ? -85.131 7.554 104.524 1.00 81.25 335 GLN A CA 1
ATOM 2724 C C . GLN A 1 335 ? -85.843 6.834 105.676 1.00 81.25 335 GLN A C 1
ATOM 2726 O O . GLN A 1 335 ? -86.611 7.465 106.402 1.00 81.25 335 GLN A O 1
ATOM 2731 N N . ASN A 1 336 ? -85.565 5.542 105.878 1.00 81.50 336 ASN A N 1
ATOM 2732 C CA . ASN A 1 336 ? -86.142 4.749 106.961 1.00 81.50 336 ASN A CA 1
ATOM 2733 C C . ASN A 1 336 ? -85.723 5.280 108.343 1.00 81.50 336 ASN A C 1
ATOM 2735 O O . ASN A 1 336 ? -86.574 5.506 109.196 1.00 81.50 336 ASN A O 1
ATOM 2739 N N . ILE A 1 337 ? -84.437 5.584 108.545 1.00 81.00 337 ILE A N 1
ATOM 2740 C CA . ILE A 1 337 ? -83.931 6.229 109.768 1.00 81.00 337 ILE A CA 1
ATOM 2741 C C . ILE A 1 337 ? -84.623 7.583 109.986 1.00 81.00 337 ILE A C 1
ATOM 2743 O O . ILE A 1 337 ? -85.039 7.884 111.103 1.00 81.00 337 ILE A O 1
ATOM 2747 N N . GLY A 1 338 ? -84.819 8.379 108.928 1.00 79.12 338 GLY A N 1
ATOM 2748 C CA . GLY A 1 338 ? -85.578 9.632 108.993 1.00 79.12 338 GLY A CA 1
ATOM 2749 C C . GLY A 1 338 ? -87.025 9.438 109.467 1.00 79.12 338 GLY A C 1
ATOM 2750 O O . GLY A 1 338 ? -87.497 10.168 110.337 1.00 79.12 338 GLY A O 1
ATOM 2751 N N . GLN A 1 339 ? -87.716 8.415 108.956 1.00 82.12 339 GLN A N 1
ATOM 2752 C CA . GLN A 1 339 ? -89.074 8.067 109.386 1.00 82.12 339 GLN A CA 1
ATOM 2753 C C . GLN A 1 339 ? -89.118 7.540 110.827 1.00 82.12 339 GLN A C 1
ATOM 2755 O O . GLN A 1 339 ? -90.020 7.903 111.586 1.00 82.12 339 GLN A O 1
ATOM 2760 N N . LEU A 1 340 ? -88.155 6.701 111.218 1.00 82.31 340 LEU A N 1
ATOM 2761 C CA . LEU A 1 340 ? -88.031 6.178 112.579 1.00 82.31 340 LEU A CA 1
ATOM 2762 C C . LEU A 1 340 ? -87.751 7.301 113.582 1.00 82.31 340 LEU A C 1
ATOM 2764 O O . LEU A 1 340 ? -88.356 7.305 114.648 1.00 82.31 340 LEU A O 1
ATOM 2768 N N . ASN A 1 341 ? -86.934 8.293 113.222 1.00 81.56 341 ASN A N 1
ATOM 2769 C CA . ASN A 1 341 ? -86.683 9.473 114.052 1.00 81.56 341 ASN A CA 1
ATOM 2770 C C . ASN A 1 341 ? -87.949 10.307 114.286 1.00 81.56 341 ASN A C 1
ATOM 2772 O O . ASN A 1 341 ? -88.211 10.710 115.419 1.00 81.56 341 ASN A O 1
ATOM 2776 N N . GLU A 1 342 ? -88.775 10.530 113.260 1.00 80.44 342 GLU A N 1
ATOM 2777 C CA . GLU A 1 342 ? -90.059 11.220 113.455 1.00 80.44 342 GLU A CA 1
ATOM 2778 C C . GLU A 1 342 ? -91.036 10.399 114.302 1.00 80.44 342 GLU A C 1
ATOM 2780 O O . GLU A 1 342 ? -91.706 10.946 115.179 1.00 80.44 342 GLU A O 1
ATOM 2785 N N . ARG A 1 343 ? -91.092 9.073 114.109 1.00 79.62 343 ARG A N 1
ATOM 2786 C CA . ARG A 1 343 ? -91.907 8.189 114.961 1.00 79.62 343 ARG A CA 1
ATOM 2787 C C . ARG A 1 343 ? -91.438 8.205 116.413 1.00 79.62 343 ARG A C 1
ATOM 2789 O O . ARG A 1 343 ? -92.282 8.269 117.302 1.00 79.62 343 ARG A O 1
ATOM 2796 N N . LEU A 1 344 ? -90.126 8.193 116.645 1.00 82.31 344 LEU A N 1
ATOM 2797 C CA . LEU A 1 344 ? -89.527 8.295 117.973 1.00 82.31 344 LEU A CA 1
ATOM 2798 C C . LEU A 1 344 ? -89.900 9.628 118.630 1.00 82.31 344 LEU A C 1
ATOM 2800 O O . LEU A 1 344 ? -90.383 9.636 119.758 1.00 82.31 344 LEU A O 1
ATOM 2804 N N . ARG A 1 345 ? -89.787 10.743 117.896 1.00 80.19 345 ARG A N 1
ATOM 2805 C CA . ARG A 1 345 ? -90.165 12.082 118.374 1.00 80.19 345 ARG A CA 1
ATOM 2806 C C . ARG A 1 345 ? -91.644 12.164 118.757 1.00 80.19 345 ARG A C 1
ATOM 2808 O O . ARG A 1 345 ? -91.990 12.726 119.794 1.00 80.19 345 ARG A O 1
ATOM 2815 N N . LEU A 1 346 ? -92.521 11.590 117.933 1.00 80.25 346 LEU A N 1
ATOM 2816 C CA . LEU A 1 346 ? -93.960 11.528 118.200 1.00 80.25 346 LEU A CA 1
ATOM 2817 C C . LEU A 1 346 ? -94.284 10.643 119.412 1.00 80.25 346 LEU A C 1
ATOM 2819 O O . LEU A 1 346 ? -95.138 11.015 120.215 1.00 80.25 346 LEU A O 1
ATOM 2823 N N . ALA A 1 347 ? -93.615 9.497 119.559 1.00 75.25 347 ALA A N 1
ATOM 2824 C CA . ALA A 1 347 ? -93.799 8.594 120.693 1.00 75.25 347 ALA A CA 1
ATOM 2825 C C . ALA A 1 347 ? -93.295 9.215 122.007 1.00 75.25 347 ALA A C 1
ATOM 2827 O O . ALA A 1 347 ? -94.006 9.168 123.005 1.00 75.25 347 ALA A O 1
ATOM 2828 N N . GLN A 1 348 ? -92.137 9.881 121.994 1.00 76.81 348 GLN A N 1
ATOM 2829 C CA . GLN A 1 348 ? -91.599 10.619 123.145 1.00 76.81 348 GLN A CA 1
ATOM 2830 C C . GLN A 1 348 ? -92.508 11.785 123.554 1.00 76.81 348 GLN A C 1
ATOM 2832 O O . GLN A 1 348 ? -92.765 11.981 124.739 1.00 76.81 348 GLN A O 1
ATOM 2837 N N . LYS A 1 349 ? -93.060 12.528 122.584 1.00 76.81 349 LYS A N 1
ATOM 2838 C CA . LYS A 1 349 ? -94.044 13.586 122.855 1.00 76.81 349 LYS A CA 1
ATOM 2839 C C . LYS A 1 349 ? -95.314 13.027 123.508 1.00 76.81 349 LYS A C 1
ATOM 2841 O O . LYS A 1 349 ? -95.768 13.573 124.506 1.00 76.81 349 LYS A O 1
ATOM 2846 N N . LYS A 1 350 ? -95.848 11.914 122.989 1.00 72.00 350 LYS A N 1
ATOM 2847 C CA . LYS A 1 350 ? -97.007 11.224 123.583 1.00 72.00 350 LYS A CA 1
ATOM 2848 C C . LYS A 1 350 ? -96.717 10.669 124.976 1.00 72.00 350 LYS A C 1
ATOM 2850 O O . LYS A 1 350 ? -97.598 10.693 125.826 1.00 72.00 350 LYS A O 1
ATOM 2855 N N . GLN A 1 351 ? -95.502 10.177 125.217 1.00 71.06 351 GLN A N 1
ATOM 2856 C CA . GLN A 1 351 ? -95.074 9.740 126.543 1.00 71.06 351 GLN A CA 1
ATOM 2857 C C . GLN A 1 351 ? -95.076 10.916 127.527 1.00 71.06 351 GLN A C 1
ATOM 2859 O O . GLN A 1 351 ? -95.619 10.765 128.614 1.00 71.06 351 GLN A O 1
ATOM 2864 N N . LEU A 1 352 ? -94.540 12.076 127.121 1.00 68.88 352 LEU A N 1
ATOM 2865 C CA . LEU A 1 352 ? -94.513 13.297 127.932 1.00 68.88 352 LEU A CA 1
ATOM 2866 C C . LEU A 1 352 ? -95.933 13.769 128.291 1.00 68.88 352 LEU A C 1
ATOM 2868 O O . LEU A 1 352 ? -96.228 13.972 129.468 1.00 68.88 352 LEU A O 1
ATOM 2872 N N . GLU A 1 353 ? -96.822 13.839 127.293 1.00 68.62 353 GLU A N 1
ATOM 2873 C CA . GLU A 1 353 ? -98.241 14.193 127.458 1.00 68.62 353 GLU A CA 1
ATOM 2874 C C . GLU A 1 353 ? -98.979 13.211 128.392 1.00 68.62 353 GLU A C 1
ATOM 2876 O O . GLU A 1 353 ? -99.791 13.629 129.217 1.00 68.62 353 GLU A O 1
ATOM 2881 N N . ALA A 1 354 ? -98.670 11.909 128.321 1.00 62.72 354 ALA A N 1
ATOM 2882 C CA . ALA A 1 354 ? -99.249 10.895 129.204 1.00 62.72 354 ALA A CA 1
ATOM 2883 C C . ALA A 1 354 ? -98.743 10.998 130.657 1.00 62.72 354 ALA A C 1
ATOM 2885 O O . ALA A 1 354 ? -99.519 10.769 131.584 1.00 62.72 354 ALA A O 1
ATOM 2886 N N . THR A 1 355 ? -97.477 11.374 130.883 1.00 64.75 355 THR A N 1
ATOM 2887 C CA . THR A 1 355 ? -96.938 11.619 132.237 1.00 64.75 355 THR A CA 1
ATOM 2888 C C . THR A 1 355 ? -97.514 12.864 132.918 1.00 64.75 355 THR A C 1
ATOM 2890 O O . THR A 1 355 ? -97.581 12.888 134.144 1.00 64.75 355 THR A O 1
ATOM 2893 N N . GLU A 1 356 ? -97.939 13.887 132.169 1.00 62.31 356 GLU A N 1
ATOM 2894 C CA . GLU A 1 356 ? -98.454 15.147 132.738 1.00 62.31 356 GLU A CA 1
ATOM 2895 C C . GLU A 1 356 ? -99.947 15.092 133.140 1.00 62.31 356 GLU A C 1
ATOM 2897 O O . GLU A 1 356 ? -100.395 15.912 133.940 1.00 62.31 356 GLU A O 1
ATOM 2902 N N . SER A 1 357 ? -100.732 14.123 132.646 1.00 58.03 357 SER A N 1
ATOM 2903 C CA . SER A 1 357 ? -102.207 14.142 132.751 1.00 58.03 357 SER A CA 1
ATOM 2904 C C . SER A 1 357 ? -102.833 13.643 134.076 1.00 58.03 357 SER A C 1
ATOM 2906 O O . SER A 1 357 ? -104.050 13.723 134.202 1.00 58.03 357 SER A O 1
ATOM 2908 N N . ASN A 1 358 ? -102.084 13.156 135.075 1.00 54.31 358 ASN A N 1
ATOM 2909 C CA . ASN A 1 358 ? -102.566 12.809 136.438 1.00 54.31 358 ASN A CA 1
ATOM 2910 C C . ASN A 1 358 ? -103.873 11.962 136.581 1.00 54.31 358 ASN A C 1
ATOM 2912 O O . ASN A 1 358 ? -104.466 11.923 137.660 1.00 54.31 358 ASN A O 1
ATOM 2916 N N . GLU A 1 359 ? -104.293 11.222 135.545 1.00 52.69 359 GLU A N 1
ATOM 2917 C CA . GLU A 1 359 ? -105.302 10.148 135.609 1.00 52.69 359 GLU A CA 1
ATOM 2918 C C . GLU A 1 359 ? -104.616 8.776 135.443 1.00 52.69 359 GLU A C 1
ATOM 2920 O O . GLU A 1 359 ? -103.799 8.577 134.545 1.00 52.69 359 GLU A O 1
ATOM 2925 N N . ILE A 1 360 ? -104.938 7.819 136.321 1.00 56.78 360 ILE A N 1
ATOM 2926 C CA . ILE A 1 360 ? -104.323 6.480 136.412 1.00 56.78 360 ILE A CA 1
ATOM 2927 C C . ILE A 1 360 ? -104.462 5.709 135.080 1.00 56.78 360 ILE A C 1
ATOM 2929 O O . ILE A 1 360 ? -105.535 5.184 134.778 1.00 56.78 360 ILE A O 1
ATOM 2933 N N . LYS A 1 361 ? -103.367 5.590 134.307 1.00 59.59 361 LYS A N 1
ATOM 2934 C CA . LYS A 1 361 ? -103.249 4.741 133.098 1.00 59.59 361 LYS A CA 1
ATOM 2935 C C . LYS A 1 361 ? -101.849 4.115 132.919 1.00 59.59 361 LYS A C 1
ATOM 2937 O O . LYS A 1 361 ? -101.222 4.245 131.869 1.00 59.59 361 LYS A O 1
ATOM 2942 N N . GLU A 1 362 ? -101.351 3.387 133.921 1.00 61.81 362 GLU A N 1
ATOM 2943 C CA . GLU A 1 362 ? -100.030 2.711 133.881 1.00 61.81 362 GLU A CA 1
ATOM 2944 C C . GLU A 1 362 ? -99.813 1.803 132.648 1.00 61.81 362 GLU A C 1
ATOM 2946 O O . GLU A 1 362 ? -98.686 1.652 132.176 1.00 61.81 362 GLU A O 1
ATOM 2951 N N . ASN A 1 363 ? -100.882 1.242 132.072 1.00 64.19 363 ASN A N 1
ATOM 2952 C CA . ASN A 1 363 ? -100.790 0.325 130.931 1.00 64.19 363 ASN A CA 1
ATOM 2953 C C . ASN A 1 363 ? -100.432 1.029 129.601 1.00 64.19 363 ASN A C 1
ATOM 2955 O O . ASN A 1 363 ? -99.678 0.475 128.802 1.00 64.19 363 ASN A O 1
ATOM 2959 N N . GLU A 1 364 ? -100.917 2.258 129.365 1.00 66.69 364 GLU A N 1
ATOM 2960 C CA . GLU A 1 364 ? -100.576 3.035 128.155 1.00 66.69 364 GLU A CA 1
ATOM 2961 C C . GLU A 1 364 ? -99.112 3.504 128.193 1.00 66.69 364 GLU A C 1
ATOM 2963 O O . GLU A 1 364 ? -98.429 3.476 127.167 1.00 66.69 364 GLU A O 1
ATOM 2968 N N . LEU A 1 365 ? -98.596 3.860 129.378 1.00 68.50 365 LEU A N 1
ATOM 2969 C CA . LEU A 1 365 ? -97.208 4.294 129.553 1.00 68.50 365 LEU A CA 1
ATOM 2970 C C . LEU A 1 365 ? -96.211 3.145 129.322 1.00 68.50 365 LEU A C 1
ATOM 2972 O O . LEU A 1 365 ? -95.215 3.325 128.620 1.00 68.50 365 LEU A O 1
ATOM 2976 N N . ALA A 1 366 ? -96.504 1.952 129.854 1.00 69.19 366 ALA A N 1
ATOM 2977 C CA . ALA A 1 366 ? -95.694 0.753 129.631 1.00 69.19 366 ALA A CA 1
ATOM 2978 C C . ALA A 1 366 ? -95.689 0.330 128.149 1.00 69.19 366 ALA A C 1
ATOM 2980 O O . ALA A 1 366 ? -94.659 -0.086 127.612 1.00 69.19 366 ALA A O 1
ATOM 2981 N N . GLN A 1 367 ? -96.823 0.485 127.456 1.00 73.19 367 GLN A N 1
ATOM 2982 C CA . GLN A 1 367 ? -96.931 0.199 126.025 1.00 73.19 367 GLN A CA 1
ATOM 2983 C C . GLN A 1 367 ? -96.152 1.216 125.169 1.00 73.19 367 GLN A C 1
ATOM 2985 O O . GLN A 1 367 ? -95.478 0.816 124.219 1.00 73.19 367 GLN A O 1
ATOM 2990 N N . LEU A 1 368 ? -96.171 2.503 125.536 1.00 73.25 368 LEU A N 1
ATOM 2991 C CA . LEU A 1 368 ? -95.370 3.560 124.902 1.00 73.25 368 LEU A CA 1
ATOM 2992 C C . LEU A 1 368 ? -93.864 3.367 125.122 1.00 73.25 368 LEU A C 1
ATOM 2994 O O . LEU A 1 368 ? -93.097 3.509 124.173 1.00 73.25 368 LEU A O 1
ATOM 2998 N N . GLN A 1 369 ? -93.434 2.987 126.329 1.00 73.12 369 GLN A N 1
ATOM 2999 C CA . GLN A 1 369 ? -92.027 2.674 126.615 1.00 73.12 369 GLN A CA 1
ATOM 3000 C C . GLN A 1 369 ? -91.528 1.491 125.782 1.00 73.12 369 GLN A C 1
ATOM 3002 O O . GLN A 1 369 ? -90.453 1.564 125.189 1.00 73.12 369 GLN A O 1
ATOM 3007 N N . LYS A 1 370 ? -92.335 0.430 125.668 1.00 77.44 370 LYS A N 1
ATOM 3008 C CA . LYS A 1 370 ? -92.017 -0.705 124.797 1.00 77.44 370 LYS A CA 1
ATOM 3009 C C . LYS A 1 370 ? -91.918 -0.281 123.328 1.00 77.44 370 LYS A C 1
ATOM 3011 O O . LYS A 1 370 ? -90.986 -0.674 122.639 1.00 77.44 370 LYS A O 1
ATOM 3016 N N . GLN A 1 371 ? -92.829 0.575 122.867 1.00 78.69 371 GLN A N 1
ATOM 3017 C CA . GLN A 1 371 ? -92.821 1.078 121.494 1.00 78.69 371 GLN A CA 1
ATOM 3018 C C . GLN A 1 371 ? -91.604 1.970 121.193 1.00 78.69 371 GLN A C 1
ATOM 3020 O O . GLN A 1 371 ? -91.045 1.881 120.103 1.00 78.69 371 GLN A O 1
ATOM 3025 N N . ILE A 1 372 ? -91.173 2.805 122.143 1.00 80.12 372 ILE A N 1
ATOM 3026 C CA . ILE A 1 372 ? -89.947 3.610 122.031 1.00 80.12 372 ILE A CA 1
ATOM 3027 C C . ILE A 1 372 ? -88.725 2.696 121.930 1.00 80.12 372 ILE A C 1
ATOM 3029 O O . ILE A 1 372 ? -87.936 2.859 121.002 1.00 80.12 372 ILE A O 1
ATOM 3033 N N . GLN A 1 373 ? -88.625 1.684 122.797 1.00 79.56 373 GLN A N 1
ATOM 3034 C CA . GLN A 1 373 ? -87.526 0.720 122.756 1.00 79.56 373 GLN A CA 1
ATOM 3035 C C . GLN A 1 373 ? -87.483 -0.055 121.428 1.00 79.56 373 GLN A C 1
ATOM 3037 O O . GLN A 1 373 ? -86.410 -0.251 120.858 1.00 79.56 373 GLN A O 1
ATOM 3042 N N . ASP A 1 374 ? -88.640 -0.460 120.897 1.00 81.69 374 ASP A N 1
ATOM 3043 C CA . ASP A 1 374 ? -88.731 -1.155 119.609 1.00 81.69 374 ASP A CA 1
ATOM 3044 C C . ASP A 1 374 ? -88.314 -0.244 118.434 1.00 81.69 374 ASP A C 1
ATOM 3046 O O . ASP A 1 374 ? -87.640 -0.696 117.500 1.00 81.69 374 ASP A O 1
ATOM 3050 N N . ILE A 1 375 ? -88.660 1.051 118.483 1.00 81.31 375 ILE A N 1
ATOM 3051 C CA . ILE A 1 375 ? -88.234 2.048 117.486 1.00 81.31 375 ILE A CA 1
ATOM 3052 C C . ILE A 1 375 ? -86.723 2.302 117.580 1.00 81.31 375 ILE A C 1
ATOM 3054 O O . ILE A 1 375 ? -86.061 2.363 116.545 1.00 81.31 375 ILE A O 1
ATOM 3058 N N . GLU A 1 376 ? -86.163 2.415 118.785 1.00 79.44 376 GLU A N 1
ATOM 3059 C CA . GLU A 1 376 ? -84.724 2.619 119.003 1.00 79.44 376 GLU A CA 1
ATOM 3060 C C . GLU A 1 376 ? -83.897 1.416 118.541 1.00 79.44 376 GLU A C 1
ATOM 3062 O O . GLU A 1 376 ? -82.907 1.596 117.831 1.00 79.44 376 GLU A O 1
ATOM 3067 N N . ASN A 1 377 ? -84.342 0.193 118.842 1.00 82.62 377 ASN A N 1
ATOM 3068 C CA . ASN A 1 377 ? -83.703 -1.030 118.354 1.00 82.62 377 ASN A CA 1
ATOM 3069 C C . ASN A 1 377 ? -83.744 -1.105 116.817 1.00 82.62 377 ASN A C 1
ATOM 3071 O O . ASN A 1 377 ? -82.734 -1.400 116.180 1.00 82.62 377 ASN A O 1
ATOM 3075 N N . SER A 1 378 ? -84.891 -0.776 116.211 1.00 79.62 378 SER A N 1
ATOM 3076 C CA . SER A 1 378 ? -85.046 -0.753 114.747 1.00 79.62 378 SER A CA 1
ATOM 3077 C C . SER A 1 378 ? -84.169 0.317 114.090 1.00 79.62 378 SER A C 1
ATOM 3079 O O . SER A 1 378 ? -83.614 0.096 113.014 1.00 79.62 378 SER A O 1
ATOM 3081 N N . ARG A 1 379 ? -84.021 1.478 114.738 1.00 83.44 379 ARG A N 1
ATOM 3082 C CA . ARG A 1 379 ? -83.154 2.563 114.273 1.00 83.44 379 ARG A CA 1
ATOM 3083 C C . ARG A 1 379 ? -81.681 2.179 114.372 1.00 83.44 379 ARG A C 1
ATOM 3085 O O . ARG A 1 379 ? -80.959 2.372 113.402 1.00 83.44 379 ARG A O 1
ATOM 3092 N N . SER A 1 380 ? -81.250 1.624 115.504 1.00 81.50 380 SER A N 1
ATOM 3093 C CA . SER A 1 380 ? -79.865 1.190 115.709 1.00 81.50 380 SER A CA 1
ATOM 3094 C C . SER A 1 380 ? -79.459 0.108 114.703 1.00 81.50 380 SER A C 1
ATOM 3096 O O . SER A 1 380 ? -78.368 0.181 114.138 1.00 81.50 380 SER A O 1
ATOM 3098 N N . LEU A 1 381 ? -80.361 -0.834 114.399 1.00 84.62 381 LEU A N 1
ATOM 3099 C CA . LEU A 1 381 ? -80.145 -1.833 113.352 1.00 84.62 381 LEU A CA 1
ATOM 3100 C C . LEU A 1 381 ? -79.990 -1.181 111.967 1.00 84.62 381 LEU A C 1
ATOM 3102 O O . LEU A 1 381 ? -79.020 -1.459 111.266 1.00 84.62 381 LEU A O 1
ATOM 3106 N N . ALA A 1 382 ? -80.889 -0.261 111.598 1.00 78.44 382 ALA A N 1
ATOM 3107 C CA . ALA A 1 382 ? -80.816 0.451 110.321 1.00 78.44 382 ALA A CA 1
ATOM 3108 C C . ALA A 1 382 ? -79.557 1.336 110.191 1.00 78.44 382 ALA A C 1
ATOM 3110 O O . ALA A 1 382 ? -79.009 1.466 109.097 1.00 78.44 382 ALA A O 1
ATOM 3111 N N . GLU A 1 383 ? -79.084 1.941 111.286 1.00 82.56 383 GLU A N 1
ATOM 3112 C CA . GLU A 1 383 ? -77.835 2.717 111.325 1.00 82.56 383 GLU A CA 1
ATOM 3113 C C . GLU A 1 383 ? -76.600 1.819 111.158 1.00 82.56 383 GLU A C 1
ATOM 3115 O O . GLU A 1 383 ? -75.692 2.173 110.405 1.00 82.56 383 GLU A O 1
ATOM 3120 N N . SER A 1 384 ? -76.587 0.639 111.789 1.00 81.50 384 SER A N 1
ATOM 3121 C CA . SER A 1 384 ? -75.514 -0.350 111.619 1.00 81.50 384 SER A CA 1
ATOM 3122 C C . SER A 1 384 ? -75.436 -0.864 110.176 1.00 81.50 384 SER A C 1
ATOM 3124 O O . SER A 1 384 ? -74.350 -0.906 109.600 1.00 81.50 384 SER A O 1
ATOM 3126 N N . GLU A 1 385 ? -76.577 -1.203 109.566 1.00 82.88 385 GLU A N 1
ATOM 3127 C CA . GLU A 1 385 ? -76.641 -1.666 108.170 1.00 82.88 385 GLU A CA 1
ATOM 3128 C C . GLU A 1 385 ? -76.238 -0.559 107.175 1.00 82.88 385 GLU A C 1
ATOM 3130 O O . GLU A 1 385 ? -75.579 -0.826 106.166 1.00 82.88 385 GLU A O 1
ATOM 3135 N N . LEU A 1 386 ? -76.571 0.705 107.466 1.00 83.56 386 LEU A N 1
ATOM 3136 C CA . LEU A 1 386 ? -76.145 1.848 106.655 1.00 83.56 386 LEU A CA 1
ATOM 3137 C C . LEU A 1 386 ? -74.620 2.041 106.684 1.00 83.56 386 LEU A C 1
ATOM 3139 O O . LEU A 1 386 ? -74.021 2.330 105.645 1.00 83.56 386 LEU A O 1
ATOM 3143 N N . GLU A 1 387 ? -73.993 1.899 107.851 1.00 82.81 387 GLU A N 1
ATOM 3144 C CA . GLU A 1 387 ? -72.546 2.076 107.997 1.00 82.81 387 GLU A CA 1
ATOM 3145 C C . GLU A 1 387 ? -71.761 0.925 107.344 1.00 82.81 387 GLU A C 1
ATOM 3147 O O . GLU A 1 387 ? -70.751 1.160 106.672 1.00 82.81 387 GLU A O 1
ATOM 3152 N N . GLU A 1 388 ? -72.272 -0.307 107.427 1.00 84.38 388 GLU A N 1
ATOM 3153 C CA . GLU A 1 388 ? -71.726 -1.452 106.692 1.00 84.38 388 GLU A CA 1
ATOM 3154 C C . GLU A 1 388 ? -71.797 -1.232 105.169 1.00 84.38 388 GLU A C 1
ATOM 3156 O O . GLU A 1 388 ? -70.800 -1.405 104.461 1.00 84.38 388 GLU A O 1
ATOM 3161 N N . LEU A 1 389 ? -72.934 -0.750 104.651 1.00 81.94 389 LEU A N 1
ATOM 3162 C CA . LEU A 1 389 ? -73.092 -0.430 103.228 1.00 81.94 389 LEU A CA 1
ATOM 3163 C C . LEU A 1 389 ? -72.161 0.695 102.755 1.00 81.94 389 LEU A C 1
ATOM 3165 O O . LEU A 1 389 ? -71.684 0.645 101.620 1.00 81.94 389 LEU A O 1
ATOM 3169 N N . ARG A 1 390 ? -71.882 1.697 103.598 1.00 80.75 390 ARG A N 1
ATOM 3170 C CA . ARG A 1 390 ? -70.911 2.769 103.299 1.00 80.75 390 ARG A CA 1
ATOM 3171 C C . ARG A 1 390 ? -69.483 2.249 103.225 1.00 80.75 390 ARG A C 1
ATOM 3173 O O . ARG A 1 390 ? -68.722 2.649 102.342 1.00 80.75 390 ARG A O 1
ATOM 3180 N N . SER A 1 391 ? -69.121 1.344 104.131 1.00 80.50 391 SER A N 1
ATOM 3181 C CA . SER A 1 391 ? -67.825 0.666 104.099 1.00 80.50 391 SER A CA 1
ATOM 3182 C C . SER A 1 391 ? -67.666 -0.162 102.816 1.00 80.50 391 SER A C 1
ATOM 3184 O O . SER A 1 391 ? -66.649 -0.044 102.123 1.00 80.50 391 SER A O 1
ATOM 3186 N N . ASN A 1 392 ? -68.708 -0.910 102.438 1.00 81.12 392 ASN A N 1
ATOM 3187 C CA . ASN A 1 392 ? -68.728 -1.727 101.224 1.00 81.12 392 ASN A CA 1
ATOM 3188 C C . ASN A 1 392 ? -68.646 -0.882 99.943 1.00 81.12 392 ASN A C 1
ATOM 3190 O O . ASN A 1 392 ? -67.832 -1.184 99.074 1.00 81.12 392 ASN A O 1
ATOM 3194 N N . GLU A 1 393 ? -69.397 0.220 99.840 1.00 79.62 393 GLU A N 1
ATOM 3195 C CA . GLU A 1 393 ? -69.329 1.144 98.695 1.00 79.62 393 GLU A CA 1
ATOM 3196 C C . GLU A 1 393 ? -67.920 1.732 98.519 1.00 79.62 393 GLU A C 1
ATOM 3198 O O . GLU A 1 393 ? -67.364 1.743 97.418 1.00 79.62 393 GLU A O 1
ATOM 3203 N N . LYS A 1 394 ? -67.290 2.160 99.620 1.00 81.31 394 LYS A N 1
ATOM 3204 C CA . LYS A 1 394 ? -65.912 2.665 99.603 1.00 81.31 394 LYS A CA 1
ATOM 3205 C C . LYS A 1 394 ? -64.909 1.590 99.162 1.00 81.31 394 LYS A C 1
ATOM 3207 O O . LYS A 1 394 ? -63.886 1.924 98.560 1.00 81.31 394 LYS A O 1
ATOM 3212 N N . GLY A 1 395 ? -65.187 0.319 99.457 1.00 78.94 395 GLY A N 1
ATOM 3213 C CA . GLY A 1 395 ? -64.452 -0.839 98.945 1.00 78.94 395 GLY A CA 1
ATOM 3214 C C . GLY A 1 395 ? -64.621 -1.016 97.434 1.00 78.94 395 GLY A C 1
ATOM 3215 O O . GLY A 1 395 ? -63.624 -1.037 96.710 1.00 78.94 395 GLY A O 1
ATOM 3216 N N . SER A 1 396 ? -65.864 -1.053 96.947 1.00 78.50 396 SER A N 1
ATOM 3217 C CA . SER A 1 396 ? -66.191 -1.193 95.520 1.00 78.50 396 SER A CA 1
ATOM 3218 C C . SER A 1 396 ? -65.596 -0.068 94.670 1.00 78.50 396 SER A C 1
ATOM 3220 O O . SER A 1 396 ? -65.018 -0.338 93.618 1.00 78.50 396 SER A O 1
ATOM 3222 N N . GLN A 1 397 ? -65.631 1.181 95.146 1.00 78.00 397 GLN A N 1
ATOM 3223 C CA . GLN A 1 397 ? -65.082 2.318 94.401 1.00 78.00 397 GLN A CA 1
ATOM 3224 C C . GLN A 1 397 ? -63.564 2.211 94.199 1.00 78.00 397 GLN A C 1
ATOM 3226 O O . GLN A 1 397 ? -63.054 2.565 93.139 1.00 78.00 397 GLN A O 1
ATOM 3231 N N . LYS A 1 398 ? -62.827 1.676 95.183 1.00 83.06 398 LYS A N 1
ATOM 3232 C CA . LYS A 1 398 ? -61.385 1.417 95.032 1.00 83.06 398 LYS A CA 1
ATOM 3233 C C . LYS A 1 398 ? -61.108 0.338 93.988 1.00 83.06 398 LYS A C 1
ATOM 3235 O O . LYS A 1 398 ? -60.155 0.473 93.226 1.00 83.06 398 LYS A O 1
ATOM 3240 N N . ILE A 1 399 ? -61.926 -0.715 93.955 1.00 79.62 399 ILE A N 1
ATOM 3241 C CA . ILE A 1 399 ? -61.795 -1.811 92.986 1.00 79.62 399 ILE A CA 1
ATOM 3242 C C . ILE A 1 399 ? -62.050 -1.293 91.565 1.00 79.62 399 ILE A C 1
ATOM 3244 O O . ILE A 1 399 ? -61.249 -1.570 90.675 1.00 79.62 399 ILE A O 1
ATOM 3248 N N . ILE A 1 400 ? -63.089 -0.473 91.373 1.00 79.12 400 ILE A N 1
ATOM 3249 C CA . ILE A 1 400 ? -63.408 0.169 90.087 1.00 79.12 400 ILE A CA 1
ATOM 3250 C C . ILE A 1 400 ? -62.207 0.966 89.564 1.00 79.12 400 ILE A C 1
ATOM 3252 O O . ILE A 1 400 ? -61.762 0.722 88.445 1.00 79.12 400 ILE A O 1
ATOM 3256 N N . THR A 1 401 ? -61.615 1.840 90.386 1.00 79.50 401 THR A N 1
ATOM 3257 C CA . THR A 1 401 ? -60.452 2.646 89.976 1.00 79.50 401 THR A CA 1
ATOM 3258 C C . THR A 1 401 ? -59.254 1.780 89.573 1.00 79.50 401 THR A C 1
ATOM 3260 O O . THR A 1 401 ? -58.578 2.069 88.586 1.00 79.50 401 THR A O 1
ATOM 3263 N N . VAL A 1 402 ? -58.984 0.698 90.313 1.00 81.81 402 VAL A N 1
ATOM 3264 C CA . VAL A 1 402 ? -57.876 -0.225 90.006 1.00 81.81 402 VAL A CA 1
ATOM 3265 C C . VAL A 1 402 ? -58.117 -0.964 88.686 1.00 81.81 402 VAL A C 1
ATOM 3267 O O . VAL A 1 402 ? -57.191 -1.104 87.883 1.00 81.81 402 VAL A O 1
ATOM 3270 N N . LEU A 1 403 ? -59.348 -1.420 88.440 1.00 78.00 403 LEU A N 1
ATOM 3271 C CA . LEU A 1 403 ? -59.718 -2.117 87.208 1.00 78.00 403 LEU A CA 1
ATOM 3272 C C . LEU A 1 403 ? -59.674 -1.185 85.986 1.00 78.00 403 LEU A C 1
ATOM 3274 O O . LEU A 1 403 ? -59.113 -1.569 84.961 1.00 78.00 403 LEU A O 1
ATOM 3278 N N . GLU A 1 404 ? -60.170 0.051 86.103 1.00 78.19 404 GLU A N 1
ATOM 3279 C CA . GLU A 1 404 ? -60.096 1.068 85.041 1.00 78.19 404 GLU A CA 1
ATOM 3280 C C . GLU A 1 404 ? -58.648 1.409 84.676 1.00 78.19 404 GLU A C 1
ATOM 3282 O O . GLU A 1 404 ? -58.289 1.452 83.497 1.00 78.19 404 GLU A O 1
ATOM 3287 N N . GLN A 1 405 ? -57.789 1.585 85.682 1.00 81.12 405 GLN A N 1
ATOM 3288 C CA . GLN A 1 405 ? -56.375 1.875 85.464 1.00 81.12 405 GLN A CA 1
ATOM 3289 C C . GLN A 1 405 ? -55.652 0.703 84.786 1.00 81.12 405 GLN A C 1
ATOM 3291 O O . GLN A 1 405 ? -54.826 0.909 83.893 1.00 81.12 405 GLN A O 1
ATOM 3296 N N . LYS A 1 406 ? -55.970 -0.538 85.174 1.00 78.69 406 LYS A N 1
ATOM 3297 C CA . LYS A 1 406 ? -55.398 -1.742 84.557 1.00 78.69 406 LYS A CA 1
ATOM 3298 C C . LYS A 1 406 ? -55.830 -1.886 83.094 1.00 78.69 406 LYS A C 1
ATOM 3300 O O . LYS A 1 406 ? -54.985 -2.181 82.250 1.00 78.69 406 LYS A O 1
ATOM 3305 N N . LEU A 1 407 ? -57.104 -1.621 82.800 1.00 77.56 407 LEU A N 1
ATOM 3306 C CA . LEU A 1 407 ? -57.665 -1.657 81.449 1.00 77.56 407 LEU A CA 1
ATOM 3307 C C . LEU A 1 407 ? -57.024 -0.599 80.537 1.00 77.56 407 LEU A C 1
ATOM 3309 O O . LEU A 1 407 ? -56.570 -0.917 79.439 1.00 77.56 407 LEU A O 1
ATOM 3313 N N . TYR A 1 408 ? -56.926 0.643 81.017 1.00 79.62 408 TYR A N 1
ATOM 3314 C CA . TYR A 1 408 ? -56.303 1.744 80.281 1.00 79.62 408 TYR A CA 1
ATOM 3315 C C . TYR A 1 408 ? -54.835 1.455 79.939 1.00 79.62 408 TYR A C 1
ATOM 3317 O O . TYR A 1 408 ? -54.416 1.613 78.792 1.00 79.62 408 TYR A O 1
ATOM 3325 N N . ASN A 1 409 ? -54.061 0.962 80.911 1.00 78.25 409 ASN A N 1
ATOM 3326 C CA . ASN A 1 409 ? -52.653 0.627 80.699 1.00 78.25 409 ASN A CA 1
ATOM 3327 C C . ASN A 1 409 ? -52.465 -0.487 79.657 1.00 78.25 409 ASN A C 1
ATOM 3329 O O . ASN A 1 409 ? -51.525 -0.427 78.869 1.00 78.25 409 ASN A O 1
ATOM 3333 N N . GLN A 1 410 ? -53.345 -1.493 79.626 1.00 76.44 410 GLN A N 1
ATOM 3334 C CA . GLN A 1 410 ? -53.266 -2.570 78.634 1.00 76.44 410 GLN A CA 1
ATOM 3335 C C . GLN A 1 410 ? -53.556 -2.078 77.209 1.00 76.44 410 GLN A C 1
ATOM 3337 O O . GLN A 1 410 ? -52.814 -2.432 76.293 1.00 76.44 410 GLN A O 1
ATOM 3342 N N . ILE A 1 411 ? -54.574 -1.229 77.029 1.00 78.88 411 ILE A N 1
ATOM 3343 C CA . ILE A 1 411 ? -54.909 -0.637 75.722 1.00 78.88 411 ILE A CA 1
ATOM 3344 C C . ILE A 1 411 ? -53.754 0.237 75.217 1.00 78.88 411 ILE A C 1
ATOM 3346 O O . ILE A 1 411 ? -53.324 0.088 74.074 1.00 78.88 411 ILE A O 1
ATOM 3350 N N . LEU A 1 412 ? -53.196 1.085 76.087 1.00 81.50 412 LEU A N 1
ATOM 3351 C CA . LEU A 1 412 ? -52.085 1.973 75.739 1.00 81.50 412 LEU A CA 1
ATOM 3352 C C . LEU A 1 412 ? -50.840 1.195 75.284 1.00 81.50 412 LEU A C 1
ATOM 3354 O O . LEU A 1 412 ? -50.219 1.545 74.283 1.00 81.50 412 LEU A O 1
ATOM 3358 N N . VAL A 1 413 ? -50.485 0.119 75.994 1.00 80.88 413 VAL A N 1
ATOM 3359 C CA . VAL A 1 413 ? -49.350 -0.744 75.627 1.00 80.88 413 VAL A CA 1
ATOM 3360 C C . VAL A 1 413 ? -49.591 -1.410 74.270 1.00 80.88 413 VAL A C 1
ATOM 3362 O O . VAL A 1 413 ? -48.690 -1.447 73.434 1.00 80.88 413 VAL A O 1
ATOM 3365 N N . GLN A 1 414 ? -50.807 -1.897 74.011 1.00 77.25 414 GLN A N 1
ATOM 3366 C CA . GLN A 1 414 ? -51.152 -2.519 72.732 1.00 77.25 414 GLN A CA 1
ATOM 3367 C C . GLN A 1 414 ? -51.066 -1.527 71.560 1.00 77.25 414 GLN A C 1
ATOM 3369 O O . GLN A 1 414 ? -50.530 -1.869 70.504 1.00 77.25 414 GLN A O 1
ATOM 3374 N N . GLU A 1 415 ? -51.545 -0.297 71.742 1.00 80.38 415 GLU A N 1
ATOM 3375 C CA . GLU A 1 415 ? -51.487 0.761 70.727 1.00 80.38 415 GLU A CA 1
ATOM 3376 C C . GLU A 1 415 ? -50.040 1.190 70.425 1.00 80.38 415 GLU A C 1
ATOM 3378 O O . GLU A 1 415 ? -49.657 1.326 69.258 1.00 80.38 415 GLU A O 1
ATOM 3383 N N . GLN A 1 416 ? -49.196 1.300 71.458 1.00 82.56 416 GLN A N 1
ATOM 3384 C CA . GLN A 1 416 ? -47.766 1.590 71.308 1.00 82.56 416 GLN A CA 1
ATOM 3385 C C . GLN A 1 416 ? -47.028 0.496 70.525 1.00 82.56 416 GLN A C 1
ATOM 3387 O O . GLN A 1 416 ? -46.280 0.805 69.595 1.00 82.56 416 GLN A O 1
ATOM 3392 N N . LEU A 1 417 ? -47.260 -0.780 70.856 1.00 82.25 417 LEU A N 1
ATOM 3393 C CA . LEU A 1 417 ? -46.648 -1.910 70.149 1.00 82.25 417 LEU A CA 1
ATOM 3394 C C . LEU A 1 417 ? -47.115 -2.004 68.686 1.00 82.25 417 LEU A C 1
ATOM 3396 O O . LEU A 1 417 ? -46.294 -2.272 67.808 1.00 82.25 417 LEU A O 1
ATOM 3400 N N . ASN A 1 418 ? -48.397 -1.746 68.403 1.00 80.00 418 ASN A N 1
ATOM 3401 C CA . ASN A 1 418 ? -48.916 -1.707 67.030 1.00 80.00 418 ASN A CA 1
ATOM 3402 C C . ASN A 1 418 ? -48.283 -0.575 66.211 1.00 80.00 418 ASN A C 1
ATOM 3404 O O . ASN A 1 418 ? -47.821 -0.817 65.097 1.00 80.00 418 ASN A O 1
ATOM 3408 N N . THR A 1 419 ? -48.192 0.628 66.783 1.00 85.12 419 THR A N 1
ATOM 3409 C CA . THR A 1 419 ? -47.548 1.783 66.133 1.00 85.12 419 THR A CA 1
ATOM 3410 C C . THR A 1 419 ? -46.078 1.490 65.820 1.00 85.12 419 THR A C 1
ATOM 3412 O O . THR A 1 419 ? -45.586 1.776 64.729 1.00 85.12 419 THR A O 1
ATOM 3415 N N . GLN A 1 420 ? -45.361 0.866 66.759 1.00 84.62 420 GLN A N 1
ATOM 3416 C CA . GLN A 1 420 ? -43.961 0.491 66.564 1.00 84.62 420 GLN A CA 1
ATOM 3417 C C . GLN A 1 420 ? -43.793 -0.579 65.474 1.00 84.62 420 GLN A C 1
ATOM 3419 O O . GLN A 1 420 ? -42.849 -0.522 64.686 1.00 84.62 420 GLN A O 1
ATOM 3424 N N . LEU A 1 421 ? -44.719 -1.537 65.398 1.00 85.06 421 LEU A N 1
ATOM 3425 C CA . LEU A 1 421 ? -44.723 -2.579 64.376 1.00 85.06 421 LEU A CA 1
ATOM 3426 C C . LEU A 1 421 ? -44.997 -2.012 62.976 1.00 85.06 421 LEU A C 1
ATOM 3428 O O . LEU A 1 421 ? -44.334 -2.428 62.027 1.00 85.06 421 LEU A O 1
ATOM 3432 N N . GLU A 1 422 ? -45.906 -1.045 62.848 1.00 86.19 422 GLU A N 1
ATOM 3433 C CA . GLU A 1 422 ? -46.168 -0.338 61.588 1.00 86.19 422 GLU A CA 1
ATOM 3434 C C . GLU A 1 422 ? -44.940 0.460 61.121 1.00 86.19 422 GLU A C 1
ATOM 3436 O O . GLU A 1 422 ? -44.520 0.341 59.968 1.00 86.19 422 GLU A O 1
ATOM 3441 N N . LEU A 1 423 ? -44.285 1.193 62.030 1.00 88.31 423 LEU A N 1
ATOM 3442 C CA . LEU A 1 423 ? -43.051 1.930 61.729 1.00 88.31 423 LEU A CA 1
ATOM 3443 C C . LEU A 1 423 ? -41.925 1.011 61.232 1.00 88.31 423 LEU A C 1
ATOM 3445 O O . LEU A 1 423 ? -41.272 1.320 60.233 1.00 88.31 423 LEU A O 1
ATOM 3449 N N . LEU A 1 424 ? -41.706 -0.132 61.890 1.00 87.25 424 LEU A N 1
ATOM 3450 C CA . LEU A 1 424 ? -40.686 -1.091 61.456 1.00 87.25 424 LEU A CA 1
ATOM 3451 C C . LEU A 1 424 ? -41.037 -1.756 60.121 1.00 87.25 424 LEU A C 1
ATOM 3453 O O . LEU A 1 424 ? -40.142 -1.984 59.310 1.00 87.25 424 LEU A O 1
ATOM 3457 N N . GLN A 1 425 ? -42.314 -2.057 59.867 1.00 84.25 425 GLN A N 1
ATOM 3458 C CA . GLN A 1 425 ? -42.754 -2.616 58.584 1.00 84.25 425 GLN A CA 1
ATOM 3459 C C . GLN A 1 425 ? -42.534 -1.637 57.430 1.00 84.25 425 GLN A C 1
ATOM 3461 O O . GLN A 1 425 ? -42.023 -2.044 56.385 1.00 84.25 425 GLN A O 1
ATOM 3466 N N . ASN A 1 426 ? -42.837 -0.355 57.639 1.00 86.75 426 ASN A N 1
ATOM 3467 C CA . ASN A 1 426 ? -42.568 0.692 56.656 1.00 86.75 426 ASN A CA 1
ATOM 3468 C C . ASN A 1 426 ? -41.059 0.849 56.410 1.00 86.75 426 ASN A C 1
ATOM 3470 O O . ASN A 1 426 ? -40.623 0.861 55.260 1.00 86.75 426 ASN A O 1
ATOM 3474 N N . SER A 1 427 ? -40.241 0.854 57.469 1.00 84.94 427 SER A N 1
ATOM 3475 C CA . SER A 1 427 ? -38.778 0.916 57.341 1.00 84.94 427 SER A CA 1
ATOM 3476 C C . SER A 1 427 ? -38.190 -0.299 56.607 1.00 84.94 427 SER A C 1
ATOM 3478 O O . SER A 1 427 ? -37.285 -0.149 55.782 1.00 84.94 427 SER A O 1
ATOM 3480 N N . LEU A 1 428 ? -38.722 -1.503 56.851 1.00 89.25 428 LEU A N 1
ATOM 3481 C CA . LEU A 1 428 ? -38.321 -2.712 56.131 1.00 89.25 428 LEU A CA 1
ATOM 3482 C C . LEU A 1 428 ? -38.680 -2.622 54.643 1.00 89.25 428 LEU A C 1
ATOM 3484 O O . LEU A 1 428 ? -37.862 -2.997 53.806 1.00 89.25 428 LEU A O 1
ATOM 3488 N N . LEU A 1 429 ? -39.871 -2.118 54.307 1.00 89.75 429 LEU A N 1
ATOM 3489 C CA . LEU A 1 429 ? -40.303 -1.957 52.919 1.00 89.75 429 LEU A CA 1
ATOM 3490 C C . LEU A 1 429 ? -39.394 -0.981 52.155 1.00 89.75 429 LEU A C 1
ATOM 3492 O O . LEU A 1 429 ? -38.915 -1.316 51.071 1.00 89.75 429 LEU A O 1
ATOM 3496 N N . GLU A 1 430 ? -39.098 0.185 52.736 1.00 87.38 430 GLU A N 1
ATOM 3497 C CA . GLU A 1 430 ? -38.172 1.165 52.147 1.00 87.38 430 GLU A CA 1
ATOM 3498 C C . GLU A 1 430 ? -36.771 0.572 51.936 1.00 87.38 430 GLU A C 1
ATOM 3500 O O . GLU A 1 430 ? -36.133 0.765 50.898 1.00 87.38 430 GLU A O 1
ATOM 3505 N N . SER A 1 431 ? -36.284 -0.190 52.915 1.00 86.19 431 SER A N 1
ATOM 3506 C CA . SER A 1 431 ? -34.965 -0.817 52.855 1.00 86.19 431 SER A CA 1
ATOM 3507 C C . SER A 1 431 ? -34.905 -1.966 51.830 1.00 86.19 431 SER A C 1
ATOM 3509 O O . SER A 1 431 ? -33.880 -2.161 51.173 1.00 86.19 431 SER A O 1
ATOM 3511 N N . GLN A 1 432 ? -36.006 -2.691 51.602 1.00 84.88 432 GLN A N 1
ATOM 3512 C CA . GLN A 1 432 ? -36.121 -3.687 50.526 1.00 84.88 432 GLN A CA 1
ATOM 3513 C C . GLN A 1 432 ? -36.134 -3.056 49.133 1.00 84.88 432 GLN A C 1
ATOM 3515 O O . GLN A 1 432 ? -35.465 -3.564 48.232 1.00 84.88 432 GLN A O 1
ATOM 3520 N N . GLN A 1 433 ? -36.853 -1.945 48.956 1.00 88.69 433 GLN A N 1
ATOM 3521 C CA . GLN A 1 433 ? -36.834 -1.191 47.699 1.00 88.69 433 GLN A CA 1
ATOM 3522 C C . GLN A 1 433 ? -35.412 -0.717 47.379 1.00 88.69 433 GLN A C 1
ATOM 3524 O O . GLN A 1 433 ? -34.921 -0.932 46.271 1.00 88.69 433 GLN A O 1
ATOM 3529 N N . ARG A 1 434 ? -34.697 -0.190 48.382 1.00 88.00 434 ARG A N 1
ATOM 3530 C CA . ARG A 1 434 ? -33.294 0.217 48.232 1.00 88.00 434 ARG A CA 1
ATOM 3531 C C . ARG A 1 434 ? -32.370 -0.952 47.862 1.00 88.00 434 ARG A C 1
ATOM 3533 O O . ARG A 1 434 ? -31.473 -0.772 47.043 1.00 88.00 434 ARG A O 1
ATOM 3540 N N . GLU A 1 435 ? -32.575 -2.148 48.422 1.00 86.62 435 GLU A N 1
ATOM 3541 C CA . GLU A 1 435 ? -31.808 -3.348 48.033 1.00 86.62 435 GLU A CA 1
ATOM 3542 C C . GLU A 1 435 ? -32.034 -3.713 46.554 1.00 86.62 435 GLU A C 1
ATOM 3544 O O . GLU A 1 435 ? -31.076 -4.021 45.844 1.00 86.62 435 GLU A O 1
ATOM 3549 N N . GLN A 1 436 ? -33.278 -3.635 46.066 1.00 87.44 436 GLN A N 1
ATOM 3550 C CA . GLN A 1 436 ? -33.607 -3.912 44.662 1.00 87.44 436 GLN A CA 1
ATOM 3551 C C . GLN A 1 436 ? -32.982 -2.890 43.704 1.00 87.44 436 GLN A C 1
ATOM 3553 O O . GLN A 1 436 ? -32.412 -3.279 42.683 1.00 87.44 436 GLN A O 1
ATOM 3558 N N . GLU A 1 437 ? -33.036 -1.600 44.045 1.00 89.44 437 GLU A N 1
ATOM 3559 C CA . GLU A 1 437 ? -32.406 -0.531 43.259 1.00 89.44 437 GLU A CA 1
ATOM 3560 C C . GLU A 1 437 ? -30.889 -0.724 43.145 1.00 89.44 437 GLU A C 1
ATOM 3562 O O . GLU A 1 437 ? -30.328 -0.627 42.049 1.00 89.44 437 GLU A O 1
ATOM 3567 N N . LEU A 1 438 ? -30.220 -1.051 44.257 1.00 88.19 438 LEU A N 1
ATOM 3568 C CA . LEU A 1 438 ? -28.780 -1.319 44.271 1.00 88.19 438 LEU A CA 1
ATOM 3569 C C . LEU A 1 438 ? -28.422 -2.550 43.426 1.00 88.19 438 LEU A C 1
ATOM 3571 O O . LEU A 1 438 ? -27.487 -2.482 42.629 1.00 88.19 438 LEU A O 1
ATOM 3575 N N . ALA A 1 439 ? -29.197 -3.635 43.522 1.00 84.62 439 ALA A N 1
ATOM 3576 C CA . ALA A 1 439 ? -28.984 -4.842 42.721 1.00 84.62 439 ALA A CA 1
ATOM 3577 C C . ALA A 1 439 ? -29.183 -4.594 41.213 1.00 84.62 439 ALA A C 1
ATOM 3579 O O . ALA A 1 439 ? -28.476 -5.160 40.374 1.00 84.62 439 ALA A O 1
ATOM 3580 N N . GLN A 1 440 ? -30.136 -3.735 40.842 1.00 88.50 440 GLN A N 1
ATOM 3581 C CA . GLN A 1 440 ? -30.340 -3.349 39.447 1.00 88.50 440 GLN A CA 1
ATOM 3582 C C . GLN A 1 440 ? -29.188 -2.484 38.928 1.00 88.50 440 GLN A C 1
ATOM 3584 O O . GLN A 1 440 ? -28.714 -2.697 37.809 1.00 88.50 440 GLN A O 1
ATOM 3589 N N . ARG A 1 441 ? -28.681 -1.569 39.760 1.00 87.12 441 ARG A N 1
ATOM 3590 C CA . ARG A 1 441 ? -27.516 -0.741 39.437 1.00 87.12 441 ARG A CA 1
ATOM 3591 C C . ARG A 1 441 ? -26.238 -1.570 39.306 1.00 87.12 441 ARG A C 1
ATOM 3593 O O . ARG A 1 441 ? -25.469 -1.333 38.384 1.00 87.12 441 ARG A O 1
ATOM 3600 N N . GLU A 1 442 ? -26.050 -2.587 40.148 1.00 85.38 442 GLU A N 1
ATOM 3601 C CA . GLU A 1 442 ? -24.943 -3.546 40.028 1.00 85.38 442 GLU A CA 1
ATOM 3602 C C . GLU A 1 442 ? -24.963 -4.267 38.670 1.00 85.38 442 GLU A C 1
ATOM 3604 O O . GLU A 1 442 ? -23.941 -4.316 37.983 1.00 85.38 442 GLU A O 1
ATOM 3609 N N . LYS A 1 443 ? -26.130 -4.774 38.240 1.00 86.50 443 LYS A N 1
ATOM 3610 C CA . LYS A 1 443 ? -26.285 -5.414 36.920 1.00 86.50 443 LYS A CA 1
ATOM 3611 C C . LYS A 1 443 ? -25.967 -4.462 35.770 1.00 86.50 443 LYS A C 1
ATOM 3613 O O . LYS A 1 443 ? -25.343 -4.878 34.797 1.00 86.50 443 LYS A O 1
ATOM 3618 N N . GLN A 1 444 ? -26.387 -3.202 35.875 1.00 86.69 444 GLN A N 1
ATOM 3619 C CA . GLN A 1 444 ? -26.091 -2.194 34.862 1.00 86.69 444 GLN A CA 1
ATOM 3620 C C . GLN A 1 444 ? -24.584 -1.910 34.782 1.00 86.69 444 GLN A C 1
ATOM 3622 O O . GLN A 1 444 ? -24.011 -1.995 33.699 1.00 86.69 444 GLN A O 1
ATOM 3627 N N . THR A 1 445 ? -23.924 -1.664 35.918 1.00 82.62 445 THR A N 1
ATOM 3628 C CA . THR A 1 445 ? -22.469 -1.447 35.966 1.00 82.62 445 THR A CA 1
ATOM 3629 C C . THR A 1 445 ? -21.696 -2.663 35.446 1.00 82.62 445 THR A C 1
ATOM 3631 O O . THR A 1 445 ? -20.687 -2.505 34.764 1.00 82.62 445 THR A O 1
ATOM 3634 N N . GLN A 1 446 ? -22.181 -3.884 35.704 1.00 83.25 446 GLN A N 1
ATOM 3635 C CA . GLN A 1 446 ? -21.589 -5.108 35.159 1.00 83.25 446 GLN A CA 1
ATOM 3636 C C . GLN A 1 446 ? -21.663 -5.165 33.626 1.00 83.25 446 GLN A C 1
ATOM 3638 O O . GLN A 1 446 ? -20.683 -5.545 32.989 1.00 83.25 446 GLN A O 1
ATOM 3643 N N . ALA A 1 447 ? -22.797 -4.788 33.032 1.00 80.56 447 ALA A N 1
ATOM 3644 C CA . ALA A 1 447 ? -22.939 -4.738 31.578 1.00 80.56 447 ALA A CA 1
ATOM 3645 C C . ALA A 1 447 ? -22.045 -3.652 30.951 1.00 80.56 447 ALA A C 1
ATOM 3647 O O . ALA A 1 447 ? -21.459 -3.870 29.896 1.00 80.56 447 ALA A O 1
ATOM 3648 N N . GLU A 1 448 ? -21.897 -2.499 31.610 1.00 80.75 448 GLU A N 1
ATOM 3649 C CA . GLU A 1 448 ? -20.993 -1.432 31.157 1.00 80.75 448 GLU A CA 1
ATOM 3650 C C . GLU A 1 448 ? -19.516 -1.860 31.194 1.00 80.75 448 GLU A C 1
ATOM 3652 O O . GLU A 1 448 ? -18.765 -1.541 30.274 1.00 80.75 448 GLU A O 1
ATOM 3657 N N . LEU A 1 449 ? -19.103 -2.620 32.216 1.00 82.94 449 LEU A N 1
ATOM 3658 C CA . LEU A 1 449 ? -17.757 -3.200 32.298 1.00 82.94 449 LEU A CA 1
ATOM 3659 C C . LEU A 1 449 ? -17.472 -4.185 31.158 1.00 82.94 449 LEU A C 1
ATOM 3661 O O . LEU A 1 449 ? -16.370 -4.176 30.614 1.00 82.94 449 LEU A O 1
ATOM 3665 N N . GLU A 1 450 ? -18.451 -5.014 30.792 1.00 76.12 450 GLU A N 1
ATOM 3666 C CA . GLU A 1 450 ? -18.333 -5.953 29.672 1.00 76.12 450 GLU A CA 1
ATOM 3667 C C . GLU A 1 450 ? -18.139 -5.201 28.345 1.00 76.12 450 GLU A C 1
ATOM 3669 O O . GLU A 1 450 ? -17.204 -5.494 27.605 1.00 76.12 450 GLU A O 1
ATOM 3674 N N . ILE A 1 451 ? -18.938 -4.155 28.099 1.00 79.25 451 ILE A N 1
ATOM 3675 C CA . ILE A 1 451 ? -18.833 -3.311 26.896 1.00 79.25 451 ILE A CA 1
ATOM 3676 C C . ILE A 1 451 ? -17.471 -2.606 26.818 1.00 79.25 451 ILE A C 1
ATOM 3678 O O . ILE A 1 451 ? -16.843 -2.596 25.761 1.00 79.25 451 ILE A O 1
ATOM 3682 N N . LEU A 1 452 ? -16.994 -2.029 27.928 1.00 76.88 452 LEU A N 1
ATOM 3683 C CA . LEU A 1 452 ? -15.676 -1.384 27.979 1.00 76.88 452 LEU A CA 1
ATOM 3684 C C . LEU A 1 452 ? -14.544 -2.387 27.716 1.00 76.88 452 LEU A C 1
ATOM 3686 O O . LEU A 1 452 ? -13.591 -2.059 27.011 1.00 76.88 452 LEU A O 1
ATOM 3690 N N . GLY A 1 453 ? -14.656 -3.606 28.253 1.00 73.38 453 GLY A N 1
ATOM 3691 C CA . GLY A 1 453 ? -13.708 -4.689 27.991 1.00 73.38 453 GLY A CA 1
ATOM 3692 C C . GLY A 1 453 ? -13.652 -5.065 26.509 1.00 73.38 453 GLY A C 1
ATOM 3693 O O . GLY A 1 453 ? -12.563 -5.114 25.938 1.00 73.38 453 GLY A O 1
ATOM 3694 N N . GLU A 1 454 ? -14.816 -5.242 25.874 1.00 74.94 454 GLU A N 1
ATOM 3695 C CA . GLU A 1 454 ? -14.929 -5.520 24.436 1.00 74.94 454 GLU A CA 1
ATOM 3696 C C . GLU A 1 454 ? -14.337 -4.386 23.573 1.00 74.94 454 GLU A C 1
ATOM 3698 O O . GLU A 1 454 ? -13.686 -4.647 22.558 1.00 74.94 454 GLU A O 1
ATOM 3703 N N . GLU A 1 455 ? -14.538 -3.118 23.954 1.00 75.12 455 GLU A N 1
ATOM 3704 C CA . GLU A 1 455 ? -13.995 -1.966 23.219 1.00 75.12 455 GLU A CA 1
ATOM 3705 C C . GLU A 1 455 ? -12.465 -1.889 23.326 1.00 75.12 455 GLU A C 1
ATOM 3707 O O . GLU A 1 455 ? -11.787 -1.657 22.324 1.00 75.12 455 GLU A O 1
ATOM 3712 N N . ILE A 1 456 ? -11.902 -2.152 24.510 1.00 73.50 456 ILE A N 1
ATOM 3713 C CA . ILE A 1 456 ? -10.447 -2.220 24.707 1.00 73.50 456 ILE A CA 1
ATOM 3714 C C . ILE A 1 456 ? -9.837 -3.367 23.896 1.00 73.50 456 ILE A C 1
ATOM 3716 O O . ILE A 1 456 ? -8.781 -3.185 23.289 1.00 73.50 456 ILE A O 1
ATOM 3720 N N . GLU A 1 457 ? -10.470 -4.543 23.885 1.00 68.31 457 GLU A N 1
ATOM 3721 C CA . GLU A 1 457 ? -9.986 -5.701 23.125 1.00 68.31 457 GLU A CA 1
ATOM 3722 C C . GLU A 1 457 ? -9.994 -5.415 21.619 1.00 68.31 457 GLU A C 1
ATOM 3724 O O . GLU A 1 457 ? -8.988 -5.649 20.952 1.00 68.31 457 GLU A O 1
ATOM 3729 N N . ARG A 1 458 ? -11.053 -4.773 21.106 1.00 71.06 458 ARG A N 1
ATOM 3730 C CA . ARG A 1 458 ? -11.127 -4.347 19.701 1.00 71.06 458 ARG A CA 1
ATOM 3731 C C . ARG A 1 458 ? -9.992 -3.399 19.311 1.00 71.06 458 ARG A C 1
ATOM 3733 O O . ARG A 1 458 ? -9.358 -3.593 18.282 1.00 71.06 458 ARG A O 1
ATOM 3740 N N . ILE A 1 459 ? -9.723 -2.379 20.128 1.00 69.38 459 ILE A N 1
ATOM 3741 C CA . ILE A 1 459 ? -8.672 -1.393 19.824 1.00 69.38 459 ILE A CA 1
ATOM 3742 C C . ILE A 1 459 ? -7.277 -2.044 19.869 1.00 69.38 459 ILE A C 1
ATOM 3744 O O . ILE A 1 459 ? -6.398 -1.667 19.095 1.00 69.38 459 ILE A O 1
ATOM 3748 N N . LYS A 1 460 ? -7.070 -3.043 20.738 1.00 67.38 460 LYS A N 1
ATOM 3749 C CA . LYS A 1 460 ? -5.818 -3.816 20.790 1.00 67.38 460 LYS A CA 1
ATOM 3750 C C . LYS A 1 460 ? -5.613 -4.696 19.562 1.00 67.38 460 LYS A C 1
ATOM 3752 O O . LYS A 1 460 ? -4.483 -4.785 19.089 1.00 67.38 460 LYS A O 1
ATOM 3757 N N . GLU A 1 461 ? -6.673 -5.315 19.041 1.00 65.38 461 GLU A N 1
ATOM 3758 C CA . GLU A 1 461 ? -6.589 -6.043 17.770 1.00 65.38 461 GLU A CA 1
ATOM 3759 C C . GLU A 1 461 ? -6.167 -5.093 16.632 1.00 65.38 461 GLU A C 1
ATOM 3761 O O . GLU A 1 461 ? -5.288 -5.434 15.845 1.00 65.38 461 GLU A O 1
ATOM 3766 N N . ASP A 1 462 ? -6.679 -3.861 16.583 1.00 64.69 462 ASP A N 1
ATOM 3767 C CA . ASP A 1 462 ? -6.314 -2.888 15.539 1.00 64.69 462 ASP A CA 1
ATOM 3768 C C . ASP A 1 462 ? -4.833 -2.433 15.580 1.00 64.69 462 ASP A C 1
ATOM 3770 O O . ASP A 1 462 ? -4.273 -2.059 14.544 1.00 64.69 462 ASP A O 1
ATOM 3774 N N . GLU A 1 463 ? -4.155 -2.479 16.737 1.00 63.97 463 GLU A N 1
ATOM 3775 C CA . GLU A 1 463 ? -2.722 -2.136 16.850 1.00 63.97 463 GLU A CA 1
ATOM 3776 C C . GLU A 1 463 ? -1.795 -3.177 16.193 1.00 63.97 463 GLU A C 1
ATOM 3778 O O . GLU A 1 463 ? -0.648 -2.861 15.852 1.00 63.97 463 GLU A O 1
ATOM 3783 N N . GLY A 1 464 ? -2.265 -4.417 16.008 1.00 63.38 464 GLY A N 1
ATOM 3784 C CA . GLY A 1 464 ? -1.544 -5.536 15.392 1.00 63.38 464 GLY A CA 1
ATOM 3785 C C . GLY A 1 464 ? -0.344 -6.073 16.187 1.00 63.38 464 GLY A C 1
ATOM 3786 O O . GLY A 1 464 ? -0.084 -7.267 16.140 1.00 63.38 464 GLY A O 1
ATOM 3787 N N . ARG A 1 465 ? 0.397 -5.234 16.928 1.00 70.06 465 ARG A N 1
ATOM 3788 C CA . ARG A 1 465 ? 1.438 -5.665 17.874 1.00 70.06 465 ARG A CA 1
ATOM 3789 C C . ARG A 1 465 ? 1.007 -5.368 19.298 1.00 70.06 465 ARG A C 1
ATOM 3791 O O . ARG A 1 465 ? 1.060 -4.218 19.724 1.00 70.06 465 ARG A O 1
ATOM 3798 N N . HIS A 1 466 ? 0.723 -6.408 20.063 1.00 70.88 466 HIS A N 1
ATOM 3799 C CA . HIS A 1 466 ? 0.316 -6.269 21.457 1.00 70.88 466 HIS A CA 1
ATOM 3800 C C . HIS A 1 466 ? 0.955 -7.348 22.345 1.00 70.88 466 HIS A C 1
ATOM 3802 O O . HIS A 1 466 ? 1.455 -8.366 21.857 1.00 70.88 466 HIS A O 1
ATOM 3808 N N . PRO A 1 467 ? 0.989 -7.139 23.675 1.00 77.25 467 PRO A N 1
ATOM 3809 C CA . PRO A 1 467 ? 1.179 -8.239 24.612 1.00 77.25 467 PRO A CA 1
ATOM 3810 C C . PRO A 1 467 ? 0.123 -9.322 24.362 1.00 77.25 467 PRO A C 1
ATOM 3812 O O . PRO A 1 467 ? -1.028 -8.994 24.070 1.00 77.25 467 PRO A O 1
ATOM 3815 N N . LEU A 1 468 ? 0.506 -10.594 24.498 1.00 81.94 468 LEU A N 1
ATOM 3816 C CA . LEU A 1 468 ? -0.430 -11.703 24.307 1.00 81.94 468 LEU A CA 1
ATOM 3817 C C . LEU A 1 468 ? -1.595 -11.596 25.301 1.00 81.94 468 LEU A C 1
ATOM 3819 O O . LEU A 1 468 ? -1.375 -11.421 26.504 1.00 81.94 468 LEU A O 1
ATOM 3823 N N . ASN A 1 469 ? -2.821 -11.714 24.802 1.00 83.75 469 ASN A N 1
ATOM 3824 C CA . ASN A 1 469 ? -4.030 -11.793 25.610 1.00 83.75 469 ASN A CA 1
ATOM 3825 C C . ASN A 1 469 ? -4.158 -13.176 26.289 1.00 83.75 469 ASN A C 1
ATOM 3827 O O . ASN A 1 469 ? -3.388 -14.101 26.029 1.00 83.75 469 ASN A O 1
ATOM 3831 N N . ASN A 1 470 ? -5.142 -13.343 27.178 1.00 84.44 470 ASN A N 1
ATOM 3832 C CA . ASN A 1 470 ? -5.307 -14.585 27.949 1.00 84.44 470 ASN A CA 1
ATOM 3833 C C . ASN A 1 470 ? -5.520 -15.831 27.064 1.00 84.44 470 ASN A C 1
ATOM 3835 O O . ASN A 1 470 ? -5.060 -16.928 27.399 1.00 84.44 470 ASN A O 1
ATOM 3839 N N . PHE A 1 471 ? -6.207 -15.673 25.931 1.00 91.19 471 PHE A N 1
ATOM 3840 C CA . PHE A 1 471 ? -6.456 -16.764 24.996 1.00 91.19 471 PHE A CA 1
ATOM 3841 C C . PHE A 1 471 ? -5.189 -17.130 24.211 1.00 91.19 471 PHE A C 1
ATOM 3843 O O . PHE A 1 471 ? -4.819 -18.301 24.137 1.00 91.19 471 PHE A O 1
ATOM 3850 N N . GLU A 1 472 ? -4.452 -16.136 23.726 1.00 90.94 472 GLU A N 1
ATOM 3851 C CA . GLU A 1 472 ? -3.146 -16.316 23.094 1.00 90.94 472 GLU A CA 1
ATOM 3852 C C . GLU A 1 472 ? -2.122 -16.951 24.044 1.00 90.94 472 GLU A C 1
ATOM 3854 O O . GLU A 1 472 ? -1.378 -17.843 23.645 1.00 90.94 472 GLU A O 1
ATOM 3859 N N . VAL A 1 473 ? -2.107 -16.567 25.325 1.00 91.62 473 VAL A N 1
ATOM 3860 C CA . VAL A 1 473 ? -1.275 -17.226 26.347 1.00 91.62 473 VAL A CA 1
ATOM 3861 C C . VAL A 1 473 ? -1.642 -18.708 26.476 1.00 91.62 473 VAL A C 1
ATOM 3863 O O . VAL A 1 473 ? -0.756 -19.554 26.593 1.00 91.62 473 VAL A O 1
ATOM 3866 N N . SER A 1 474 ? -2.931 -19.048 26.395 1.00 92.44 474 SER A N 1
ATOM 3867 C CA . SER A 1 474 ? -3.394 -20.442 26.431 1.00 92.44 474 SER A CA 1
ATOM 3868 C C . SER A 1 474 ? -2.935 -21.234 25.200 1.00 92.44 474 SER A C 1
ATOM 3870 O O . SER A 1 474 ? -2.482 -22.374 25.335 1.00 92.44 474 SER A O 1
ATOM 3872 N N . ILE A 1 475 ? -2.969 -20.620 24.011 1.00 94.12 475 ILE A N 1
ATOM 3873 C CA . ILE A 1 475 ? -2.396 -21.197 22.784 1.00 94.12 475 ILE A CA 1
ATOM 3874 C C . ILE A 1 475 ? -0.892 -21.398 22.952 1.00 94.12 475 ILE A C 1
ATOM 3876 O O . ILE A 1 475 ? -0.404 -22.507 22.746 1.00 94.12 475 ILE A O 1
ATOM 3880 N N . LYS A 1 476 ? -0.163 -20.364 23.381 1.00 94.06 476 LYS A N 1
ATOM 3881 C CA . LYS A 1 476 ? 1.287 -20.417 23.583 1.00 94.06 476 LYS A CA 1
ATOM 3882 C C . LYS A 1 476 ? 1.678 -21.576 24.497 1.00 94.06 476 LYS A C 1
ATOM 3884 O O . LYS A 1 476 ? 2.518 -22.384 24.118 1.00 94.06 476 LYS A O 1
ATOM 3889 N N . ASN A 1 477 ? 1.020 -21.694 25.650 1.00 93.00 477 ASN A N 1
ATOM 3890 C CA . ASN A 1 477 ? 1.258 -22.782 26.596 1.00 93.00 477 ASN A CA 1
ATOM 3891 C C . ASN A 1 477 ? 0.995 -24.153 25.955 1.00 93.00 477 ASN A C 1
ATOM 3893 O O . ASN A 1 477 ? 1.790 -25.072 26.127 1.00 93.00 477 ASN A O 1
ATOM 3897 N N . THR A 1 478 ? -0.083 -24.287 25.177 1.00 94.50 478 THR A N 1
ATOM 3898 C CA . THR A 1 478 ? -0.419 -25.533 24.467 1.00 94.50 478 THR A CA 1
ATOM 3899 C C . THR A 1 478 ? 0.652 -25.903 23.435 1.00 94.50 478 THR A C 1
ATOM 3901 O O . THR A 1 478 ? 1.047 -27.067 23.339 1.00 94.50 478 THR A O 1
ATOM 3904 N N . LEU A 1 479 ? 1.160 -24.916 22.689 1.00 94.38 479 LEU A N 1
ATOM 3905 C CA . LEU A 1 479 ? 2.217 -25.107 21.697 1.00 94.38 479 LEU A CA 1
ATOM 3906 C C . LEU A 1 479 ? 3.562 -25.446 22.350 1.00 94.38 479 LEU A C 1
ATOM 3908 O O . LEU A 1 479 ? 4.212 -26.388 21.916 1.00 94.38 479 LEU A O 1
ATOM 3912 N N . GLU A 1 480 ? 3.969 -24.729 23.399 1.00 92.38 480 GLU A N 1
ATOM 3913 C CA . GLU A 1 480 ? 5.245 -24.950 24.102 1.00 92.38 480 GLU A CA 1
ATOM 3914 C C . GLU A 1 480 ? 5.271 -26.255 24.916 1.00 92.38 480 GLU A C 1
ATOM 3916 O O . GLU A 1 480 ? 6.342 -26.797 25.182 1.00 92.38 480 GLU A O 1
ATOM 3921 N N . GLN A 1 481 ? 4.106 -26.802 25.279 1.00 93.25 481 GLN A N 1
ATOM 3922 C CA . GLN A 1 481 ? 4.003 -28.145 25.861 1.00 93.25 481 GLN A CA 1
ATOM 3923 C C . GLN A 1 481 ? 4.310 -29.259 24.847 1.00 93.25 481 GLN A C 1
ATOM 3925 O O . GLN A 1 481 ? 4.824 -30.305 25.238 1.00 93.25 481 GLN A O 1
ATOM 3930 N N . HIS A 1 482 ? 4.003 -29.050 23.562 1.00 92.75 482 HIS A N 1
ATOM 3931 C CA . HIS A 1 482 ? 4.144 -30.069 22.510 1.00 92.75 482 HIS A CA 1
ATOM 3932 C C . HIS A 1 482 ? 5.373 -29.857 21.616 1.00 92.75 482 HIS A C 1
ATOM 3934 O O . HIS A 1 482 ? 5.920 -30.813 21.066 1.00 92.75 482 HIS A O 1
ATOM 3940 N N . PHE A 1 483 ? 5.830 -28.614 21.472 1.00 91.38 483 PHE A N 1
ATOM 3941 C CA . PHE A 1 483 ? 6.932 -28.222 20.602 1.00 91.38 483 PHE A CA 1
ATOM 3942 C C . PHE A 1 483 ? 7.981 -27.429 21.382 1.00 91.38 483 PHE A C 1
ATOM 3944 O O . PHE A 1 483 ? 7.667 -26.672 22.294 1.00 91.38 483 PHE A O 1
ATOM 3951 N N . SER A 1 484 ? 9.252 -27.558 20.993 1.00 88.12 484 SER A N 1
ATOM 3952 C CA . SER A 1 484 ? 10.333 -26.754 21.574 1.00 88.12 484 SER A CA 1
ATOM 3953 C C . SER A 1 484 ? 10.077 -25.259 21.365 1.00 88.12 484 SER A C 1
ATOM 3955 O O . SER A 1 484 ? 9.704 -24.856 20.262 1.00 88.12 484 SER A O 1
ATOM 3957 N N . SER A 1 485 ? 10.357 -24.434 22.377 1.00 84.50 485 SER A N 1
ATOM 3958 C CA . SER A 1 485 ? 10.136 -22.979 22.339 1.00 84.50 485 SER A CA 1
ATOM 3959 C C . SER A 1 485 ? 10.806 -22.286 21.146 1.00 84.50 485 SER A C 1
ATOM 3961 O O . SER A 1 485 ? 10.233 -21.376 20.566 1.00 84.50 485 SER A O 1
ATOM 3963 N N . GLU A 1 486 ? 11.965 -22.771 20.689 1.00 85.69 486 GLU A N 1
ATOM 3964 C CA . GLU A 1 486 ? 12.659 -22.247 19.499 1.00 85.69 486 GLU A CA 1
ATOM 3965 C C . GLU A 1 486 ? 11.852 -22.365 18.194 1.00 85.69 486 GLU A C 1
ATOM 3967 O O . GLU A 1 486 ? 12.159 -21.679 17.217 1.00 85.69 486 GLU A O 1
ATOM 3972 N N . ARG A 1 487 ? 10.850 -23.255 18.152 1.00 90.38 487 ARG A N 1
ATOM 3973 C CA . ARG A 1 487 ? 9.963 -23.468 16.998 1.00 90.38 487 ARG A CA 1
ATOM 3974 C C . ARG A 1 487 ? 8.731 -22.574 17.026 1.00 90.38 487 ARG A C 1
ATOM 3976 O O . ARG A 1 487 ? 8.049 -22.513 16.006 1.00 90.38 487 ARG A O 1
ATOM 3983 N N . VAL A 1 488 ? 8.437 -21.945 18.164 1.00 92.50 488 VAL A N 1
ATOM 3984 C CA . VAL A 1 488 ? 7.235 -21.145 18.398 1.00 92.50 488 VAL A CA 1
ATOM 3985 C C . VAL A 1 488 ? 7.644 -19.681 18.476 1.00 92.50 488 VAL A C 1
ATOM 3987 O O . VAL A 1 488 ? 8.271 -19.235 19.430 1.00 92.50 488 VAL A O 1
ATOM 3990 N N . LEU A 1 489 ? 7.285 -18.919 17.452 1.00 91.50 489 LEU A N 1
ATOM 3991 C CA . LEU A 1 489 ? 7.547 -17.487 17.381 1.00 91.50 489 LEU A CA 1
ATOM 3992 C C . LEU A 1 489 ? 6.249 -16.753 17.668 1.00 91.50 489 LEU A C 1
ATOM 3994 O O . LEU A 1 489 ? 5.223 -17.107 17.098 1.00 91.50 489 LEU A O 1
ATOM 3998 N N . THR A 1 490 ? 6.298 -15.723 18.504 1.00 91.38 490 THR A N 1
ATOM 3999 C CA . THR A 1 490 ? 5.138 -14.887 18.838 1.00 91.38 490 THR A CA 1
ATOM 4000 C C . THR A 1 490 ? 5.324 -13.484 18.286 1.00 91.38 490 THR A C 1
ATOM 4002 O O . THR A 1 490 ? 6.431 -12.952 18.398 1.00 91.38 490 THR A O 1
ATOM 4005 N N . GLN A 1 491 ? 4.259 -12.852 17.790 1.00 87.88 491 GLN A N 1
ATOM 4006 C CA . GLN A 1 491 ? 4.265 -11.427 17.423 1.00 87.88 491 GLN A CA 1
ATOM 4007 C C . GLN A 1 491 ? 5.400 -11.085 16.427 1.00 87.88 491 GLN A C 1
ATOM 4009 O O . GLN A 1 491 ? 6.169 -10.139 16.624 1.00 87.88 491 GLN A O 1
ATOM 4014 N N . PHE A 1 492 ? 5.552 -11.897 15.370 1.00 87.38 492 PHE A N 1
ATOM 4015 C CA . PHE A 1 492 ? 6.625 -11.777 14.369 1.00 87.38 492 PHE A CA 1
ATOM 4016 C C . PHE A 1 492 ? 6.205 -10.887 13.188 1.00 87.38 492 PHE A C 1
ATOM 4018 O O . PHE A 1 492 ? 5.151 -11.103 12.594 1.00 87.38 492 PHE A O 1
ATOM 4025 N N . ASP A 1 493 ? 7.043 -9.916 12.805 1.00 86.06 493 ASP A N 1
ATOM 4026 C CA . ASP A 1 493 ? 6.767 -9.021 11.669 1.00 86.06 493 ASP A CA 1
ATOM 4027 C C . ASP A 1 493 ? 7.061 -9.711 10.326 1.00 86.06 493 ASP A C 1
ATOM 4029 O O . ASP A 1 493 ? 8.215 -9.855 9.916 1.00 86.06 493 ASP A O 1
ATOM 4033 N N . VAL A 1 494 ? 6.009 -10.115 9.612 1.00 85.31 494 VAL A N 1
ATOM 4034 C CA . VAL A 1 494 ? 6.100 -10.670 8.251 1.00 85.31 494 VAL A CA 1
ATOM 4035 C C . VAL A 1 494 ? 5.989 -9.595 7.162 1.00 85.31 494 VAL A C 1
ATOM 4037 O O . VAL A 1 494 ? 5.983 -9.917 5.971 1.00 85.31 494 VAL A O 1
ATOM 4040 N N . GLY A 1 495 ? 5.896 -8.315 7.529 1.00 79.81 495 GLY A N 1
ATOM 4041 C CA . GLY A 1 495 ? 5.800 -7.198 6.596 1.00 79.81 495 GLY A CA 1
ATOM 4042 C C . GLY A 1 495 ? 7.000 -7.125 5.647 1.00 79.81 495 GLY A C 1
ATOM 4043 O O . GLY A 1 495 ? 8.158 -7.119 6.061 1.00 79.81 495 GLY A O 1
ATOM 4044 N N . THR A 1 496 ? 6.742 -7.032 4.337 1.00 65.75 496 THR A N 1
ATOM 4045 C CA . THR A 1 496 ? 7.799 -6.856 3.327 1.00 65.75 496 THR A CA 1
ATOM 4046 C C . THR A 1 496 ? 7.628 -5.547 2.553 1.00 65.75 496 THR A C 1
ATOM 4048 O O . THR A 1 496 ? 6.574 -5.234 1.993 1.00 65.75 496 THR A O 1
ATOM 4051 N N . GLY A 1 497 ? 8.701 -4.753 2.483 1.00 60.94 497 GLY A N 1
ATOM 4052 C CA . GLY A 1 497 ? 8.767 -3.558 1.638 1.00 60.94 497 GLY A CA 1
ATOM 4053 C C . GLY A 1 497 ? 7.769 -2.451 2.013 1.00 60.94 497 GLY A C 1
ATOM 4054 O O . GLY A 1 497 ? 7.763 -1.959 3.134 1.00 60.94 497 GLY A O 1
ATOM 4055 N N . LYS A 1 498 ? 6.966 -2.002 1.037 1.00 49.16 498 LYS A N 1
ATOM 4056 C CA . LYS A 1 498 ? 6.103 -0.801 1.120 1.00 49.16 498 LYS A CA 1
ATOM 4057 C C . LYS A 1 498 ? 4.755 -1.017 1.824 1.00 49.16 498 LYS A C 1
ATOM 4059 O O . LYS A 1 498 ? 3.967 -0.081 1.882 1.00 49.16 498 LYS A O 1
ATOM 4064 N N . GLN A 1 499 ? 4.459 -2.233 2.285 1.00 57.75 499 GLN A N 1
ATOM 4065 C CA . GLN A 1 499 ? 3.135 -2.598 2.810 1.00 57.75 499 GLN A CA 1
ATOM 4066 C C . GLN A 1 499 ? 2.952 -2.339 4.317 1.00 57.75 499 GLN A C 1
ATOM 4068 O O . GLN A 1 499 ? 1.872 -2.610 4.828 1.00 57.75 499 GLN A O 1
ATOM 4073 N N . GLY A 1 500 ? 3.965 -1.801 5.008 1.00 65.44 500 GLY A N 1
ATOM 4074 C CA . GLY A 1 500 ? 3.945 -1.631 6.467 1.00 65.44 500 GLY A CA 1
ATOM 4075 C C . GLY A 1 500 ? 4.272 -2.923 7.227 1.00 65.44 500 GLY A C 1
ATOM 4076 O O . GLY A 1 500 ? 4.395 -3.987 6.616 1.00 65.44 500 GLY A O 1
ATOM 4077 N N . SER A 1 501 ? 4.461 -2.802 8.545 1.00 76.19 501 SER A N 1
ATOM 4078 C CA . SER A 1 501 ? 4.654 -3.943 9.453 1.00 76.19 501 SER A CA 1
ATOM 4079 C C . SER A 1 501 ? 3.361 -4.745 9.599 1.00 76.19 501 SER A C 1
ATOM 4081 O O . SER A 1 501 ? 2.278 -4.162 9.619 1.00 76.19 501 SER A O 1
ATOM 4083 N N . LYS A 1 502 ? 3.479 -6.072 9.686 1.00 84.00 502 LYS A N 1
ATOM 4084 C CA . LYS A 1 502 ? 2.368 -7.026 9.832 1.00 84.00 502 LYS A CA 1
ATOM 4085 C C . LYS A 1 502 ? 2.783 -8.093 10.839 1.00 84.00 502 LYS A C 1
ATOM 4087 O O . LYS A 1 502 ? 3.567 -8.970 10.488 1.00 84.00 502 LYS A O 1
ATOM 4092 N N . PHE A 1 503 ? 2.296 -8.003 12.069 1.00 86.44 503 PHE A N 1
ATOM 4093 C CA . PHE A 1 503 ? 2.712 -8.883 13.161 1.00 86.44 503 PHE A CA 1
ATOM 4094 C C . PHE A 1 503 ? 1.775 -10.081 13.277 1.00 86.44 503 PHE A C 1
ATOM 4096 O O . PHE A 1 503 ? 0.588 -9.884 13.442 1.00 86.44 503 PHE A O 1
ATOM 4103 N N . THR A 1 504 ? 2.294 -11.302 13.165 1.00 90.19 504 THR A N 1
ATOM 4104 C CA . THR A 1 504 ? 1.515 -12.542 13.343 1.00 90.19 504 THR A CA 1
ATOM 4105 C C . THR A 1 504 ? 1.401 -12.921 14.814 1.00 90.19 504 THR A C 1
ATOM 4107 O O . THR A 1 504 ? 2.428 -12.853 15.494 1.00 90.19 504 THR A O 1
ATOM 4110 N N . ASP A 1 505 ? 0.278 -13.484 15.261 1.00 91.62 505 ASP A N 1
ATOM 4111 C CA . ASP A 1 505 ? 0.152 -13.976 16.643 1.00 91.62 505 ASP A CA 1
ATOM 4112 C C . ASP A 1 505 ? 1.170 -15.079 16.922 1.00 91.62 505 ASP A C 1
ATOM 4114 O O . ASP A 1 505 ? 2.018 -14.927 17.808 1.00 91.62 505 ASP A O 1
ATOM 4118 N N . PHE A 1 506 ? 1.168 -16.136 16.093 1.00 95.06 506 PHE A N 1
ATOM 4119 C CA . PHE A 1 506 ? 2.179 -17.188 16.159 1.00 95.06 506 PHE A CA 1
ATOM 4120 C C . PHE A 1 506 ? 2.670 -17.663 14.792 1.00 95.06 506 PHE A C 1
ATOM 4122 O O . PHE A 1 506 ? 1.927 -17.740 13.811 1.00 95.06 506 PHE A O 1
ATOM 4129 N N . ILE A 1 507 ? 3.932 -18.083 14.755 1.00 95.00 507 ILE A N 1
ATOM 4130 C CA . ILE A 1 507 ? 4.490 -18.910 13.688 1.00 95.00 507 ILE A CA 1
ATOM 4131 C C . ILE A 1 507 ? 5.073 -20.162 14.325 1.00 95.00 507 ILE A C 1
ATOM 4133 O O . ILE A 1 507 ? 5.906 -20.080 15.226 1.00 95.00 507 ILE A O 1
ATOM 4137 N N . ILE A 1 508 ? 4.678 -21.317 13.802 1.00 94.44 508 ILE A N 1
ATOM 4138 C CA . ILE A 1 508 ? 5.300 -22.598 14.099 1.00 94.44 508 ILE A CA 1
ATOM 4139 C C . ILE A 1 508 ? 6.182 -23.039 12.936 1.00 94.44 508 ILE A C 1
ATOM 4141 O O . ILE A 1 508 ? 5.763 -23.057 11.774 1.00 94.44 508 ILE A O 1
ATOM 4145 N N . VAL A 1 509 ? 7.420 -23.414 13.247 1.00 91.62 509 VAL A N 1
ATOM 4146 C CA . VAL A 1 509 ? 8.364 -23.965 12.270 1.00 91.62 509 VAL A CA 1
ATOM 4147 C C . VAL A 1 509 ? 8.436 -25.480 12.448 1.00 91.62 509 VAL A C 1
ATOM 4149 O O . VAL A 1 509 ? 9.086 -25.996 13.362 1.00 91.62 509 VAL A O 1
ATOM 4152 N N . MET A 1 510 ? 7.767 -26.202 11.551 1.00 90.44 510 MET A N 1
ATOM 4153 C CA . MET A 1 510 ? 7.796 -27.662 11.489 1.00 90.44 510 MET A CA 1
ATOM 4154 C C . MET A 1 510 ? 8.926 -28.146 10.584 1.00 90.44 510 MET A C 1
ATOM 4156 O O . MET A 1 510 ? 9.559 -27.375 9.864 1.00 90.44 510 MET A O 1
ATOM 4160 N N . ASN A 1 511 ? 9.189 -29.452 10.600 1.00 86.56 511 ASN A N 1
ATOM 4161 C CA . ASN A 1 511 ? 10.278 -30.025 9.812 1.00 86.56 511 ASN A CA 1
ATOM 4162 C C . ASN A 1 511 ? 10.017 -29.907 8.300 1.00 86.56 511 ASN A C 1
ATOM 4164 O O . ASN A 1 511 ? 10.972 -29.823 7.523 1.00 86.56 511 ASN A O 1
ATOM 4168 N N . LYS A 1 512 ? 8.743 -29.911 7.883 1.00 88.81 512 LYS A N 1
ATOM 4169 C CA . LYS A 1 512 ? 8.353 -29.928 6.471 1.00 88.81 512 LYS A CA 1
ATOM 4170 C C . LYS A 1 512 ? 7.541 -28.702 6.042 1.00 88.81 512 LYS A C 1
ATOM 4172 O O . LYS A 1 512 ? 7.276 -28.564 4.848 1.00 88.81 512 LYS A O 1
ATOM 4177 N N . CYS A 1 513 ? 7.128 -27.829 6.959 1.00 90.94 513 CYS A N 1
ATOM 4178 C CA . CYS A 1 513 ? 6.361 -26.616 6.655 1.00 90.94 513 CYS A CA 1
ATOM 4179 C C . CYS A 1 513 ? 6.503 -25.532 7.735 1.00 90.94 513 CYS A C 1
ATOM 4181 O O . CYS A 1 513 ? 6.944 -25.803 8.848 1.00 90.94 513 CYS A O 1
ATOM 4183 N N . CYS A 1 514 ? 6.086 -24.305 7.423 1.00 93.12 514 CYS A N 1
ATOM 4184 C CA . CYS A 1 514 ? 5.755 -23.298 8.435 1.00 93.12 514 CYS A CA 1
ATOM 4185 C C . CYS A 1 514 ? 4.237 -23.189 8.561 1.00 93.12 514 CYS A C 1
ATOM 4187 O O . CYS A 1 514 ? 3.514 -23.366 7.580 1.00 93.12 514 CYS A O 1
ATOM 4189 N N . ILE A 1 515 ? 3.757 -22.864 9.753 1.00 95.75 515 ILE A N 1
ATOM 4190 C CA . ILE A 1 515 ? 2.337 -22.662 10.023 1.00 95.75 515 ILE A CA 1
ATOM 4191 C C . ILE A 1 515 ? 2.190 -21.312 10.706 1.00 95.75 515 ILE A C 1
ATOM 4193 O O . ILE A 1 515 ? 2.771 -21.093 11.763 1.00 95.75 515 ILE A O 1
ATOM 4197 N N . VAL A 1 516 ? 1.441 -20.406 10.090 1.00 96.56 516 VAL A N 1
ATOM 4198 C CA . VAL A 1 516 ? 1.004 -19.163 10.728 1.00 96.56 516 VAL A CA 1
ATOM 4199 C C . VAL A 1 516 ? -0.289 -19.452 11.469 1.00 96.56 516 VAL A C 1
ATOM 4201 O O . VAL A 1 516 ? -1.196 -20.045 10.886 1.00 96.56 516 VAL A O 1
ATOM 4204 N N . ILE A 1 517 ? -0.378 -19.035 12.724 1.00 97.00 517 ILE A N 1
ATOM 4205 C CA . ILE A 1 517 ? -1.566 -19.206 13.554 1.00 97.00 517 ILE A CA 1
ATOM 4206 C C . ILE A 1 517 ? -2.096 -17.818 13.908 1.00 97.00 517 ILE A C 1
ATOM 4208 O O . ILE A 1 517 ? -1.343 -16.988 14.409 1.00 97.00 517 ILE A O 1
ATOM 4212 N N . GLU A 1 518 ? -3.377 -17.602 13.628 1.00 95.25 518 GLU A N 1
ATOM 4213 C CA . GLU A 1 518 ? -4.167 -16.440 14.038 1.00 95.25 518 GLU A CA 1
ATOM 4214 C C . GLU A 1 518 ? -5.134 -16.879 15.144 1.00 95.25 518 GLU A C 1
ATOM 4216 O O . GLU A 1 518 ? -5.909 -17.822 14.954 1.00 95.25 518 GLU A O 1
ATOM 4221 N N . ALA A 1 519 ? -5.103 -16.212 16.289 1.00 93.81 519 ALA A N 1
ATOM 4222 C CA . ALA A 1 519 ? -5.934 -16.491 17.446 1.00 93.81 519 ALA A CA 1
ATOM 4223 C C . ALA A 1 519 ? -7.138 -15.544 17.490 1.00 93.81 519 ALA A C 1
ATOM 4225 O O . ALA A 1 519 ? -7.006 -14.332 17.371 1.00 93.81 519 ALA A O 1
ATOM 4226 N N . LYS A 1 520 ? -8.336 -16.091 17.705 1.00 92.44 520 LYS A N 1
ATOM 4227 C CA . LYS A 1 520 ? -9.569 -15.309 17.852 1.00 92.44 520 LYS A CA 1
ATOM 4228 C C . LYS A 1 520 ? -10.319 -15.757 19.100 1.00 92.44 520 LYS A C 1
ATOM 4230 O O . LYS A 1 520 ? -10.791 -16.885 19.147 1.00 92.44 520 LYS A O 1
ATOM 4235 N N . SER A 1 521 ? -10.453 -14.880 20.099 1.00 90.69 521 SER A N 1
ATOM 4236 C CA . SER A 1 521 ? -11.003 -15.174 21.441 1.00 90.69 521 SER A CA 1
ATOM 4237 C C . SER A 1 521 ? -12.526 -15.402 21.484 1.00 90.69 521 SER A C 1
ATOM 4239 O O . SER A 1 521 ? -13.095 -15.647 22.546 1.00 90.69 521 SER A O 1
ATOM 4241 N N . TYR A 1 522 ? -13.201 -15.374 20.334 1.00 90.06 522 TYR A N 1
ATOM 4242 C CA . TYR A 1 522 ? -14.654 -15.470 20.228 1.00 90.06 522 TYR A CA 1
ATOM 4243 C C . TYR A 1 522 ? -15.185 -16.869 20.570 1.00 90.06 522 TYR A C 1
ATOM 4245 O O . TYR A 1 522 ? -14.916 -17.846 19.865 1.00 90.06 522 TYR A O 1
ATOM 4253 N N . GLN A 1 523 ? -16.010 -16.941 21.615 1.00 89.69 523 GLN A N 1
ATOM 4254 C CA . GLN A 1 523 ? -16.651 -18.168 22.085 1.00 89.69 523 GLN A CA 1
ATOM 4255 C C . GLN A 1 523 ? -18.137 -18.198 21.698 1.00 89.69 523 GLN A C 1
ATOM 4257 O O . GLN A 1 523 ? -18.909 -17.364 22.161 1.00 89.69 523 GLN A O 1
ATOM 4262 N N . GLY A 1 524 ? -18.546 -19.159 20.869 1.00 91.50 524 GLY A N 1
ATOM 4263 C CA . GLY A 1 524 ? -19.923 -19.298 20.376 1.00 91.50 524 GLY A CA 1
ATOM 4264 C C . GLY A 1 524 ? -19.972 -20.002 19.020 1.00 91.50 524 GLY A C 1
ATOM 4265 O O . GLY A 1 524 ? -19.006 -20.663 18.636 1.00 91.50 524 GLY A O 1
ATOM 4266 N N . THR A 1 525 ? -21.078 -19.850 18.287 1.00 94.69 525 THR A N 1
ATOM 4267 C CA . THR A 1 525 ? -21.209 -20.396 16.926 1.00 94.69 525 THR A CA 1
ATOM 4268 C C . THR A 1 525 ? -20.614 -19.427 15.904 1.00 94.69 525 THR A C 1
ATOM 4270 O O . THR A 1 525 ? -21.117 -18.315 15.720 1.00 94.69 525 THR A O 1
ATOM 4273 N N . ILE A 1 526 ? -19.541 -19.843 15.236 1.00 95.62 526 ILE A N 1
ATOM 4274 C CA . ILE A 1 526 ? -18.775 -19.069 14.260 1.00 95.62 526 ILE A CA 1
ATOM 4275 C C . ILE A 1 526 ? -19.340 -19.318 12.863 1.00 95.62 526 ILE A C 1
ATOM 4277 O O . ILE A 1 526 ? -19.269 -20.426 12.345 1.00 95.62 526 ILE A O 1
ATOM 4281 N N . THR A 1 527 ? -19.879 -18.273 12.239 1.00 94.31 527 THR A N 1
ATOM 4282 C CA . THR A 1 527 ? -20.560 -18.329 10.934 1.00 94.31 527 THR A CA 1
ATOM 4283 C C . THR A 1 527 ? -20.025 -17.261 9.985 1.00 94.31 527 THR A C 1
ATOM 4285 O O . THR A 1 527 ? -19.548 -16.210 10.416 1.00 94.31 527 THR A O 1
ATOM 4288 N N . SER A 1 528 ? -20.107 -17.500 8.680 1.00 92.12 528 SER A N 1
ATOM 4289 C CA . SER A 1 528 ? -19.826 -16.507 7.640 1.00 92.12 528 SER A CA 1
ATOM 4290 C C . SER A 1 528 ? -21.102 -15.713 7.309 1.00 92.12 528 SER A C 1
ATOM 4292 O O . SER A 1 528 ? -22.213 -16.235 7.357 1.00 92.12 528 SER A O 1
ATOM 4294 N N . VAL A 1 529 ? -20.977 -14.423 6.969 1.00 88.56 529 VAL A N 1
ATOM 4295 C CA . VAL A 1 529 ? -22.125 -13.633 6.461 1.00 88.56 529 VAL A CA 1
ATOM 4296 C C . VAL A 1 529 ? -22.493 -14.040 5.025 1.00 88.56 529 VAL A C 1
ATOM 4298 O O . VAL A 1 529 ? -23.640 -13.911 4.602 1.00 88.56 529 VAL A O 1
ATOM 4301 N N . GLY A 1 530 ? -21.511 -14.527 4.273 1.00 89.81 530 GLY A N 1
ATOM 4302 C CA . GLY A 1 530 ? -21.624 -15.006 2.903 1.00 89.81 530 GLY A CA 1
ATOM 4303 C C . GLY A 1 530 ? -20.438 -15.912 2.592 1.00 89.81 530 GLY A C 1
ATOM 4304 O O . GLY A 1 530 ? -20.166 -16.846 3.331 1.00 89.81 530 GLY A O 1
ATOM 4305 N N . ASN A 1 531 ? -19.685 -15.635 1.525 1.00 89.06 531 ASN A N 1
ATOM 4306 C CA . ASN A 1 531 ? -18.513 -16.450 1.202 1.00 89.06 531 ASN A CA 1
ATOM 4307 C C . ASN A 1 531 ? -17.411 -16.312 2.283 1.00 89.06 531 ASN A C 1
ATOM 4309 O O . ASN A 1 531 ? -16.856 -15.213 2.418 1.00 89.06 531 ASN A O 1
ATOM 4313 N N . PRO A 1 532 ? -16.983 -17.404 2.954 1.00 90.62 532 PRO A N 1
ATOM 4314 C CA . PRO A 1 532 ? -15.991 -17.357 4.034 1.00 90.62 532 PRO A CA 1
ATOM 4315 C C . PRO A 1 532 ? -14.659 -16.694 3.665 1.00 90.62 532 PRO A C 1
ATOM 4317 O O . PRO A 1 532 ? -13.943 -16.223 4.545 1.00 90.62 532 PRO A O 1
ATOM 4320 N N . ARG A 1 533 ? -14.305 -16.613 2.377 1.00 90.31 533 ARG A N 1
ATOM 4321 C CA . ARG A 1 533 ? -13.057 -15.986 1.912 1.00 90.31 533 ARG A CA 1
ATOM 4322 C C . ARG A 1 533 ? -13.154 -14.483 1.679 1.00 90.31 533 ARG A C 1
ATOM 4324 O O . ARG A 1 533 ? -12.119 -13.820 1.635 1.00 90.31 533 ARG A O 1
ATOM 4331 N N . ASN A 1 534 ? -14.362 -13.961 1.481 1.00 87.88 534 ASN A N 1
ATOM 4332 C CA . ASN A 1 534 ? -14.575 -12.604 0.968 1.00 87.88 534 ASN A CA 1
ATOM 4333 C C . ASN A 1 534 ? -15.469 -11.740 1.858 1.00 87.88 534 ASN A C 1
ATOM 4335 O O . ASN A 1 534 ? -15.476 -10.529 1.682 1.00 87.88 534 ASN A O 1
ATOM 4339 N N . THR A 1 535 ? -16.228 -12.339 2.772 1.00 88.38 535 THR A N 1
ATOM 4340 C CA . THR A 1 535 ? -17.146 -11.618 3.659 1.00 88.38 535 THR A CA 1
ATOM 4341 C C . THR A 1 535 ? -16.771 -11.813 5.116 1.00 88.38 535 THR A C 1
ATOM 4343 O O . THR A 1 535 ? -16.178 -12.834 5.468 1.00 88.38 535 THR A O 1
ATOM 4346 N N . GLY A 1 536 ? -17.200 -10.883 5.961 1.00 88.25 536 GLY A N 1
ATOM 4347 C CA . GLY A 1 536 ? -17.064 -10.970 7.407 1.00 88.25 536 GLY A CA 1
ATOM 4348 C C . GLY A 1 536 ? -17.554 -12.264 8.038 1.00 88.25 536 GLY A C 1
ATOM 4349 O O . GLY A 1 536 ? -18.451 -12.936 7.513 1.00 88.25 536 GLY A O 1
ATOM 4350 N N . TRP A 1 537 ? -16.956 -12.595 9.178 1.00 93.69 537 TRP A N 1
ATOM 4351 C CA . TRP A 1 537 ? -17.388 -13.697 10.035 1.00 93.69 537 TRP A CA 1
ATOM 4352 C C . TRP A 1 537 ? -18.067 -13.139 11.281 1.00 93.69 537 TRP A C 1
ATOM 4354 O O . TRP A 1 537 ? -17.795 -12.018 11.709 1.00 93.69 537 TRP A O 1
ATOM 4364 N N . THR A 1 538 ? -18.968 -13.920 11.864 1.00 92.81 538 THR A N 1
ATOM 4365 C CA . THR A 1 538 ? -19.725 -13.536 13.052 1.00 92.81 538 THR A CA 1
ATOM 4366 C C . THR A 1 538 ? -19.767 -14.661 14.071 1.00 92.81 538 THR A C 1
ATOM 4368 O O . THR A 1 538 ? -19.928 -15.821 13.703 1.00 92.81 538 THR A O 1
ATOM 4371 N N . CYS A 1 539 ? -19.664 -14.308 15.348 1.00 93.50 539 CYS A N 1
ATOM 4372 C CA . CYS A 1 539 ? -19.847 -15.199 16.483 1.00 93.50 539 CYS A CA 1
ATOM 4373 C C . CYS A 1 539 ? -21.242 -14.988 17.079 1.00 93.50 539 CYS A C 1
ATOM 4375 O O . CYS A 1 539 ? -21.606 -13.867 17.441 1.00 93.50 539 CYS A O 1
ATOM 4377 N N . ASN A 1 540 ? -22.035 -16.052 17.173 1.00 91.25 540 ASN A N 1
ATOM 4378 C CA . ASN A 1 540 ? -23.334 -16.033 17.832 1.00 91.25 540 ASN A CA 1
ATOM 4379 C C . ASN A 1 540 ? -23.225 -16.652 19.233 1.00 91.25 540 ASN A C 1
ATOM 4381 O O . ASN A 1 540 ? -22.908 -17.833 19.365 1.00 91.25 540 ASN A O 1
ATOM 4385 N N . THR A 1 541 ? -23.518 -15.864 20.269 1.00 85.62 541 THR A N 1
ATOM 4386 C CA . THR A 1 541 ? -23.497 -16.291 21.682 1.00 85.62 541 THR A CA 1
ATOM 4387 C C . THR A 1 541 ? -24.895 -16.609 22.229 1.00 85.62 541 THR A C 1
ATOM 4389 O O . THR A 1 541 ? -25.100 -16.715 23.435 1.00 85.62 541 THR A O 1
ATOM 4392 N N . GLY A 1 542 ? -25.890 -16.743 21.344 1.00 78.75 542 GLY A N 1
ATOM 4393 C CA . GLY A 1 542 ? -27.294 -17.002 21.669 1.00 78.75 542 GLY A CA 1
ATOM 4394 C C . GLY A 1 542 ? -28.099 -15.717 21.854 1.00 78.75 542 GLY A C 1
ATOM 4395 O O . GLY A 1 542 ? -29.138 -15.545 21.221 1.00 78.75 542 GLY A O 1
ATOM 4396 N N . THR A 1 543 ? -27.608 -14.781 22.668 1.00 74.56 543 THR A N 1
ATOM 4397 C CA . THR A 1 543 ? -28.272 -13.483 22.902 1.00 74.56 543 THR A CA 1
ATOM 4398 C C . THR A 1 543 ? -27.730 -12.351 22.035 1.00 74.56 543 THR A C 1
ATOM 4400 O O . THR A 1 543 ? -28.364 -11.302 21.934 1.00 74.56 543 THR A O 1
ATOM 4403 N N . ARG A 1 544 ? -26.545 -12.521 21.435 1.00 81.12 544 ARG A N 1
ATOM 4404 C CA . ARG A 1 544 ? -25.869 -11.492 20.635 1.00 81.12 544 ARG A CA 1
ATOM 4405 C C . ARG A 1 544 ? -25.169 -12.110 19.428 1.00 81.12 544 ARG A C 1
ATOM 4407 O O . ARG A 1 544 ? -24.653 -13.223 19.492 1.00 81.12 544 ARG A O 1
ATOM 4414 N N . LYS A 1 545 ? -25.129 -11.344 18.337 1.00 86.62 545 LYS A N 1
ATOM 4415 C CA . LYS A 1 545 ? -24.338 -11.638 17.140 1.00 86.62 545 LYS A CA 1
ATOM 4416 C C . LYS A 1 545 ? -23.201 -10.625 17.057 1.00 86.62 545 LYS A C 1
ATOM 4418 O O . LYS A 1 545 ? -23.447 -9.443 16.830 1.00 86.62 545 LYS A O 1
ATOM 4423 N N . LEU A 1 546 ? -21.979 -11.090 17.272 1.00 84.94 546 LEU A N 1
ATOM 4424 C CA . LEU A 1 546 ? -20.761 -10.286 17.285 1.00 84.94 546 LEU A CA 1
ATOM 4425 C C . LEU A 1 546 ? -20.023 -10.447 15.958 1.00 84.94 546 LEU A C 1
ATOM 4427 O O . LEU A 1 546 ? -19.943 -11.551 15.428 1.00 84.94 546 LEU A O 1
ATOM 4431 N N . TYR A 1 547 ? -19.481 -9.361 15.415 1.00 88.50 547 TYR A N 1
ATOM 4432 C CA . TYR A 1 547 ? -18.585 -9.437 14.262 1.00 88.50 547 TYR A CA 1
ATOM 4433 C C . TYR A 1 547 ? -17.185 -9.854 14.719 1.00 88.50 547 TYR A C 1
ATOM 4435 O O . TYR A 1 547 ? -16.711 -9.372 15.748 1.00 88.50 547 TYR A O 1
ATOM 4443 N N . ILE A 1 548 ? -16.550 -10.752 13.967 1.00 88.19 548 ILE A N 1
ATOM 4444 C CA . ILE A 1 548 ? -15.192 -11.228 14.240 1.00 88.19 548 ILE A CA 1
ATOM 4445 C C . ILE A 1 548 ? -14.229 -10.365 13.442 1.00 88.19 548 ILE A C 1
ATOM 4447 O O . ILE A 1 548 ? -14.206 -10.431 12.209 1.00 88.19 548 ILE A O 1
ATOM 4451 N N . TYR A 1 549 ? -13.460 -9.545 14.150 1.00 82.50 549 TYR A N 1
ATOM 4452 C CA . TYR A 1 549 ? -12.575 -8.572 13.530 1.00 82.50 549 TYR A CA 1
ATOM 4453 C C . TYR A 1 549 ? -11.242 -9.188 13.093 1.00 82.50 549 TYR A C 1
ATOM 4455 O O . TYR A 1 549 ? -10.817 -10.265 13.527 1.00 82.50 549 TYR A O 1
ATOM 4463 N N . ALA A 1 550 ? -10.607 -8.491 12.158 1.00 83.12 550 ALA A N 1
ATOM 4464 C CA . ALA A 1 550 ? -9.316 -8.827 11.594 1.00 83.12 550 ALA A CA 1
ATOM 4465 C C . ALA A 1 550 ? -8.489 -7.547 11.458 1.00 83.12 550 ALA A C 1
ATOM 4467 O O . ALA A 1 550 ? -9.013 -6.534 10.996 1.00 83.12 550 ALA A O 1
ATOM 4468 N N . CYS A 1 551 ? -7.198 -7.599 11.796 1.00 73.00 551 CYS A N 1
ATOM 4469 C CA . CYS A 1 551 ? -6.309 -6.428 11.754 1.00 73.00 551 CYS A CA 1
ATOM 4470 C C . CYS A 1 551 ? -6.153 -5.857 10.329 1.00 73.00 551 CYS A C 1
ATOM 4472 O O . CYS A 1 551 ? -5.824 -4.688 10.131 1.00 73.00 551 CYS A O 1
ATOM 4474 N N . TRP A 1 552 ? -6.373 -6.689 9.307 1.00 70.31 552 TRP A N 1
ATOM 4475 C CA . TRP A 1 552 ? -6.585 -6.269 7.921 1.00 70.31 552 TRP A CA 1
ATOM 4476 C C . TRP A 1 552 ? -7.330 -7.345 7.138 1.00 70.31 552 TRP A C 1
ATOM 4478 O O . TRP A 1 552 ? -7.240 -8.546 7.409 1.00 70.31 552 TRP A O 1
ATOM 4488 N N . GLY A 1 553 ? -7.978 -6.894 6.067 1.00 73.38 553 GLY A N 1
ATOM 4489 C CA . GLY A 1 553 ? -8.903 -7.718 5.306 1.00 73.38 553 GLY A CA 1
ATOM 4490 C C . GLY A 1 553 ? -10.272 -7.775 5.977 1.00 73.38 553 GLY A C 1
ATOM 4491 O O . GLY A 1 553 ? -10.485 -7.244 7.059 1.00 73.38 553 GLY A O 1
ATOM 4492 N N . GLU A 1 554 ? -11.214 -8.410 5.298 1.00 82.31 554 GLU A N 1
ATOM 4493 C CA . GLU A 1 554 ? -12.621 -8.447 5.704 1.00 82.31 554 GLU A CA 1
ATOM 4494 C C . GLU A 1 554 ? -12.897 -9.482 6.807 1.00 82.31 554 GLU A C 1
ATOM 4496 O O . GLU A 1 554 ? -13.944 -9.430 7.449 1.00 82.31 554 GLU A O 1
ATOM 4501 N N . ASN A 1 555 ? -12.003 -10.463 7.002 1.00 90.25 555 ASN A N 1
ATOM 4502 C CA . ASN A 1 555 ? -12.204 -11.589 7.918 1.00 90.25 555 ASN A CA 1
ATOM 4503 C C . ASN A 1 555 ? -10.879 -12.281 8.333 1.00 90.25 555 ASN A C 1
ATOM 4505 O O . ASN A 1 555 ? -9.845 -12.067 7.685 1.00 90.25 555 ASN A O 1
ATOM 4509 N N . PRO A 1 556 ? -10.902 -13.172 9.352 1.00 92.81 556 PRO A N 1
ATOM 4510 C CA . PRO A 1 556 ? -9.708 -13.885 9.825 1.00 92.81 556 PRO A CA 1
ATOM 4511 C C . PRO A 1 556 ? -8.983 -14.706 8.747 1.00 92.81 556 PRO A C 1
ATOM 4513 O O . PRO A 1 556 ? -7.756 -14.808 8.756 1.00 92.81 556 PRO A O 1
ATOM 4516 N N . TYR A 1 557 ? -9.711 -15.259 7.769 1.00 93.94 557 TYR A N 1
ATOM 4517 C CA . TYR A 1 557 ? -9.096 -15.978 6.651 1.00 93.94 557 TYR A CA 1
ATOM 4518 C C . TYR A 1 557 ? -8.210 -15.060 5.794 1.00 93.94 557 TYR A C 1
ATOM 4520 O O . TYR A 1 557 ? -7.094 -15.437 5.434 1.00 93.94 557 TYR A O 1
ATOM 4528 N N . GLN A 1 558 ? -8.671 -13.853 5.455 1.00 91.31 558 GLN A N 1
ATOM 4529 C CA . GLN A 1 558 ? -7.876 -12.909 4.662 1.00 91.31 558 GLN A CA 1
ATOM 4530 C C . GLN A 1 558 ? -6.640 -12.430 5.423 1.00 91.31 558 GLN A C 1
ATOM 4532 O O . GLN A 1 558 ? -5.574 -12.259 4.815 1.00 91.31 558 GLN A O 1
ATOM 4537 N N . GLN A 1 559 ? -6.765 -12.268 6.740 1.00 91.06 559 GLN A N 1
ATOM 4538 C CA . GLN A 1 559 ? -5.659 -11.902 7.611 1.00 91.06 559 GLN A CA 1
ATOM 4539 C C . GLN A 1 559 ? -4.572 -12.982 7.608 1.00 91.06 559 GLN A C 1
ATOM 4541 O O . GLN A 1 559 ? -3.443 -12.707 7.186 1.00 91.06 559 GLN A O 1
ATOM 4546 N N . VAL A 1 560 ? -4.932 -14.229 7.944 1.00 93.31 560 VAL A N 1
ATOM 4547 C CA . VAL A 1 560 ? -3.977 -15.347 7.981 1.00 93.31 560 VAL A CA 1
ATOM 4548 C C . VAL A 1 560 ? -3.416 -15.668 6.596 1.00 93.31 560 VAL A C 1
ATOM 4550 O O . VAL A 1 560 ? -2.233 -15.978 6.455 1.00 93.31 560 VAL A O 1
ATOM 4553 N N . LYS A 1 561 ? -4.219 -15.513 5.535 1.00 93.38 561 LYS A N 1
ATOM 4554 C CA . LYS A 1 561 ? -3.751 -15.627 4.150 1.00 93.38 561 LYS A CA 1
ATOM 4555 C C . LYS A 1 561 ? -2.668 -14.604 3.839 1.00 93.38 561 LYS A C 1
ATOM 4557 O O . LYS A 1 561 ? -1.636 -14.960 3.273 1.00 93.38 561 LYS A O 1
ATOM 4562 N N . THR A 1 562 ? -2.895 -13.346 4.203 1.00 90.94 562 THR A N 1
ATOM 4563 C CA . THR A 1 562 ? -1.939 -12.261 3.960 1.00 90.94 562 THR A CA 1
ATOM 4564 C C . THR A 1 562 ? -0.623 -12.520 4.684 1.00 90.94 562 THR A C 1
ATOM 4566 O O . THR A 1 562 ? 0.448 -12.313 4.104 1.00 90.94 562 THR A O 1
ATOM 4569 N N . TYR A 1 563 ? -0.682 -13.011 5.922 1.00 92.44 563 TYR A N 1
ATOM 4570 C CA . TYR A 1 563 ? 0.519 -13.409 6.643 1.00 92.44 563 TYR A CA 1
ATOM 4571 C C . TYR A 1 563 ? 1.233 -14.586 6.002 1.00 92.44 563 TYR A C 1
ATOM 4573 O O . TYR A 1 563 ? 2.436 -14.504 5.775 1.00 92.44 563 TYR A O 1
ATOM 4581 N N . ALA A 1 564 ? 0.507 -15.662 5.690 1.00 92.31 564 ALA A N 1
ATOM 4582 C CA . ALA A 1 564 ? 1.075 -16.864 5.099 1.00 92.31 564 ALA A CA 1
ATOM 4583 C C . ALA A 1 564 ? 1.755 -16.547 3.760 1.00 92.31 564 ALA A C 1
ATOM 4585 O O . ALA A 1 564 ? 2.877 -16.988 3.527 1.00 92.31 564 ALA A O 1
ATOM 4586 N N . ASP A 1 565 ? 1.135 -15.711 2.920 1.00 90.81 565 ASP A N 1
ATOM 4587 C CA . ASP A 1 565 ? 1.718 -15.242 1.659 1.00 90.81 565 ASP A CA 1
ATOM 4588 C C . ASP A 1 565 ? 3.000 -14.424 1.893 1.00 90.81 565 ASP A C 1
ATOM 4590 O O . ASP A 1 565 ? 3.990 -14.590 1.172 1.00 90.81 565 ASP A O 1
ATOM 4594 N N . SER A 1 566 ? 3.005 -13.552 2.906 1.00 89.56 566 SER A N 1
ATOM 4595 C CA . SER A 1 566 ? 4.157 -12.703 3.233 1.00 89.56 566 SER A CA 1
ATOM 4596 C C . SER A 1 566 ? 5.318 -13.524 3.803 1.00 89.56 566 SER A C 1
ATOM 4598 O O . SER A 1 566 ? 6.451 -13.412 3.325 1.00 89.56 566 SER A O 1
ATOM 4600 N N . LEU A 1 567 ? 5.028 -14.427 4.743 1.00 89.38 567 LEU A N 1
ATOM 4601 C CA . LEU A 1 567 ? 5.988 -15.377 5.295 1.00 89.38 567 LEU A CA 1
ATOM 4602 C C . LEU A 1 567 ? 6.528 -16.302 4.205 1.00 89.38 567 LEU A C 1
ATOM 4604 O O . LEU A 1 567 ? 7.732 -16.537 4.149 1.00 89.38 567 LEU A O 1
ATOM 4608 N N . TYR A 1 568 ? 5.677 -16.769 3.289 1.00 89.56 568 TYR A N 1
ATOM 4609 C CA . TYR A 1 568 ? 6.098 -17.581 2.154 1.00 89.56 568 TYR A CA 1
ATOM 4610 C C . TYR A 1 568 ? 7.152 -16.866 1.308 1.00 89.56 568 TYR A C 1
ATOM 4612 O O . TYR A 1 568 ? 8.169 -17.471 0.973 1.00 89.56 568 TYR A O 1
ATOM 4620 N N . GLN A 1 569 ? 6.972 -15.575 0.998 1.00 86.56 569 GLN A N 1
ATOM 4621 C CA . GLN A 1 569 ? 8.009 -14.805 0.295 1.00 86.56 569 GLN A CA 1
ATOM 4622 C C . GLN A 1 569 ? 9.283 -14.645 1.129 1.00 86.56 569 GLN A C 1
ATOM 4624 O O . GLN A 1 569 ? 10.376 -14.695 0.567 1.00 86.56 569 GLN A O 1
ATOM 4629 N N . TYR A 1 570 ? 9.154 -14.484 2.447 1.00 82.88 570 TYR A N 1
ATOM 4630 C CA . TYR A 1 570 ? 10.286 -14.348 3.364 1.00 82.88 570 TYR A CA 1
ATOM 4631 C C . TYR A 1 570 ? 11.148 -15.622 3.424 1.00 82.88 570 TYR A C 1
ATOM 4633 O O . TYR A 1 570 ? 12.379 -15.562 3.353 1.00 82.88 570 TYR A O 1
ATOM 4641 N N . VAL A 1 571 ? 10.515 -16.797 3.498 1.00 83.25 571 VAL A N 1
ATOM 4642 C CA . VAL A 1 571 ? 11.212 -18.094 3.594 1.00 83.25 571 VAL A CA 1
ATOM 4643 C C . VAL A 1 571 ? 11.600 -18.679 2.233 1.00 83.25 571 VAL A C 1
ATOM 4645 O O . VAL A 1 571 ? 12.373 -19.638 2.164 1.00 83.25 571 VAL A O 1
ATOM 4648 N N . LYS A 1 572 ? 11.119 -18.100 1.128 1.00 78.44 572 LYS A N 1
ATOM 4649 C CA . LYS A 1 572 ? 11.443 -18.536 -0.235 1.00 78.44 572 LYS A CA 1
ATOM 4650 C C . LYS A 1 572 ? 12.938 -18.363 -0.523 1.00 78.44 572 LYS A C 1
ATOM 4652 O O . LYS A 1 572 ? 13.429 -17.266 -0.776 1.00 78.44 572 LYS A O 1
ATOM 4657 N N . SER A 1 573 ? 13.677 -19.472 -0.516 1.00 62.78 573 SER A N 1
ATOM 4658 C CA . SER A 1 573 ? 15.078 -19.501 -0.954 1.00 62.78 573 SER A CA 1
ATOM 4659 C C . SER A 1 573 ? 15.187 -19.583 -2.484 1.00 62.78 573 SER A C 1
ATOM 4661 O O . SER A 1 573 ? 14.285 -20.088 -3.151 1.00 62.78 573 SER A O 1
ATOM 4663 N N . SER A 1 574 ? 16.312 -19.131 -3.050 1.00 54.16 574 SER A N 1
ATOM 4664 C CA . SER A 1 574 ? 16.608 -19.192 -4.494 1.00 54.16 574 SER A CA 1
ATOM 4665 C C . SER A 1 574 ? 16.702 -20.619 -5.065 1.00 54.16 574 SER A C 1
ATOM 4667 O O . SER A 1 574 ? 16.780 -20.781 -6.282 1.00 54.16 574 SER A O 1
ATOM 4669 N N . ASN A 1 575 ? 16.686 -21.655 -4.217 1.00 53.06 575 ASN A N 1
ATOM 4670 C CA . ASN A 1 575 ? 16.693 -23.052 -4.643 1.00 53.06 575 ASN A CA 1
ATOM 4671 C C . ASN A 1 575 ? 15.274 -23.565 -4.931 1.00 53.06 575 ASN A C 1
ATOM 4673 O O . ASN A 1 575 ? 14.309 -23.199 -4.268 1.00 53.06 575 ASN A O 1
ATOM 4677 N N . ARG A 1 576 ? 15.158 -24.458 -5.923 1.00 54.72 576 ARG A N 1
ATOM 4678 C CA . ARG A 1 576 ? 13.900 -24.952 -6.526 1.00 54.72 576 ARG A CA 1
ATOM 4679 C C . ARG A 1 576 ? 12.896 -25.624 -5.566 1.00 54.72 576 ARG A C 1
ATOM 4681 O O . ARG A 1 576 ? 11.767 -25.868 -5.987 1.00 54.72 576 ARG A O 1
ATOM 4688 N N . ASN A 1 577 ? 13.244 -25.869 -4.301 1.00 60.66 577 ASN A N 1
ATOM 4689 C CA . ASN A 1 577 ? 12.351 -26.495 -3.323 1.00 60.66 577 ASN A CA 1
ATOM 4690 C C . ASN A 1 577 ? 11.624 -25.430 -2.491 1.00 60.66 577 ASN A C 1
ATOM 4692 O O . ASN A 1 577 ? 12.210 -24.777 -1.628 1.00 60.66 577 ASN A O 1
ATOM 4696 N N . ARG A 1 578 ? 10.331 -25.252 -2.778 1.00 72.56 578 ARG A N 1
ATOM 4697 C CA . ARG A 1 578 ? 9.436 -24.294 -2.115 1.00 72.56 578 ARG A CA 1
ATOM 4698 C C . ARG A 1 578 ? 8.991 -24.846 -0.760 1.00 72.56 578 ARG A C 1
ATOM 4700 O O . ARG A 1 578 ? 8.155 -25.736 -0.743 1.00 72.56 578 ARG A O 1
ATOM 4707 N N . PHE A 1 579 ? 9.506 -24.320 0.348 1.00 84.31 579 PHE A N 1
ATOM 4708 C CA . PHE A 1 579 ? 9.028 -24.697 1.683 1.00 84.31 579 PHE A CA 1
ATOM 4709 C C . PHE A 1 579 ? 7.578 -24.205 1.879 1.00 84.31 579 PHE A C 1
ATOM 4711 O O . PHE A 1 579 ? 7.331 -23.010 1.686 1.00 84.31 579 PHE A O 1
ATOM 4718 N N . PRO A 1 580 ? 6.606 -25.089 2.161 1.00 89.62 580 PRO A N 1
ATOM 4719 C CA . PRO A 1 580 ? 5.199 -24.719 2.229 1.00 89.62 580 PRO A CA 1
ATOM 4720 C C . PRO A 1 580 ? 4.896 -23.931 3.504 1.00 89.62 580 PRO A C 1
ATOM 4722 O O . PRO A 1 580 ? 5.470 -24.190 4.564 1.00 89.62 580 PRO A O 1
ATOM 4725 N N . VAL A 1 581 ? 3.976 -22.975 3.379 1.00 92.62 581 VAL A N 1
ATOM 4726 C CA . VAL A 1 581 ? 3.457 -22.176 4.490 1.00 92.62 581 VAL A CA 1
ATOM 4727 C C . VAL A 1 581 ? 1.945 -22.357 4.536 1.00 92.62 581 VAL A C 1
ATOM 4729 O O . VAL A 1 581 ? 1.270 -22.122 3.535 1.00 92.62 581 VAL A O 1
ATOM 4732 N N . TYR A 1 582 ? 1.438 -22.788 5.685 1.00 95.69 582 TYR A N 1
ATOM 4733 C CA . TYR A 1 582 ? 0.014 -22.944 5.963 1.00 95.69 582 TYR A CA 1
ATOM 4734 C C . TYR A 1 582 ? -0.479 -21.830 6.886 1.00 95.69 582 TYR A C 1
ATOM 4736 O O . TYR A 1 582 ? 0.312 -21.236 7.619 1.00 95.69 582 TYR A O 1
ATOM 4744 N N . GLY A 1 583 ? -1.781 -21.555 6.860 1.00 96.56 583 GLY A N 1
ATOM 4745 C CA . GLY A 1 583 ? -2.432 -20.649 7.807 1.00 96.56 583 GLY A CA 1
ATOM 4746 C C . GLY A 1 583 ? -3.506 -21.365 8.620 1.00 96.56 583 GLY A C 1
ATOM 4747 O O . GLY A 1 583 ? -4.275 -22.148 8.069 1.00 96.56 583 GLY A O 1
ATOM 4748 N N . VAL A 1 584 ? -3.579 -21.102 9.917 1.00 97.50 584 VAL A N 1
ATOM 4749 C CA . VAL A 1 584 ? -4.572 -21.692 10.819 1.00 97.50 584 VAL A CA 1
ATOM 4750 C C . VAL A 1 584 ? -5.233 -20.581 11.622 1.00 97.50 584 VAL A C 1
ATOM 4752 O O . VAL A 1 584 ? -4.536 -19.785 12.236 1.00 97.50 584 VAL A O 1
ATOM 4755 N N . VAL A 1 585 ? -6.562 -20.526 11.626 1.00 96.62 585 VAL A N 1
ATOM 4756 C CA . VAL A 1 585 ? -7.323 -19.678 12.557 1.00 96.62 585 VAL A CA 1
ATOM 4757 C C . VAL A 1 585 ? -7.792 -20.545 13.721 1.00 96.62 585 VAL A C 1
ATOM 4759 O O . VAL A 1 585 ? -8.330 -21.630 13.491 1.00 96.62 585 VAL A O 1
ATOM 4762 N N . VAL A 1 586 ? -7.579 -20.089 14.953 1.00 97.19 586 VAL A N 1
ATOM 4763 C CA . VAL A 1 586 ? -7.862 -20.855 16.173 1.00 97.19 586 VAL A CA 1
ATOM 4764 C C . VAL A 1 586 ? -8.859 -20.115 17.049 1.00 97.19 586 VAL A C 1
ATOM 4766 O O . VAL A 1 586 ? -8.636 -18.961 17.407 1.00 97.19 586 VAL A O 1
ATOM 4769 N N . PHE A 1 587 ? -9.921 -20.819 17.433 1.00 96.25 587 PHE A N 1
ATOM 4770 C CA . PHE A 1 587 ? -10.942 -20.360 18.376 1.00 96.25 587 PHE A CA 1
ATOM 4771 C C . PHE A 1 587 ? -10.875 -21.123 19.714 1.00 96.25 587 PHE A C 1
ATOM 4773 O O . PHE A 1 587 ? -10.230 -22.177 19.792 1.00 96.25 587 PHE A O 1
ATOM 4780 N N . PRO A 1 588 ? -11.520 -20.624 20.786 1.00 95.38 588 PRO A N 1
ATOM 4781 C CA . PRO A 1 588 ? -11.684 -21.345 22.041 1.00 95.38 588 PRO A CA 1
ATOM 4782 C C . PRO A 1 588 ? -12.197 -22.779 21.877 1.00 95.38 588 PRO A C 1
ATOM 4784 O O . PRO A 1 588 ? -12.882 -23.134 20.921 1.00 95.38 588 PRO A O 1
ATOM 4787 N N . ALA A 1 589 ? -11.862 -23.608 22.864 1.00 91.69 589 ALA A N 1
ATOM 4788 C CA . ALA A 1 589 ? -12.183 -25.033 22.965 1.00 91.69 589 ALA A CA 1
ATOM 4789 C C . ALA A 1 589 ? -13.651 -25.400 22.678 1.00 91.69 589 ALA A C 1
ATOM 4791 O O . ALA A 1 589 ? -13.965 -26.498 22.233 1.00 91.69 589 ALA A O 1
ATOM 4792 N N . ASN A 1 590 ? -14.534 -24.484 23.028 1.00 89.25 590 ASN A N 1
ATOM 4793 C CA . ASN A 1 590 ? -15.976 -24.602 23.137 1.00 89.25 590 ASN A CA 1
ATOM 4794 C C . ASN A 1 590 ? -16.706 -23.775 22.067 1.00 89.25 590 ASN A C 1
ATOM 4796 O O . ASN A 1 590 ? -17.920 -23.604 22.155 1.00 89.25 590 ASN A O 1
ATOM 4800 N N . SER A 1 591 ? -15.977 -23.265 21.072 1.00 92.38 591 SER A N 1
ATOM 4801 C CA . SER A 1 591 ? -16.563 -22.646 19.886 1.00 92.38 591 SER A CA 1
ATOM 4802 C C . SER A 1 591 ? -17.033 -23.711 18.898 1.00 92.38 591 SER A C 1
ATOM 4804 O O . SER A 1 591 ? -16.371 -24.730 18.704 1.00 92.38 591 SER A O 1
ATOM 4806 N N . ASP A 1 592 ? -18.170 -23.449 18.262 1.00 93.62 592 ASP A N 1
ATOM 4807 C CA . ASP A 1 592 ? -18.763 -24.297 17.229 1.00 93.62 592 ASP A CA 1
ATOM 4808 C C . ASP A 1 592 ? -18.537 -23.633 15.868 1.00 93.62 592 ASP A C 1
ATOM 4810 O O . ASP A 1 592 ? -18.981 -22.505 15.656 1.00 93.62 592 ASP A O 1
ATOM 4814 N N . ILE A 1 593 ? -17.777 -24.267 14.976 1.00 94.75 593 ILE A N 1
ATOM 4815 C CA . ILE A 1 593 ? -17.382 -23.677 13.691 1.00 94.75 593 ILE A CA 1
ATOM 4816 C C . ILE A 1 593 ? -18.316 -24.212 12.610 1.00 94.75 593 ILE A C 1
ATOM 4818 O O . ILE A 1 593 ? -18.424 -25.418 12.418 1.00 94.75 593 ILE A O 1
ATOM 4822 N N . ASP A 1 594 ? -18.975 -23.313 11.880 1.00 92.56 594 ASP A N 1
ATOM 4823 C CA . ASP A 1 594 ? -19.872 -23.707 10.800 1.00 92.56 594 ASP A CA 1
ATOM 4824 C C . ASP A 1 594 ? -19.124 -24.469 9.688 1.00 92.56 594 ASP A C 1
ATOM 4826 O O . ASP A 1 594 ? -18.054 -24.054 9.223 1.00 92.56 594 ASP A O 1
ATOM 4830 N N . ASN A 1 595 ? -19.729 -25.565 9.221 1.00 90.19 595 ASN A N 1
ATOM 4831 C CA . ASN A 1 595 ? -19.196 -26.425 8.163 1.00 90.19 595 ASN A CA 1
ATOM 4832 C C . ASN A 1 595 ? -18.879 -25.665 6.863 1.00 90.19 595 ASN A C 1
ATOM 4834 O O . ASN A 1 595 ? -17.983 -26.072 6.118 1.00 90.19 595 ASN A O 1
ATOM 4838 N N . ASP A 1 596 ? -19.593 -24.578 6.554 1.00 88.56 596 ASP A N 1
ATOM 4839 C CA . ASP A 1 596 ? -19.311 -23.739 5.386 1.00 88.56 596 ASP A CA 1
ATOM 4840 C C . ASP A 1 596 ? -17.911 -23.120 5.477 1.00 88.56 596 ASP A C 1
ATOM 4842 O O . ASP A 1 596 ? -17.156 -23.132 4.503 1.00 88.56 596 ASP A O 1
ATOM 4846 N N . ILE A 1 597 ? -17.509 -22.653 6.663 1.00 90.56 597 ILE A N 1
ATOM 4847 C CA . ILE A 1 597 ? -16.165 -22.115 6.887 1.00 90.56 597 ILE A CA 1
ATOM 4848 C C . ILE A 1 597 ? -15.126 -23.227 6.733 1.00 90.56 597 ILE A C 1
ATOM 4850 O O . ILE A 1 597 ? -14.149 -23.043 6.007 1.00 90.56 597 ILE A O 1
ATOM 4854 N N . GLU A 1 598 ? -15.332 -24.383 7.366 1.00 87.50 598 GLU A N 1
ATOM 4855 C CA . GLU A 1 598 ? -14.361 -25.485 7.330 1.00 87.50 598 GLU A CA 1
ATOM 4856 C C . GLU A 1 598 ? -14.146 -26.045 5.917 1.00 87.50 598 GLU A C 1
ATOM 4858 O O . GLU A 1 598 ? -13.016 -26.343 5.523 1.00 87.50 598 GLU A O 1
ATOM 4863 N N . SER A 1 599 ? -15.221 -26.157 5.133 1.00 85.19 599 SER A N 1
ATOM 4864 C CA . SER A 1 599 ? -15.190 -26.763 3.798 1.00 85.19 599 SER A CA 1
ATOM 4865 C C . SER A 1 599 ? -14.771 -25.797 2.687 1.00 85.19 599 SER A C 1
ATOM 4867 O O . SER A 1 599 ? -14.197 -26.234 1.685 1.00 85.19 599 SER A O 1
ATOM 4869 N N . ASN A 1 600 ? -15.002 -24.488 2.852 1.00 87.00 600 ASN A N 1
ATOM 4870 C CA . ASN A 1 600 ? -14.764 -23.501 1.795 1.00 87.00 600 ASN A CA 1
ATOM 4871 C C . ASN A 1 600 ? -13.520 -22.627 1.988 1.00 87.00 600 ASN A C 1
ATOM 4873 O O . ASN A 1 600 ? -13.217 -21.797 1.125 1.00 87.00 600 ASN A O 1
ATOM 4877 N N . ILE A 1 601 ? -12.707 -22.839 3.020 1.00 84.94 601 ILE A N 1
ATOM 4878 C CA . ILE A 1 601 ? -11.348 -22.275 3.111 1.00 84.94 601 ILE A CA 1
ATOM 4879 C C . ILE A 1 601 ? -10.359 -23.108 2.272 1.00 84.94 601 ILE A C 1
ATOM 4881 O O . ILE A 1 601 ? -10.496 -24.314 2.119 1.00 84.94 601 ILE A O 1
ATOM 4885 N N . GLY A 1 602 ? -9.406 -22.462 1.591 1.00 82.94 602 GLY A N 1
ATOM 4886 C CA . GLY A 1 602 ? -8.527 -23.152 0.629 1.00 82.94 602 GLY A CA 1
ATOM 4887 C C . GLY A 1 602 ? -7.649 -24.239 1.267 1.00 82.94 602 GLY A C 1
ATOM 4888 O O . GLY A 1 602 ? -7.369 -24.187 2.456 1.00 82.94 602 GLY A O 1
ATOM 4889 N N . GLY A 1 603 ? -7.120 -25.176 0.468 1.00 86.12 603 GLY A N 1
ATOM 4890 C CA . GLY A 1 603 ? -6.352 -26.330 0.973 1.00 86.12 603 GLY A CA 1
ATOM 4891 C C . GLY A 1 603 ? -5.103 -26.003 1.811 1.00 86.12 603 GLY A C 1
ATOM 4892 O O . GLY A 1 603 ? -4.662 -26.855 2.579 1.00 86.12 603 GLY A O 1
ATOM 4893 N N . PHE A 1 604 ? -4.582 -24.775 1.728 1.00 90.88 604 PHE A N 1
ATOM 4894 C CA . PHE A 1 604 ? -3.466 -24.276 2.544 1.00 90.88 604 PHE A CA 1
ATOM 4895 C C . PHE A 1 604 ? -3.887 -23.659 3.891 1.00 90.88 604 PHE A C 1
ATOM 4897 O O . PHE A 1 604 ? -3.029 -23.211 4.651 1.00 90.88 604 PHE A O 1
ATOM 4904 N N . TYR A 1 605 ? -5.187 -23.616 4.186 1.00 95.12 605 TYR A N 1
ATOM 4905 C CA . TYR A 1 605 ? -5.734 -22.939 5.355 1.00 95.12 605 TYR A CA 1
ATOM 4906 C C . TYR A 1 605 ? -6.650 -23.864 6.154 1.00 95.12 605 TYR A C 1
ATOM 4908 O O . TYR A 1 605 ? -7.343 -24.704 5.577 1.00 95.12 605 TYR A O 1
ATOM 4916 N N . ARG A 1 606 ? -6.648 -23.732 7.479 1.00 95.19 606 ARG A N 1
ATOM 4917 C CA . ARG A 1 606 ? -7.554 -24.454 8.383 1.00 95.19 606 ARG A CA 1
ATOM 4918 C C . ARG A 1 606 ? -8.172 -23.485 9.380 1.00 95.19 606 ARG A C 1
ATOM 4920 O O . ARG A 1 606 ? -7.574 -22.467 9.716 1.00 95.19 606 ARG A O 1
ATOM 4927 N N . VAL A 1 607 ? -9.357 -23.823 9.855 1.00 95.94 607 VAL A N 1
ATOM 4928 C CA . VAL A 1 607 ? -9.990 -23.187 11.008 1.00 95.94 607 VAL A CA 1
ATOM 4929 C C . VAL A 1 607 ? -10.221 -24.307 12.008 1.00 95.94 607 VAL A C 1
ATOM 4931 O O . VAL A 1 607 ? -10.575 -25.412 11.609 1.00 95.94 607 VAL A O 1
ATOM 4934 N N . THR A 1 608 ? -9.890 -24.073 13.270 1.00 96.25 608 THR A N 1
ATOM 4935 C CA . THR A 1 608 ? -9.929 -25.112 14.300 1.00 96.25 608 THR A CA 1
ATOM 4936 C C . THR A 1 608 ? -10.173 -24.501 15.675 1.00 96.25 608 THR A C 1
ATOM 4938 O O . THR A 1 608 ? -10.168 -23.281 15.846 1.00 96.25 608 THR A O 1
ATOM 4941 N N . THR A 1 609 ? -10.370 -25.353 16.672 1.00 96.94 609 THR A N 1
ATOM 4942 C CA . THR A 1 609 ? -10.446 -24.969 18.081 1.00 96.94 609 THR A CA 1
ATOM 4943 C C . THR A 1 609 ? -9.146 -25.308 18.799 1.00 96.94 609 THR A C 1
ATOM 4945 O O . THR A 1 609 ? -8.364 -26.146 18.340 1.00 96.94 609 THR A O 1
ATOM 4948 N N . LEU A 1 610 ? -8.915 -24.683 19.954 1.00 96.06 610 LEU A N 1
ATOM 4949 C CA . LEU A 1 610 ? -7.720 -24.902 20.774 1.00 96.06 610 LEU A CA 1
ATOM 4950 C C . LEU A 1 610 ? -7.453 -26.397 21.046 1.00 96.06 610 LEU A C 1
ATOM 4952 O O . LEU A 1 610 ? -6.312 -26.842 20.966 1.00 96.06 610 LEU A O 1
ATOM 4956 N N . ASN A 1 611 ? -8.506 -27.184 21.278 1.00 94.56 611 ASN A N 1
ATOM 4957 C CA . ASN A 1 611 ? -8.419 -28.618 21.593 1.00 94.56 611 ASN A CA 1
ATOM 4958 C C . ASN A 1 611 ? -7.879 -29.449 20.424 1.00 94.56 611 ASN A C 1
ATOM 4960 O O . ASN A 1 611 ? -7.223 -30.465 20.628 1.00 94.56 611 ASN A O 1
ATOM 4964 N N . ASN A 1 612 ? -8.171 -29.011 19.199 1.00 95.44 612 ASN A N 1
ATOM 4965 C CA . ASN A 1 612 ? -7.825 -29.709 17.965 1.00 95.44 612 ASN A CA 1
ATOM 4966 C C . ASN A 1 612 ? -6.581 -29.106 17.290 1.00 95.44 612 ASN A C 1
ATOM 4968 O O . ASN A 1 612 ? -6.151 -29.588 16.240 1.00 95.44 612 ASN A O 1
ATOM 4972 N N . LEU A 1 613 ? -5.994 -28.051 17.867 1.00 96.50 613 LEU A N 1
ATOM 4973 C CA . LEU A 1 613 ? -4.882 -27.305 17.279 1.00 96.50 613 LEU A CA 1
ATOM 4974 C C . LEU A 1 613 ? -3.673 -28.199 16.985 1.00 96.50 613 LEU A C 1
ATOM 4976 O O . LEU A 1 613 ? -3.154 -28.187 15.869 1.00 96.50 613 LEU A O 1
ATOM 4980 N N . ILE A 1 614 ? -3.247 -28.998 17.967 1.00 96.50 614 ILE A N 1
ATOM 4981 C CA . ILE A 1 614 ? -2.076 -29.875 17.830 1.00 96.50 614 ILE A CA 1
ATOM 4982 C C . ILE A 1 614 ? -2.298 -30.904 16.719 1.00 96.50 614 ILE A C 1
ATOM 4984 O O . ILE A 1 614 ? -1.460 -31.043 15.830 1.00 96.50 614 ILE A O 1
ATOM 4988 N N . THR A 1 615 ? -3.468 -31.545 16.698 1.00 95.56 615 THR A N 1
ATOM 4989 C CA . THR A 1 615 ? -3.835 -32.514 15.659 1.00 95.56 615 THR A CA 1
ATOM 4990 C C . THR A 1 615 ? -3.806 -31.889 14.262 1.00 95.56 615 THR A C 1
ATOM 4992 O O . THR A 1 615 ? -3.282 -32.494 13.328 1.00 95.56 615 THR A O 1
ATOM 4995 N N . VAL A 1 616 ? -4.314 -30.662 14.103 1.00 95.19 616 VAL A N 1
ATOM 4996 C CA . VAL A 1 616 ? -4.279 -29.946 12.817 1.00 95.19 616 VAL A CA 1
ATOM 4997 C C . VAL A 1 616 ? -2.844 -29.615 12.396 1.00 95.19 616 VAL A C 1
ATOM 4999 O O . VAL A 1 616 ? -2.496 -29.795 11.227 1.00 95.19 616 VAL A O 1
ATOM 5002 N N . ILE A 1 617 ? -1.992 -29.175 13.326 1.00 95.00 617 ILE A N 1
ATOM 5003 C CA . ILE A 1 617 ? -0.575 -28.886 13.054 1.00 95.00 617 ILE A CA 1
ATOM 5004 C C . ILE A 1 617 ? 0.152 -30.136 12.540 1.00 95.00 617 ILE A C 1
ATOM 5006 O O . ILE A 1 617 ? 0.838 -30.078 11.517 1.00 95.00 617 ILE A O 1
ATOM 5010 N N . GLU A 1 618 ? -0.035 -31.277 13.200 1.00 93.62 618 GLU A N 1
ATOM 5011 C CA . GLU A 1 618 ? 0.580 -32.548 12.803 1.00 93.62 618 GLU A CA 1
ATOM 5012 C C . GLU A 1 618 ? 0.060 -33.049 11.450 1.00 93.62 618 GLU A C 1
ATOM 5014 O O . GLU A 1 618 ? 0.834 -33.532 10.620 1.00 93.62 618 GLU A O 1
ATOM 5019 N N . GLN A 1 619 ? -1.242 -32.901 11.181 1.00 93.31 619 GLN A N 1
ATOM 5020 C CA . GLN A 1 619 ? -1.823 -33.235 9.879 1.00 93.31 619 GLN A CA 1
ATOM 5021 C C . GLN A 1 619 ? -1.208 -32.399 8.750 1.00 93.31 619 GLN A C 1
ATOM 5023 O O . GLN A 1 619 ? -0.883 -32.949 7.697 1.00 93.31 619 GLN A O 1
ATOM 5028 N N . LEU A 1 620 ? -1.011 -31.095 8.962 1.00 93.06 620 LEU A N 1
ATOM 5029 C CA . LEU A 1 620 ? -0.411 -30.201 7.968 1.00 93.06 620 LEU A CA 1
ATOM 5030 C C . LEU A 1 620 ? 1.072 -30.516 7.713 1.00 93.06 620 LEU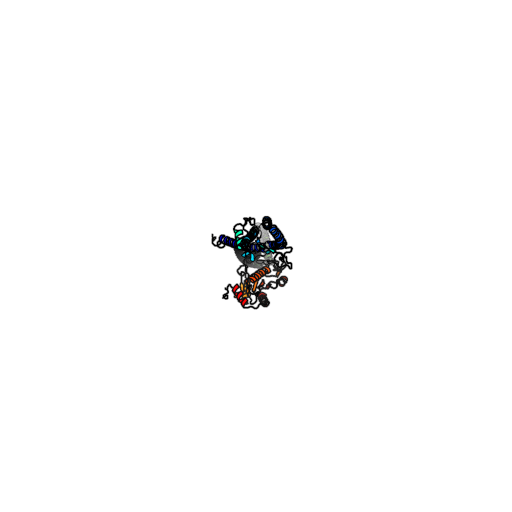 A C 1
ATOM 5032 O O . LEU A 1 620 ? 1.501 -30.523 6.554 1.00 93.06 620 LEU A O 1
ATOM 5036 N N . ASP A 1 621 ? 1.843 -30.844 8.757 1.00 90.81 621 ASP A N 1
ATOM 5037 C CA . ASP A 1 621 ? 3.231 -31.301 8.588 1.00 90.81 621 ASP A CA 1
ATOM 5038 C C . ASP A 1 621 ? 3.275 -32.635 7.823 1.00 90.81 621 ASP A C 1
ATOM 5040 O O . ASP A 1 621 ? 4.081 -32.811 6.909 1.00 90.81 621 ASP A O 1
ATOM 5044 N N . ASN A 1 622 ? 2.351 -33.559 8.097 1.00 88.19 622 ASN A N 1
ATOM 5045 C CA . ASN A 1 622 ? 2.272 -34.840 7.390 1.00 88.19 622 ASN A CA 1
ATOM 5046 C C . ASN A 1 622 ? 1.838 -34.715 5.922 1.00 88.19 622 ASN A C 1
ATOM 5048 O O . ASN A 1 622 ? 2.358 -35.447 5.078 1.00 88.19 622 ASN A O 1
ATOM 5052 N N . GLN A 1 623 ? 0.947 -33.775 5.599 1.00 86.75 623 GLN A N 1
ATOM 5053 C CA . GLN A 1 623 ? 0.531 -33.470 4.223 1.00 86.75 623 GLN A CA 1
ATOM 5054 C C . GLN A 1 623 ? 1.654 -32.832 3.388 1.00 86.75 623 GLN A C 1
ATOM 5056 O O . GLN A 1 623 ? 1.607 -32.854 2.158 1.00 86.75 623 GLN A O 1
ATOM 5061 N N . SER A 1 624 ? 2.688 -32.277 4.027 1.00 81.06 624 SER A N 1
ATOM 5062 C CA . SER A 1 624 ? 3.831 -31.705 3.325 1.00 81.06 624 SER A CA 1
ATOM 5063 C C . SER A 1 624 ? 4.726 -32.786 2.700 1.00 81.06 624 SER A C 1
ATOM 5065 O O . SER A 1 624 ? 5.342 -33.608 3.382 1.00 81.06 624 SER A O 1
ATOM 5067 N N . HIS A 1 625 ? 4.861 -32.748 1.372 1.00 68.94 625 HIS A N 1
ATOM 5068 C CA . HIS A 1 625 ? 5.677 -33.694 0.599 1.00 68.94 625 HIS A CA 1
ATOM 5069 C C . HIS A 1 625 ? 7.191 -33.400 0.610 1.00 68.94 625 HIS A C 1
ATOM 5071 O O . HIS A 1 625 ? 7.952 -34.081 -0.077 1.00 68.94 625 HIS A O 1
ATOM 5077 N N . LEU A 1 626 ? 7.663 -32.393 1.355 1.00 63.84 626 LEU A N 1
ATOM 5078 C CA . LEU A 1 626 ? 9.071 -31.984 1.349 1.00 63.84 626 LEU A CA 1
ATOM 5079 C C . LEU A 1 626 ? 9.810 -32.462 2.598 1.00 63.84 626 LEU A C 1
ATOM 5081 O O . LEU A 1 626 ? 9.646 -31.909 3.679 1.00 63.84 626 LEU A O 1
ATOM 5085 N N . GLN A 1 627 ? 10.710 -33.433 2.434 1.00 57.12 627 GLN A N 1
ATOM 5086 C CA . GLN A 1 627 ? 11.728 -33.743 3.437 1.00 57.12 627 GLN A CA 1
ATOM 5087 C C . GLN A 1 627 ? 13.039 -33.046 3.070 1.00 57.12 627 GLN A C 1
ATOM 5089 O O . GLN A 1 627 ? 13.764 -33.489 2.182 1.00 57.12 627 GLN A O 1
ATOM 5094 N N . ASN A 1 628 ? 13.364 -31.944 3.750 1.00 64.62 628 ASN A N 1
ATOM 5095 C CA . ASN A 1 628 ? 14.711 -31.380 3.680 1.00 64.62 628 ASN A CA 1
ATOM 5096 C C . ASN A 1 628 ? 15.119 -30.739 5.013 1.00 64.62 628 ASN A C 1
ATOM 5098 O O . ASN A 1 628 ? 14.908 -29.548 5.241 1.00 64.62 628 ASN A O 1
ATOM 5102 N N . ALA A 1 629 ? 15.746 -31.533 5.886 1.00 63.38 629 ALA A N 1
ATOM 5103 C CA . ALA A 1 629 ? 16.199 -31.102 7.212 1.00 63.38 629 ALA A CA 1
ATOM 5104 C C . ALA A 1 629 ? 17.155 -29.891 7.172 1.00 63.38 629 ALA A C 1
ATOM 5106 O O . ALA A 1 629 ? 17.148 -29.069 8.087 1.00 63.38 629 ALA A O 1
ATOM 5107 N N . ARG A 1 630 ? 17.937 -29.727 6.091 1.00 69.81 630 ARG A N 1
ATOM 5108 C CA . ARG A 1 630 ? 18.785 -28.536 5.897 1.00 69.81 630 ARG A CA 1
ATOM 5109 C C . ARG A 1 630 ? 17.963 -27.271 5.655 1.00 69.81 630 ARG A C 1
ATOM 5111 O O . ARG A 1 630 ? 18.328 -26.214 6.156 1.00 69.81 630 ARG A O 1
ATOM 5118 N N . THR A 1 631 ? 16.865 -27.369 4.907 1.00 75.75 631 THR A N 1
ATOM 5119 C CA . THR A 1 631 ? 15.977 -26.227 4.643 1.00 75.75 631 THR A CA 1
ATOM 5120 C C . THR A 1 631 ? 15.276 -25.769 5.920 1.00 75.75 631 THR A C 1
ATOM 5122 O O . THR A 1 631 ? 15.217 -24.569 6.166 1.00 75.75 631 THR A O 1
ATOM 5125 N N . TYR A 1 632 ? 14.837 -26.707 6.766 1.00 82.19 632 TYR A N 1
ATOM 5126 C CA . TYR A 1 632 ? 14.268 -26.404 8.083 1.00 82.19 632 TYR A CA 1
ATOM 5127 C C . TYR A 1 632 ? 15.227 -25.578 8.955 1.00 82.19 632 TYR A C 1
ATOM 5129 O O . TYR A 1 632 ? 14.865 -24.491 9.397 1.00 82.19 632 TYR A O 1
ATOM 5137 N N . GLN A 1 633 ? 16.469 -26.040 9.138 1.00 81.00 633 GLN A N 1
ATOM 5138 C CA . GLN A 1 633 ? 17.456 -25.348 9.979 1.00 81.00 633 GLN A CA 1
ATOM 5139 C C . GLN A 1 633 ? 17.771 -23.933 9.470 1.00 81.00 633 GLN A C 1
ATOM 5141 O O . GLN A 1 633 ? 17.863 -22.993 10.254 1.00 81.00 633 GLN A O 1
ATOM 5146 N N . GLN A 1 634 ? 17.869 -23.754 8.149 1.00 82.50 634 GLN A N 1
ATOM 5147 C CA . GLN A 1 634 ? 18.086 -22.434 7.546 1.00 82.50 634 GLN A CA 1
ATOM 5148 C C . GLN A 1 634 ? 16.910 -21.480 7.774 1.00 82.50 634 GLN A C 1
ATOM 5150 O O . GLN A 1 634 ? 17.120 -20.288 7.994 1.00 82.50 634 GLN A O 1
ATOM 5155 N N . ILE A 1 635 ? 15.676 -21.983 7.703 1.00 84.69 635 ILE A N 1
ATOM 5156 C CA . ILE A 1 635 ? 14.474 -21.183 7.960 1.00 84.69 635 ILE A CA 1
ATOM 5157 C C . ILE A 1 635 ? 14.393 -20.817 9.440 1.00 84.69 635 ILE A C 1
ATOM 5159 O O . ILE A 1 635 ? 14.188 -19.647 9.754 1.00 84.69 635 ILE A O 1
ATOM 5163 N N . LEU A 1 636 ? 14.635 -21.779 10.333 1.00 84.94 636 LEU A N 1
ATOM 5164 C CA . LEU A 1 636 ? 14.645 -21.560 11.776 1.00 84.94 636 LEU A CA 1
ATOM 5165 C C . LEU A 1 636 ? 15.677 -20.492 12.173 1.00 84.94 636 LEU A C 1
ATOM 5167 O O . LEU A 1 636 ? 15.345 -19.554 12.889 1.00 84.94 636 LEU A O 1
ATOM 5171 N N . GLN A 1 637 ? 16.902 -20.569 11.643 1.00 84.06 637 GLN A N 1
ATOM 5172 C CA . GLN A 1 637 ? 17.947 -19.567 11.891 1.00 84.06 637 GLN A CA 1
ATOM 5173 C C . GLN A 1 637 ? 17.570 -18.177 11.370 1.00 84.06 637 GLN A C 1
ATOM 5175 O O . GLN A 1 637 ? 17.771 -17.187 12.071 1.00 84.06 637 GLN A O 1
ATOM 5180 N N . ARG A 1 638 ? 17.000 -18.095 10.158 1.00 82.88 638 ARG A N 1
ATOM 5181 C CA . ARG A 1 638 ? 16.539 -16.822 9.579 1.00 82.88 638 ARG A CA 1
ATOM 5182 C C . ARG A 1 638 ? 15.452 -16.174 10.425 1.00 82.88 638 ARG A C 1
ATOM 5184 O O . ARG A 1 638 ? 15.508 -14.969 10.642 1.00 82.88 638 ARG A O 1
ATOM 5191 N N . LEU A 1 639 ? 14.486 -16.962 10.886 1.00 84.19 639 LEU A N 1
ATOM 5192 C CA . LEU A 1 639 ? 13.378 -16.469 11.697 1.00 84.19 639 LEU A CA 1
ATOM 5193 C C . LEU A 1 639 ? 13.812 -16.100 13.123 1.00 84.19 639 LEU A C 1
ATOM 5195 O O . LEU A 1 639 ? 13.334 -15.106 13.656 1.00 84.19 639 LEU A O 1
ATOM 5199 N N . ASN A 1 640 ? 14.784 -16.814 13.696 1.00 82.50 640 ASN A N 1
ATOM 5200 C CA . ASN A 1 640 ? 15.371 -16.491 15.001 1.00 82.50 640 ASN A CA 1
ATOM 5201 C C . ASN A 1 640 ? 16.444 -15.383 14.946 1.00 82.50 640 ASN A C 1
ATOM 5203 O O . ASN A 1 640 ? 17.055 -15.065 15.964 1.00 82.50 640 ASN A O 1
ATOM 5207 N N . GLY A 1 641 ? 16.698 -14.779 13.777 1.00 68.56 641 GLY A N 1
ATOM 5208 C CA . GLY A 1 641 ? 17.635 -13.659 13.634 1.00 68.56 641 GLY A CA 1
ATOM 5209 C C . GLY A 1 641 ? 19.116 -14.028 13.780 1.00 68.56 641 GLY A C 1
ATOM 5210 O O . GLY A 1 641 ? 19.949 -13.140 13.964 1.00 68.56 641 GLY A O 1
ATOM 5211 N N . VAL A 1 642 ? 19.472 -15.313 13.679 1.00 49.56 642 VAL A N 1
ATOM 5212 C CA . VAL A 1 642 ? 20.865 -15.773 13.757 1.00 49.56 642 VAL A CA 1
ATOM 5213 C C . VAL A 1 642 ? 21.508 -15.651 12.367 1.00 49.56 642 VAL A C 1
ATOM 5215 O O . VAL A 1 642 ? 21.027 -16.276 11.416 1.00 49.56 642 VAL A O 1
ATOM 5218 N N . PRO A 1 643 ? 22.587 -14.860 12.191 1.00 39.47 643 PRO A N 1
ATOM 5219 C CA . PRO A 1 643 ? 23.257 -14.727 10.904 1.00 39.47 643 PRO A CA 1
ATOM 5220 C C . PRO A 1 643 ? 23.787 -16.077 10.419 1.00 39.47 643 PRO A C 1
ATOM 5222 O O . PRO A 1 643 ? 24.417 -16.823 11.165 1.00 39.47 643 PRO A O 1
ATOM 5225 N N . ASN A 1 644 ? 23.557 -16.367 9.141 1.00 38.59 644 ASN A N 1
ATOM 5226 C CA . ASN A 1 644 ? 23.982 -17.594 8.480 1.00 38.59 644 ASN A CA 1
ATOM 5227 C C . ASN A 1 644 ? 25.528 -17.674 8.466 1.00 38.59 644 ASN A C 1
ATOM 5229 O O . ASN A 1 644 ? 26.166 -17.077 7.603 1.00 38.59 644 ASN A O 1
ATOM 5233 N N . GLN A 1 645 ? 26.143 -18.387 9.417 1.00 34.88 645 GLN A N 1
ATOM 5234 C CA . GLN A 1 645 ? 27.608 -18.548 9.518 1.00 34.88 645 GLN A CA 1
ATOM 5235 C C . GLN A 1 645 ? 28.207 -19.508 8.470 1.00 34.88 645 GLN A C 1
ATOM 5237 O O . GLN A 1 645 ? 29.403 -19.779 8.486 1.00 34.88 645 GLN A O 1
ATOM 5242 N N . GLN A 1 646 ? 27.408 -20.012 7.527 1.00 34.88 646 GLN A N 1
ATOM 5243 C CA . GLN A 1 646 ? 27.872 -20.880 6.443 1.00 34.88 646 GLN A CA 1
ATOM 5244 C C . GLN A 1 646 ? 27.618 -20.232 5.080 1.00 34.88 646 GLN A C 1
ATOM 5246 O O . GLN A 1 646 ? 26.751 -20.637 4.309 1.00 34.88 646 GLN A O 1
ATOM 5251 N N . ALA A 1 647 ? 28.398 -19.193 4.809 1.00 30.22 647 ALA A N 1
ATOM 5252 C CA . ALA A 1 647 ? 28.760 -18.765 3.464 1.00 30.22 647 ALA A CA 1
ATOM 5253 C C . ALA A 1 647 ? 30.244 -18.370 3.506 1.00 30.22 647 ALA A C 1
ATOM 5255 O O . ALA A 1 647 ? 30.583 -17.188 3.533 1.00 30.22 647 ALA A O 1
ATOM 5256 N N . ALA A 1 648 ? 31.095 -19.391 3.630 1.00 30.75 648 ALA A N 1
ATOM 5257 C CA . ALA A 1 648 ? 32.490 -19.341 3.207 1.00 30.75 648 ALA A CA 1
ATOM 5258 C C . ALA A 1 648 ? 32.563 -19.846 1.764 1.00 30.75 648 ALA A C 1
ATOM 5260 O O . ALA A 1 648 ? 31.835 -20.828 1.471 1.00 30.75 648 ALA A O 1
#

InterPro domains:
  IPR011528 Nuclease-related domain, NERD [PF08378] (472-588)

Radius of gyration: 74.5 Å; chains: 1; bounding box: 161×57×231 Å